Protein AF-A0A2M7I475-F1 (afdb_monomer_lite)

Sequence (743 aa):
MKKYIDPLEYFKLSPVKAAKVSEVSEATALSPVPAEEKVNFHIGNPVQDKRLSSAYLRMILGIDFQNNELNEYNLDAIIEHLEWETKEKTKLEFLLDLIKKSAPYMPRGGFKKGEPSYLVKYFNEWLVKNQQEPLLYHLGETSGNREIILASGGVFEALRILFHALSKYLVNPTSRVFVFAVDLPKHLIKFPSVNFQFISNNETFLIEELRKSFEKQPTTPSFLLLGKITKEETRRALRLLSLEFPLFFIEVNNAPNHLSLAREAKMMNRVLRFMTPEIFSKSLKGLSIVFLAGNSDFIKVIENIHFQLKGTPSASEVELLSYILKENLVNNKNDIPKPNLIVETSNESFSNNIIGNILANNSFNSFEEKFKNLISHNENIVTNITERVSKIESRLSKKTDLDSAIFYFDKFLSNNANNLLDQFIENIESKDWAKDLENSFLYVFLKHHPEYRHKNCLTVSGSSRSGLGLLGFHCGIKEVVFPDLSWTYEHCFPSVSVVPLTDDFNLDINGIIERVNSKVLEDPNWIKYGAVALNNPHNATGQEFDSKVLKQLLKLLLEKNIFIIDDLSYQNVAPTGKLKQIKTIRQLTDELLAGGYITEEQSNFVITIHSLSKTDSFAGARLSVIEIRDQKLFNKLKAITLTIKPNIGAIFLAYLFYRNKTETANAYWKLRNSIFEERMNSINQAVLNLPKERNKFDITIKAPTGSMYPQMIIDKLPSGLSLDWLASGLARQGIGLIPLSTF

pLDDT: mean 86.31, std 18.26, range [21.62, 98.62]

Structure (mmCIF, N/CA/C/O backbone):
data_AF-A0A2M7I475-F1
#
_entry.id   AF-A0A2M7I475-F1
#
loop_
_atom_site.group_PDB
_atom_site.id
_atom_site.type_symbol
_atom_site.label_atom_id
_atom_site.label_alt_id
_atom_site.label_comp_id
_atom_site.label_asym_id
_atom_site.label_entity_id
_atom_site.label_seq_id
_atom_site.pdbx_PDB_ins_code
_atom_site.Cartn_x
_atom_site.Cartn_y
_atom_site.Cartn_z
_atom_site.occupancy
_atom_site.B_iso_or_equiv
_atom_site.auth_seq_id
_atom_site.auth_comp_id
_atom_site.auth_asym_id
_atom_site.auth_atom_id
_atom_site.pdbx_PDB_model_num
ATOM 1 N N . MET A 1 1 ? -8.063 -18.041 48.279 1.00 37.59 1 MET A N 1
ATOM 2 C CA . MET A 1 1 ? -8.026 -16.659 47.747 1.00 37.59 1 MET A CA 1
ATOM 3 C C . MET A 1 1 ? -8.291 -16.711 46.246 1.00 37.59 1 MET A C 1
ATOM 5 O O . MET A 1 1 ? -7.533 -17.383 45.557 1.00 37.59 1 MET A O 1
ATOM 9 N N . LYS A 1 2 ? -9.357 -16.078 45.727 1.00 40.53 2 LYS A N 1
ATOM 10 C CA . LYS A 1 2 ? -9.494 -15.884 44.269 1.00 40.53 2 LYS A CA 1
ATOM 11 C C . LYS A 1 2 ? -8.322 -15.003 43.829 1.00 40.53 2 LYS A C 1
ATOM 13 O O . LYS A 1 2 ? -8.159 -13.916 44.373 1.00 40.53 2 LYS A O 1
ATOM 18 N N . LYS A 1 3 ? -7.476 -15.491 42.919 1.00 49.78 3 LYS A N 1
ATOM 19 C CA . LYS A 1 3 ? -6.372 -14.708 42.348 1.00 49.78 3 LYS A CA 1
ATOM 20 C C . LYS A 1 3 ? -6.999 -13.480 41.679 1.00 49.78 3 LYS A C 1
ATOM 22 O O . LYS A 1 3 ? -7.774 -13.647 40.742 1.00 49.78 3 LYS A O 1
ATOM 27 N N . TYR A 1 4 ? -6.738 -12.282 42.198 1.00 68.38 4 TYR A N 1
ATOM 28 C CA . TYR A 1 4 ? -7.153 -11.050 41.531 1.00 68.38 4 TYR A CA 1
ATOM 29 C C . TYR A 1 4 ? -6.286 -10.913 40.278 1.00 68.38 4 TYR A C 1
ATOM 31 O O . TYR A 1 4 ? -5.085 -10.676 40.379 1.00 68.38 4 TYR A O 1
ATOM 39 N N . ILE A 1 5 ? -6.872 -11.184 39.114 1.00 78.25 5 ILE A N 1
ATOM 40 C CA . ILE A 1 5 ? -6.222 -11.016 37.814 1.00 78.25 5 ILE A CA 1
ATOM 41 C C . ILE A 1 5 ? -6.629 -9.633 37.320 1.00 78.25 5 ILE A C 1
ATOM 43 O O . ILE A 1 5 ? -7.825 -9.355 37.240 1.00 78.25 5 ILE A O 1
ATOM 47 N N . ASP A 1 6 ? -5.659 -8.771 37.008 1.00 83.25 6 ASP A N 1
ATOM 48 C CA . ASP A 1 6 ? -5.955 -7.496 36.353 1.00 83.25 6 ASP A CA 1
ATOM 49 C C . ASP A 1 6 ? -6.690 -7.785 35.031 1.00 83.25 6 ASP A C 1
ATOM 51 O O . ASP A 1 6 ? -6.167 -8.550 34.214 1.00 83.25 6 ASP A O 1
ATOM 55 N N . PRO A 1 7 ? -7.873 -7.192 34.775 1.00 87.94 7 PRO A N 1
ATOM 56 C CA . PRO A 1 7 ? -8.586 -7.395 33.520 1.00 87.94 7 PRO A CA 1
ATOM 57 C C . PRO A 1 7 ? -7.768 -7.092 32.250 1.00 87.94 7 PRO A C 1
ATOM 59 O O . PRO A 1 7 ? -8.119 -7.580 31.177 1.00 87.94 7 PRO A O 1
ATOM 62 N N . LEU A 1 8 ? -6.671 -6.328 32.349 1.00 87.75 8 LEU A N 1
ATOM 63 C CA . LEU A 1 8 ? -5.737 -6.111 31.238 1.00 87.75 8 LEU A CA 1
ATOM 64 C C . LEU A 1 8 ? -5.031 -7.384 30.757 1.00 87.75 8 LEU A C 1
ATOM 66 O O . LEU A 1 8 ? -4.728 -7.484 29.571 1.00 87.75 8 LEU A O 1
ATOM 70 N N . GLU A 1 9 ? -4.816 -8.375 31.625 1.00 90.31 9 GLU A N 1
ATOM 71 C CA . GLU A 1 9 ? -4.135 -9.629 31.262 1.00 90.31 9 GLU A CA 1
ATOM 72 C C . GLU A 1 9 ? -4.884 -10.403 30.162 1.00 90.31 9 GLU A C 1
ATOM 74 O O . GLU A 1 9 ? -4.276 -11.124 29.369 1.00 90.31 9 GLU A O 1
ATOM 79 N N . TYR A 1 10 ? -6.203 -10.208 30.044 1.00 92.19 10 TYR A N 1
ATOM 80 C CA . TYR A 1 10 ? -7.016 -10.823 28.991 1.00 92.19 10 TYR A CA 1
ATOM 81 C C . TYR A 1 10 ? -6.765 -10.225 27.597 1.00 92.19 10 TYR A C 1
ATOM 83 O O . TYR A 1 10 ? -7.143 -10.829 26.591 1.00 92.19 10 TYR A O 1
ATOM 91 N N . PHE A 1 11 ? -6.102 -9.071 27.513 1.00 93.94 11 PHE A N 1
ATOM 92 C CA . PHE A 1 11 ? -5.777 -8.391 26.258 1.00 93.94 11 PHE A CA 1
ATOM 93 C C . PHE A 1 11 ? -4.355 -8.663 25.769 1.00 93.94 11 PHE A C 1
ATOM 95 O O . PHE A 1 11 ? -3.893 -8.021 24.828 1.00 93.94 11 PHE A O 1
ATOM 102 N N . LYS A 1 12 ? -3.660 -9.626 26.384 1.00 93.50 12 LYS A N 1
ATOM 103 C CA . LYS A 1 12 ? -2.301 -9.995 26.002 1.00 93.50 12 LYS A CA 1
ATOM 104 C C . LYS A 1 12 ? -2.229 -10.410 24.531 1.00 93.50 12 LYS A C 1
ATOM 106 O O . LYS A 1 12 ? -3.006 -11.243 24.054 1.00 93.50 12 LYS A O 1
ATOM 111 N N . LEU A 1 13 ? -1.249 -9.840 23.838 1.00 93.12 13 LEU A N 1
ATOM 112 C CA . LEU A 1 13 ? -0.946 -10.124 22.443 1.00 93.12 13 LEU A CA 1
ATOM 113 C C . LEU A 1 13 ? 0.243 -11.083 22.366 1.00 93.12 13 LEU A C 1
ATOM 115 O O . LEU A 1 13 ? 1.160 -11.046 23.192 1.00 93.12 13 LEU A O 1
ATOM 119 N N . SER A 1 14 ? 0.221 -11.963 21.374 1.00 92.38 14 SER A N 1
ATOM 120 C CA . SER A 1 14 ? 1.331 -12.846 21.066 1.00 92.38 14 SER A CA 1
ATOM 121 C C . SER A 1 14 ? 2.499 -12.038 20.480 1.00 92.38 14 SER A C 1
ATOM 123 O O . SER A 1 14 ? 2.289 -10.998 19.844 1.00 92.38 14 SER A O 1
ATOM 125 N N . PRO A 1 15 ? 3.753 -12.472 20.694 1.00 86.62 15 PRO A N 1
ATOM 126 C CA . PRO A 1 15 ? 4.910 -11.732 20.214 1.00 86.62 15 PRO A CA 1
ATOM 127 C C . PRO A 1 15 ? 4.898 -11.555 18.693 1.00 86.62 15 PRO A C 1
ATOM 129 O O . PRO A 1 15 ? 4.712 -12.504 17.930 1.00 86.62 15 PRO A O 1
ATOM 132 N N . VAL A 1 16 ? 5.178 -10.335 18.235 1.00 83.00 16 VAL A N 1
ATOM 133 C CA . VAL A 1 16 ? 5.389 -10.068 16.811 1.00 83.00 16 VAL A CA 1
ATOM 134 C C . VAL A 1 16 ? 6.774 -10.557 16.407 1.00 83.00 16 VAL A C 1
ATOM 136 O O . VAL A 1 16 ? 7.782 -10.010 16.855 1.00 83.00 16 VAL A O 1
ATOM 139 N N . LYS A 1 17 ? 6.831 -11.540 15.506 1.00 75.44 17 LYS A N 1
ATOM 140 C CA . LYS A 1 17 ? 8.060 -11.864 14.777 1.00 75.44 17 LYS A CA 1
ATOM 141 C C . LYS A 1 17 ? 8.230 -10.848 13.648 1.00 75.44 17 LYS A C 1
ATOM 143 O O . LYS A 1 17 ? 7.409 -10.801 12.732 1.00 75.44 17 LYS A O 1
ATOM 148 N N . ALA A 1 18 ? 9.256 -10.003 13.731 1.00 67.31 18 ALA A N 1
ATOM 149 C CA . ALA A 1 18 ? 9.557 -9.056 12.664 1.00 67.31 18 ALA A CA 1
ATOM 150 C C . ALA A 1 18 ? 9.918 -9.815 11.376 1.00 67.31 18 ALA A C 1
ATOM 152 O O . ALA A 1 18 ? 10.604 -10.835 11.418 1.00 67.31 18 ALA A O 1
ATOM 153 N N . ALA A 1 19 ? 9.458 -9.319 10.224 1.00 71.88 19 ALA A N 1
ATOM 154 C CA . ALA A 1 19 ? 9.907 -9.841 8.935 1.00 71.88 19 ALA A CA 1
ATOM 155 C C . ALA A 1 19 ? 11.432 -9.680 8.813 1.00 71.88 19 ALA A C 1
ATOM 157 O O . ALA A 1 19 ? 11.941 -8.591 9.090 1.00 71.88 19 ALA A O 1
ATOM 158 N N . LYS A 1 20 ? 12.140 -10.721 8.350 1.00 75.75 20 LYS A N 1
ATOM 159 C CA . LYS A 1 20 ? 13.613 -10.739 8.270 1.00 75.75 20 LYS A CA 1
ATOM 160 C C . LYS A 1 20 ? 14.177 -9.560 7.475 1.00 75.75 20 LYS A C 1
ATOM 162 O O . LYS A 1 20 ? 15.141 -8.925 7.884 1.00 75.75 20 LYS A O 1
ATOM 167 N N . VAL A 1 21 ? 13.488 -9.199 6.398 1.00 75.44 21 VAL A N 1
ATOM 168 C CA . VAL A 1 21 ? 13.762 -8.020 5.567 1.00 75.44 21 VAL A CA 1
ATOM 169 C C . VAL A 1 21 ? 13.811 -6.712 6.380 1.00 75.44 21 VAL A C 1
ATOM 171 O O . VAL A 1 21 ? 14.681 -5.866 6.170 1.00 75.44 21 VAL A O 1
ATOM 174 N N . SER A 1 22 ? 12.914 -6.559 7.358 1.00 72.25 22 SER A N 1
ATOM 175 C CA . SER A 1 22 ? 12.916 -5.405 8.267 1.00 72.25 22 SER A CA 1
ATOM 176 C C . SER A 1 22 ? 14.015 -5.488 9.304 1.00 72.25 22 SER A C 1
ATOM 178 O O . SER A 1 22 ? 14.638 -4.478 9.592 1.00 72.25 22 SER A O 1
ATOM 180 N N . GLU A 1 23 ? 14.253 -6.679 9.853 1.00 76.19 23 GLU A N 1
ATOM 181 C CA . GLU A 1 23 ? 15.308 -6.908 10.840 1.00 76.19 23 GLU A CA 1
ATOM 182 C C . GLU A 1 23 ? 16.678 -6.531 10.263 1.00 76.19 23 GLU A C 1
ATOM 184 O O . GLU A 1 23 ? 17.414 -5.771 10.885 1.00 76.19 23 GLU A O 1
ATOM 189 N N . VAL A 1 24 ? 16.985 -6.987 9.042 1.00 80.56 24 VAL A N 1
ATOM 190 C CA . VAL A 1 24 ? 18.214 -6.618 8.325 1.00 80.56 24 VAL A CA 1
ATOM 191 C C . VAL A 1 24 ? 18.270 -5.109 8.099 1.00 80.56 24 VAL A C 1
ATOM 193 O O . VAL A 1 24 ? 19.276 -4.489 8.418 1.00 80.56 24 VAL A O 1
ATOM 196 N N . SER A 1 25 ? 17.188 -4.495 7.613 1.00 76.56 25 SER A N 1
ATOM 197 C CA . SER A 1 25 ? 17.156 -3.048 7.359 1.00 76.56 25 SER A CA 1
ATOM 198 C C . SER A 1 25 ? 17.371 -2.204 8.609 1.00 76.56 25 SER A C 1
ATOM 200 O O . SER A 1 25 ? 18.109 -1.220 8.569 1.00 76.56 25 SER A O 1
ATOM 202 N N . GLU A 1 26 ? 16.724 -2.570 9.712 1.00 75.44 26 GLU A N 1
ATOM 203 C CA . GLU A 1 26 ? 16.874 -1.896 10.998 1.00 75.44 26 GLU A CA 1
ATOM 204 C C . GLU A 1 26 ? 18.285 -2.099 11.550 1.00 75.44 26 GLU A C 1
ATOM 206 O O . GLU A 1 26 ? 18.912 -1.127 11.962 1.00 75.44 26 GLU A O 1
ATOM 211 N N . ALA A 1 27 ? 18.829 -3.318 11.482 1.00 81.00 27 ALA A N 1
ATOM 212 C CA . ALA A 1 27 ? 20.198 -3.604 11.903 1.00 81.00 27 ALA A CA 1
ATOM 213 C C . ALA A 1 27 ? 21.235 -2.821 11.081 1.00 81.00 27 ALA A C 1
ATOM 215 O O . ALA A 1 27 ? 22.149 -2.233 11.655 1.00 81.00 27 ALA A O 1
ATOM 216 N N . THR A 1 28 ? 21.066 -2.741 9.758 1.00 82.38 28 THR A N 1
ATOM 217 C CA . THR A 1 28 ? 21.910 -1.922 8.878 1.00 82.38 28 THR A CA 1
ATOM 218 C C . THR A 1 28 ? 21.804 -0.445 9.228 1.00 82.38 28 THR A C 1
ATOM 220 O O . THR A 1 28 ? 22.826 0.227 9.370 1.00 82.38 28 THR A O 1
ATOM 223 N N . ALA A 1 29 ? 20.591 0.073 9.428 1.00 78.50 29 ALA A N 1
ATOM 224 C CA . ALA A 1 29 ? 20.383 1.469 9.798 1.00 78.50 29 ALA A CA 1
ATOM 225 C C . ALA A 1 29 ? 21.009 1.814 11.161 1.00 78.50 29 ALA A C 1
ATOM 227 O O . ALA A 1 29 ? 21.609 2.881 11.289 1.00 78.50 29 ALA A O 1
ATOM 228 N N . LEU A 1 30 ? 20.922 0.907 12.138 1.00 80.19 30 LEU A N 1
ATOM 229 C CA . LEU A 1 30 ? 21.466 1.056 13.494 1.00 80.19 30 LEU A CA 1
ATOM 230 C C . LEU A 1 30 ? 22.960 0.721 13.609 1.00 80.19 30 LEU A C 1
ATOM 232 O O . LEU A 1 30 ? 23.537 0.904 14.679 1.00 80.19 30 LEU A O 1
ATOM 236 N N . SER A 1 31 ? 23.592 0.229 12.541 1.00 85.25 31 SER A N 1
ATOM 237 C CA . SER A 1 31 ? 25.029 -0.047 12.549 1.00 85.25 31 SER A CA 1
ATOM 238 C C . SER A 1 31 ? 25.843 1.226 12.851 1.00 85.25 31 SER A C 1
ATOM 240 O O . SER A 1 31 ? 25.429 2.326 12.456 1.00 85.25 31 SER A O 1
ATOM 242 N N . PRO A 1 32 ? 27.005 1.095 13.521 1.00 86.75 32 PRO A N 1
ATOM 243 C CA . PRO A 1 32 ? 27.850 2.230 13.910 1.00 86.75 32 PRO A CA 1
ATOM 244 C C . PRO A 1 32 ? 28.595 2.876 12.731 1.00 86.75 32 PRO A C 1
ATOM 246 O O . PRO A 1 32 ? 29.302 3.860 12.921 1.00 86.75 32 PRO A O 1
ATOM 249 N N . VAL A 1 33 ? 28.457 2.319 11.527 1.00 88.88 33 VAL A N 1
ATOM 250 C CA . VAL A 1 33 ? 29.067 2.824 10.292 1.00 88.88 33 VAL A CA 1
ATOM 251 C C . VAL A 1 33 ? 28.472 4.201 9.936 1.00 88.88 33 VAL A C 1
ATOM 253 O O . VAL A 1 33 ? 27.289 4.425 10.210 1.00 88.88 33 VAL A O 1
ATOM 256 N N . PRO A 1 34 ? 29.234 5.137 9.340 1.00 87.00 34 PRO A N 1
ATOM 257 C CA . PRO A 1 34 ? 28.688 6.386 8.802 1.00 87.00 34 PRO A CA 1
ATOM 258 C C . PRO A 1 34 ? 27.594 6.145 7.750 1.00 87.00 34 PRO A C 1
ATOM 260 O O . PRO A 1 34 ? 27.572 5.116 7.076 1.00 87.00 34 PRO A O 1
ATOM 263 N N . ALA A 1 35 ? 26.641 7.068 7.602 1.00 80.56 35 ALA A N 1
ATOM 264 C CA . ALA A 1 35 ? 25.484 6.858 6.724 1.00 80.56 35 ALA A CA 1
ATOM 265 C C . ALA A 1 35 ? 25.875 6.748 5.238 1.00 80.56 35 ALA A C 1
ATOM 267 O O . ALA A 1 35 ? 25.253 5.995 4.494 1.00 80.56 35 ALA A O 1
ATOM 268 N N . GLU A 1 36 ? 26.913 7.475 4.842 1.00 81.75 36 GLU A N 1
ATOM 269 C CA . GLU A 1 36 ? 27.526 7.509 3.517 1.00 81.75 36 GLU A CA 1
ATOM 270 C C . GLU A 1 36 ? 28.272 6.217 3.149 1.00 81.75 36 GLU A C 1
ATOM 272 O O . GLU A 1 36 ? 28.426 5.916 1.968 1.00 81.75 36 GLU A O 1
ATOM 277 N N . GLU A 1 37 ? 28.686 5.434 4.147 1.00 82.12 37 GLU A N 1
ATOM 278 C CA . GLU A 1 37 ? 29.380 4.153 3.969 1.00 82.12 37 GLU A CA 1
ATOM 279 C C . GLU A 1 37 ? 28.429 2.949 4.061 1.00 82.12 37 GLU A C 1
ATOM 281 O O . GLU A 1 37 ? 28.776 1.841 3.647 1.00 82.12 37 GLU A O 1
ATOM 286 N N . LYS A 1 38 ? 27.209 3.141 4.583 1.00 82.44 38 LYS A N 1
ATOM 287 C CA . LYS A 1 38 ? 26.196 2.079 4.646 1.00 82.44 38 LYS A CA 1
ATOM 288 C C . LYS A 1 38 ? 25.727 1.714 3.247 1.00 82.44 38 LYS A C 1
ATOM 290 O O . LYS A 1 38 ? 25.229 2.550 2.495 1.00 82.44 38 LYS A O 1
ATOM 295 N N . VAL A 1 39 ? 25.755 0.423 2.947 1.00 76.12 39 VAL A N 1
ATOM 296 C CA . VAL A 1 39 ? 25.219 -0.121 1.702 1.00 76.12 39 VAL A CA 1
ATOM 297 C C . VAL A 1 39 ? 24.024 -0.986 2.039 1.00 76.12 39 VAL A C 1
ATOM 299 O O . VAL A 1 39 ? 24.136 -1.971 2.759 1.00 76.12 39 VAL A O 1
ATOM 302 N N . ASN A 1 40 ? 22.855 -0.634 1.518 1.00 71.50 40 ASN A N 1
ATOM 303 C CA . ASN A 1 40 ? 21.661 -1.437 1.727 1.00 71.50 40 ASN A CA 1
ATOM 304 C C . ASN A 1 40 ? 21.122 -1.920 0.382 1.00 71.50 40 ASN A C 1
ATOM 306 O O . ASN A 1 40 ? 20.458 -1.171 -0.336 1.00 71.50 40 ASN A O 1
ATOM 310 N N . PHE A 1 41 ? 21.369 -3.188 0.061 1.00 64.50 41 PHE A N 1
ATOM 311 C CA . PHE A 1 41 ? 20.762 -3.898 -1.067 1.00 64.50 41 PHE A CA 1
ATOM 312 C C . PHE A 1 41 ? 19.334 -4.334 -0.704 1.00 64.50 41 PHE A C 1
ATOM 314 O O . PHE A 1 41 ? 18.923 -5.478 -0.900 1.00 64.50 41 PHE A O 1
ATOM 321 N N . HIS A 1 42 ? 18.572 -3.416 -0.106 1.00 56.75 42 HIS A N 1
ATOM 322 C CA . HIS A 1 42 ? 17.241 -3.703 0.390 1.00 56.75 42 HIS A CA 1
ATOM 323 C C . HIS A 1 42 ? 16.225 -3.772 -0.746 1.00 56.75 42 HIS A C 1
ATOM 325 O O . HIS A 1 42 ? 16.095 -2.875 -1.584 1.00 56.75 42 HIS A O 1
ATOM 331 N N . ILE A 1 43 ? 15.402 -4.810 -0.683 1.00 56.72 43 ILE A N 1
ATOM 332 C CA . ILE A 1 43 ? 14.227 -4.995 -1.518 1.00 56.72 43 ILE A CA 1
ATOM 333 C C . ILE A 1 43 ? 13.178 -3.968 -1.106 1.00 56.72 43 ILE A C 1
ATOM 335 O O . ILE A 1 43 ? 12.459 -4.141 -0.127 1.00 56.72 43 ILE A O 1
ATOM 339 N N . GLY A 1 44 ? 13.058 -2.866 -1.849 1.00 59.66 44 GLY A N 1
ATOM 340 C CA . GLY A 1 44 ? 11.898 -2.009 -1.628 1.00 59.66 44 GLY A CA 1
ATOM 341 C C . GLY A 1 44 ? 11.917 -0.630 -2.248 1.00 59.66 44 GLY A C 1
ATOM 342 O O . GLY A 1 44 ? 10.954 -0.278 -2.914 1.00 59.66 44 GLY A O 1
ATOM 343 N N . ASN A 1 45 ? 12.966 0.157 -2.055 1.00 66.38 45 ASN A N 1
ATOM 344 C CA . ASN A 1 45 ? 12.905 1.535 -2.528 1.00 66.38 45 ASN A CA 1
ATOM 345 C C . ASN A 1 45 ? 13.259 1.602 -4.015 1.00 66.38 45 ASN A C 1
ATOM 347 O O . ASN A 1 45 ? 14.234 0.974 -4.427 1.00 66.38 45 ASN A O 1
ATOM 351 N N . PRO A 1 46 ? 12.487 2.339 -4.822 1.00 75.31 46 PRO A N 1
ATOM 352 C CA . PRO A 1 46 ? 12.889 2.640 -6.181 1.00 75.31 46 PRO A CA 1
ATOM 353 C C . PRO A 1 46 ? 14.174 3.473 -6.170 1.00 75.31 46 PRO A C 1
ATOM 355 O O . PRO A 1 46 ? 14.634 3.951 -5.126 1.00 75.31 46 PRO A O 1
ATOM 358 N N . VAL A 1 47 ? 14.767 3.642 -7.348 1.00 80.12 47 VAL A N 1
ATOM 359 C CA . VAL A 1 47 ? 15.948 4.484 -7.513 1.00 80.12 47 VAL A CA 1
ATOM 360 C C . VAL A 1 47 ? 15.641 5.917 -7.062 1.00 80.12 47 VAL A C 1
ATOM 362 O O . VAL A 1 47 ? 14.774 6.598 -7.598 1.00 80.12 47 VAL A O 1
ATOM 365 N N . GLN A 1 48 ? 16.369 6.362 -6.041 1.00 85.56 48 GLN A N 1
ATOM 366 C CA . GLN A 1 48 ? 16.401 7.752 -5.605 1.00 85.56 48 GLN A CA 1
ATOM 367 C C . GLN A 1 48 ? 17.635 8.391 -6.237 1.00 85.56 48 GLN A C 1
ATOM 369 O O . GLN A 1 48 ? 18.762 7.998 -5.924 1.00 85.56 48 GLN A O 1
ATOM 374 N N . ASP A 1 49 ? 17.410 9.309 -7.171 1.00 90.44 49 ASP A N 1
ATOM 375 C CA . ASP A 1 49 ? 18.443 10.038 -7.904 1.00 90.44 49 ASP A CA 1
ATOM 376 C C . ASP A 1 49 ? 17.909 11.432 -8.242 1.00 90.44 49 ASP A C 1
ATOM 378 O O . ASP A 1 49 ? 16.742 11.592 -8.608 1.00 90.44 49 ASP A O 1
ATOM 382 N N . LYS A 1 50 ? 18.766 12.443 -8.121 1.00 92.69 50 LYS A N 1
ATOM 383 C CA . LYS A 1 50 ? 18.389 13.847 -8.312 1.00 92.69 50 LYS A CA 1
ATOM 384 C C . LYS A 1 50 ? 18.019 14.171 -9.760 1.00 92.69 50 LYS A C 1
ATOM 386 O O . LYS A 1 50 ? 17.217 15.070 -10.018 1.00 92.69 50 LYS A O 1
ATOM 391 N N . ARG A 1 51 ? 18.566 13.413 -10.719 1.00 94.38 51 ARG A N 1
ATOM 392 C CA . ARG A 1 51 ? 18.175 13.487 -12.133 1.00 94.38 51 ARG A CA 1
ATOM 393 C C . ARG A 1 51 ? 16.716 13.075 -12.305 1.00 94.38 51 ARG A C 1
ATOM 395 O O . ARG A 1 51 ? 15.999 13.715 -13.066 1.00 94.38 51 ARG A O 1
ATOM 402 N N . LEU A 1 52 ? 16.260 12.061 -11.563 1.00 94.00 52 LEU A N 1
ATOM 403 C CA . LEU A 1 52 ? 14.869 11.607 -11.606 1.00 94.00 52 LEU A CA 1
ATOM 404 C C . LEU A 1 52 ? 13.920 12.578 -10.914 1.00 94.00 52 LEU A C 1
ATOM 406 O O . LEU A 1 52 ? 12.882 12.877 -11.489 1.00 94.00 52 LEU A O 1
ATOM 410 N N . SER A 1 53 ? 14.246 13.089 -9.723 1.00 95.00 53 SER A N 1
ATOM 411 C CA . SER A 1 53 ? 13.381 14.079 -9.058 1.00 95.00 53 SER A CA 1
ATOM 412 C C . SER A 1 53 ? 13.239 15.350 -9.896 1.00 95.00 53 SER A C 1
ATOM 414 O O . SER A 1 53 ? 12.124 15.830 -10.084 1.00 95.00 53 SER A O 1
ATOM 416 N N . SER A 1 54 ? 14.336 15.839 -10.484 1.00 96.25 54 SER A N 1
ATOM 417 C CA . SER A 1 54 ? 14.314 17.003 -11.380 1.00 96.25 54 SER A CA 1
ATOM 418 C C . SER A 1 54 ? 13.509 16.736 -12.655 1.00 96.25 54 SER A C 1
ATOM 420 O O . SER A 1 54 ? 12.703 17.569 -13.058 1.00 96.25 54 SER A O 1
ATOM 422 N N . ALA A 1 55 ? 13.679 15.563 -13.276 1.00 96.12 55 ALA A N 1
ATOM 423 C CA . ALA A 1 55 ? 12.907 15.179 -14.455 1.00 96.12 55 ALA A CA 1
ATOM 424 C C . ALA A 1 55 ? 11.405 15.056 -14.150 1.00 96.12 55 ALA A C 1
ATOM 426 O O . ALA A 1 55 ? 10.586 15.560 -14.913 1.00 96.12 55 ALA A O 1
ATOM 427 N N . TYR A 1 56 ? 11.044 14.448 -13.015 1.00 96.44 56 TYR A N 1
ATOM 428 C CA . TYR A 1 56 ? 9.655 14.356 -12.560 1.00 96.44 56 TYR A CA 1
ATOM 429 C C . TYR A 1 56 ? 9.067 15.755 -12.339 1.00 96.44 56 TYR A C 1
ATOM 431 O O . TYR A 1 56 ? 7.968 16.036 -12.811 1.00 96.44 56 TYR A O 1
ATOM 439 N N . LEU A 1 57 ? 9.813 16.650 -11.677 1.00 96.94 57 LEU A N 1
ATOM 440 C CA . LEU A 1 57 ? 9.388 18.030 -11.438 1.00 96.94 57 LEU A CA 1
ATOM 441 C C . LEU A 1 57 ? 9.088 18.755 -12.757 1.00 96.94 57 LEU A C 1
ATOM 443 O O . LEU A 1 57 ? 8.008 19.319 -12.910 1.00 96.94 57 LEU A O 1
ATOM 447 N N . ARG A 1 58 ? 9.991 18.670 -13.743 1.00 96.62 58 ARG A N 1
ATOM 448 C CA . ARG A 1 58 ? 9.765 19.251 -15.077 1.00 96.62 58 ARG A CA 1
ATOM 449 C C . ARG A 1 58 ? 8.500 18.703 -15.734 1.00 96.62 58 ARG A C 1
ATOM 451 O O . ARG A 1 58 ? 7.676 19.482 -16.205 1.00 96.62 58 ARG A O 1
ATOM 458 N N . MET A 1 59 ? 8.306 17.384 -15.690 1.00 95.69 59 MET A N 1
ATOM 459 C CA . MET A 1 59 ? 7.122 16.736 -16.262 1.00 95.69 59 MET A CA 1
ATOM 460 C C . MET A 1 59 ? 5.817 17.247 -15.652 1.00 95.69 59 MET A C 1
ATOM 462 O O . MET A 1 59 ? 4.878 17.552 -16.384 1.00 95.69 59 MET A O 1
ATOM 466 N N . ILE A 1 60 ? 5.724 17.351 -14.325 1.00 96.00 60 ILE A N 1
ATOM 467 C CA . ILE A 1 60 ? 4.463 17.766 -13.695 1.00 96.00 60 ILE A CA 1
ATOM 468 C C . ILE A 1 60 ? 4.147 19.242 -13.953 1.00 96.00 60 ILE A C 1
ATOM 470 O O . ILE A 1 60 ? 2.972 19.599 -14.080 1.00 96.00 60 ILE A O 1
ATOM 474 N N . LEU A 1 61 ? 5.185 20.071 -14.096 1.00 95.81 61 LEU A N 1
ATOM 475 C CA . LEU A 1 61 ? 5.086 21.498 -14.407 1.00 95.81 61 LEU A CA 1
ATOM 476 C C . LEU A 1 61 ? 4.825 21.773 -15.897 1.00 95.81 61 LEU A C 1
ATOM 478 O O . LEU A 1 61 ? 4.481 22.897 -16.244 1.00 95.81 61 LEU A O 1
ATOM 482 N N . GLY A 1 62 ? 4.933 20.762 -16.768 1.00 93.19 62 GLY A N 1
ATOM 483 C CA . GLY A 1 62 ? 4.776 20.919 -18.219 1.00 93.19 62 GLY A CA 1
ATOM 484 C C . GLY A 1 62 ? 6.007 21.509 -18.917 1.00 93.19 62 GLY A C 1
ATOM 485 O O . GLY A 1 62 ? 5.898 21.996 -20.038 1.00 93.19 62 GLY A O 1
ATOM 486 N N . ILE A 1 63 ? 7.168 21.462 -18.263 1.00 94.62 63 ILE A N 1
ATOM 487 C CA . ILE A 1 63 ? 8.460 21.886 -18.810 1.00 94.62 63 ILE A CA 1
ATOM 488 C C . ILE A 1 63 ? 9.023 20.750 -19.671 1.00 94.62 63 ILE A C 1
ATOM 490 O O . ILE A 1 63 ? 8.866 19.572 -19.337 1.00 94.62 63 ILE A O 1
ATOM 494 N N . ASP A 1 64 ? 9.714 21.091 -20.763 1.00 90.88 64 ASP A N 1
ATOM 495 C CA . ASP A 1 64 ? 10.405 20.097 -21.589 1.00 90.88 64 ASP A CA 1
ATOM 496 C C . ASP A 1 64 ? 11.351 19.236 -20.733 1.00 90.88 64 ASP A C 1
ATOM 498 O O . ASP A 1 64 ? 12.219 19.732 -20.008 1.00 90.88 64 ASP A O 1
ATOM 502 N N . PHE A 1 65 ? 11.193 17.918 -20.850 1.00 88.31 65 PHE A N 1
ATOM 503 C CA . PHE A 1 65 ? 11.994 16.914 -20.163 1.00 88.31 65 PHE A CA 1
ATOM 504 C C . PHE A 1 65 ? 13.504 17.116 -20.364 1.00 88.31 65 PHE A C 1
ATOM 506 O O . PHE A 1 65 ? 14.274 16.847 -19.436 1.00 88.31 65 PHE A O 1
ATOM 513 N N . GLN A 1 66 ? 13.911 17.600 -21.546 1.00 88.81 66 GLN A N 1
ATOM 514 C CA . GLN A 1 66 ? 15.312 17.797 -21.935 1.00 88.81 66 GLN A CA 1
ATOM 515 C C . GLN A 1 66 ? 15.965 19.044 -21.325 1.00 88.81 66 GLN A C 1
ATOM 517 O O . GLN A 1 66 ? 17.191 19.161 -21.365 1.00 88.81 66 GLN A O 1
ATOM 522 N N . ASN A 1 67 ? 15.190 19.965 -20.743 1.00 91.31 67 ASN A N 1
ATOM 523 C CA . ASN A 1 67 ? 15.728 21.199 -20.178 1.00 91.31 67 ASN A CA 1
ATOM 524 C C . ASN A 1 67 ? 16.406 20.949 -18.816 1.00 91.31 67 ASN A C 1
ATOM 526 O O . ASN A 1 67 ? 15.847 21.203 -17.752 1.00 91.31 67 ASN A O 1
ATOM 530 N N . ASN A 1 68 ? 17.618 20.393 -18.844 1.00 89.50 68 ASN A N 1
ATOM 531 C CA . ASN A 1 68 ? 18.343 19.955 -17.647 1.00 89.50 68 ASN A CA 1
ATOM 532 C C . ASN A 1 68 ? 18.823 21.103 -16.741 1.00 89.50 68 ASN A C 1
ATOM 534 O O . ASN A 1 68 ? 19.127 20.858 -15.570 1.00 89.50 68 ASN A O 1
ATOM 538 N N . GLU A 1 69 ? 18.872 22.335 -17.251 1.00 90.94 69 GLU A N 1
ATOM 539 C CA . GLU A 1 69 ? 19.232 23.524 -16.468 1.00 90.94 69 GLU A CA 1
ATOM 540 C C . GLU A 1 69 ? 18.171 23.838 -15.403 1.00 90.94 69 GLU A C 1
ATOM 542 O O . GLU A 1 69 ? 18.506 24.256 -14.295 1.00 90.94 69 GLU A O 1
ATOM 547 N N . LEU A 1 70 ? 16.904 23.525 -15.693 1.00 93.44 70 LEU A N 1
ATOM 548 C CA . LEU A 1 70 ? 15.785 23.636 -14.761 1.00 93.44 70 LEU A CA 1
ATOM 549 C C . LEU A 1 70 ? 15.705 22.379 -13.885 1.00 93.44 70 LEU A C 1
ATOM 551 O O . LEU A 1 70 ? 15.189 21.333 -14.290 1.00 93.44 70 LEU A O 1
ATOM 555 N N . ASN A 1 71 ? 16.261 22.453 -12.678 1.00 92.94 71 ASN A N 1
ATOM 556 C CA . ASN A 1 71 ? 16.418 21.305 -11.784 1.00 92.94 71 ASN A CA 1
ATOM 557 C C . ASN A 1 71 ? 16.160 21.652 -10.310 1.00 92.94 71 ASN A C 1
ATOM 559 O O . ASN A 1 71 ? 15.948 22.807 -9.951 1.00 92.94 71 ASN A O 1
ATOM 563 N N . GLU A 1 72 ? 16.188 20.631 -9.447 1.00 92.38 72 GLU A N 1
ATOM 564 C CA . GLU A 1 72 ? 15.834 20.767 -8.026 1.00 92.38 72 GLU A CA 1
ATOM 565 C C . GLU A 1 72 ? 16.736 21.708 -7.204 1.00 92.38 72 GLU A C 1
ATOM 567 O O . GLU A 1 72 ? 16.398 22.004 -6.060 1.00 92.38 72 GLU A O 1
ATOM 572 N N . TYR A 1 73 ? 17.867 22.176 -7.744 1.00 91.12 73 TYR A N 1
ATOM 573 C CA . TYR A 1 73 ? 18.768 23.104 -7.052 1.00 91.12 73 TYR A CA 1
ATOM 574 C C . TYR A 1 73 ? 18.495 24.575 -7.356 1.00 91.12 73 TYR A C 1
ATOM 576 O O . TYR A 1 73 ? 18.952 25.434 -6.607 1.00 91.12 73 TYR A O 1
ATOM 584 N N . ASN A 1 74 ? 17.783 24.872 -8.444 1.00 90.44 74 ASN A N 1
ATOM 585 C CA . ASN A 1 74 ? 17.526 26.238 -8.882 1.00 90.44 74 ASN A CA 1
ATOM 586 C C . ASN A 1 74 ? 16.026 26.458 -9.104 1.00 90.44 74 ASN A C 1
ATOM 588 O O . ASN A 1 74 ? 15.548 26.586 -10.230 1.00 90.44 74 ASN A O 1
ATOM 592 N N . LEU A 1 75 ? 15.278 26.470 -7.997 1.00 94.00 75 LEU A N 1
ATOM 593 C CA . LEU A 1 75 ? 13.833 26.707 -8.022 1.00 94.00 75 LEU A CA 1
ATOM 594 C C . LEU A 1 75 ? 13.483 28.113 -8.518 1.00 94.00 75 LEU A C 1
ATOM 596 O O . LEU A 1 75 ? 12.439 28.285 -9.136 1.00 94.00 75 LEU A O 1
ATOM 600 N N . ASP A 1 76 ? 14.357 29.097 -8.299 1.00 93.75 76 ASP A N 1
ATOM 601 C CA . ASP A 1 76 ? 14.126 30.471 -8.750 1.00 93.75 76 ASP A CA 1
ATOM 602 C C . ASP A 1 76 ? 14.134 30.565 -10.285 1.00 93.75 76 ASP A C 1
ATOM 604 O O . ASP A 1 76 ? 13.231 31.171 -10.855 1.00 93.75 76 ASP A O 1
ATOM 608 N N . ALA A 1 77 ? 15.046 29.859 -10.968 1.00 94.38 77 ALA A N 1
ATOM 609 C CA . ALA A 1 77 ? 15.020 29.761 -12.432 1.00 94.38 77 ALA A CA 1
ATOM 610 C C . ALA A 1 77 ? 13.763 29.051 -12.965 1.00 94.38 77 ALA A C 1
ATOM 612 O O . ALA A 1 77 ? 13.284 29.365 -14.052 1.00 94.38 77 ALA A O 1
ATOM 613 N N . ILE A 1 78 ? 13.205 28.097 -12.209 1.00 95.62 78 ILE A N 1
ATOM 614 C CA . ILE A 1 78 ? 11.942 27.437 -12.573 1.00 95.62 78 ILE A CA 1
ATOM 615 C C . ILE A 1 78 ? 10.766 28.411 -12.441 1.00 95.62 78 ILE A C 1
ATOM 617 O O . ILE A 1 78 ? 9.916 28.445 -13.326 1.00 95.62 78 ILE A O 1
ATOM 621 N N . ILE A 1 79 ? 10.718 29.203 -11.367 1.00 95.12 79 ILE A N 1
ATOM 622 C CA . ILE A 1 79 ? 9.689 30.236 -11.166 1.00 95.12 79 ILE A CA 1
ATOM 623 C C . ILE A 1 79 ? 9.738 31.263 -12.293 1.00 95.12 79 ILE A C 1
ATOM 625 O O . ILE A 1 79 ? 8.702 31.559 -12.879 1.00 95.12 79 ILE A O 1
ATOM 629 N N . GLU A 1 80 ? 10.935 31.755 -12.623 1.00 94.38 80 GLU A N 1
ATOM 630 C CA . GLU A 1 80 ? 11.141 32.704 -13.718 1.00 94.38 80 GLU A CA 1
ATOM 631 C C . GLU A 1 80 ? 10.688 32.112 -15.059 1.00 94.38 80 GLU A C 1
ATOM 633 O O . GLU A 1 80 ? 9.918 32.739 -15.779 1.00 94.38 80 GLU A O 1
ATOM 638 N N . HIS A 1 81 ? 11.085 30.870 -15.360 1.00 94.44 81 HIS A N 1
ATOM 639 C CA . HIS A 1 81 ? 10.692 30.185 -16.593 1.00 94.44 81 HIS A CA 1
ATOM 640 C C . HIS A 1 81 ? 9.177 29.976 -16.721 1.00 94.44 81 HIS A C 1
ATOM 642 O O . HIS A 1 81 ? 8.641 30.012 -17.825 1.00 94.44 81 HIS A O 1
ATOM 648 N N . LEU A 1 82 ? 8.493 29.715 -15.605 1.00 94.25 82 LEU A N 1
ATOM 649 C CA . LEU A 1 82 ? 7.046 29.514 -15.577 1.00 94.25 82 LEU A CA 1
ATOM 650 C C . LEU A 1 82 ? 6.254 30.820 -15.457 1.00 94.25 82 LEU A C 1
ATOM 652 O O . LEU A 1 82 ? 5.024 30.762 -15.446 1.00 94.25 82 LEU A O 1
ATOM 656 N N . GLU A 1 83 ? 6.938 31.963 -15.342 1.00 94.31 83 GLU A N 1
ATOM 657 C CA . GLU A 1 83 ? 6.343 33.275 -15.072 1.00 94.31 83 GLU A CA 1
ATOM 658 C C . GLU A 1 83 ? 5.475 33.275 -13.798 1.00 94.31 83 GLU A C 1
ATOM 660 O O . GLU A 1 83 ? 4.455 33.961 -13.708 1.00 94.31 83 GLU A O 1
ATOM 665 N N . TRP A 1 84 ? 5.857 32.470 -12.801 1.00 94.00 84 TRP A N 1
ATOM 666 C CA . TRP A 1 84 ? 5.162 32.414 -11.515 1.00 94.00 84 TRP A CA 1
ATOM 667 C C . TRP A 1 84 ? 5.560 33.592 -10.634 1.00 94.00 84 TRP A C 1
ATOM 669 O O . TRP A 1 84 ? 6.681 34.104 -10.687 1.00 94.00 84 TRP A O 1
ATOM 679 N N . GLU A 1 85 ? 4.650 34.006 -9.757 1.00 92.31 85 GLU A N 1
ATOM 680 C CA . GLU A 1 85 ? 4.983 35.025 -8.768 1.00 92.31 85 GLU A CA 1
ATOM 681 C C . GLU A 1 85 ? 5.903 34.444 -7.681 1.00 92.31 85 GLU A C 1
ATOM 683 O O . GLU A 1 85 ? 5.789 33.282 -7.293 1.00 92.31 85 GLU A O 1
ATOM 688 N N . THR A 1 86 ? 6.768 35.270 -7.083 1.00 88.06 86 THR A N 1
ATOM 689 C CA . THR A 1 86 ? 7.688 34.829 -6.013 1.00 88.06 86 THR A CA 1
ATOM 690 C C . THR A 1 86 ? 6.962 34.191 -4.821 1.00 88.06 86 THR A C 1
ATOM 692 O O . THR A 1 86 ? 7.492 33.278 -4.190 1.00 88.06 86 THR A O 1
ATOM 695 N N . LYS A 1 87 ? 5.721 34.613 -4.534 1.00 88.62 87 LYS A N 1
ATOM 696 C CA . LYS A 1 87 ? 4.873 34.024 -3.479 1.00 88.62 87 LYS A CA 1
ATOM 697 C C . LYS A 1 87 ? 4.506 32.555 -3.741 1.00 88.62 87 LYS A C 1
ATOM 699 O O . LYS A 1 87 ? 4.119 31.842 -2.824 1.00 88.62 87 LYS A O 1
ATOM 704 N N . GLU A 1 88 ? 4.621 32.093 -4.983 1.00 91.88 88 GLU A N 1
ATOM 705 C CA . GLU A 1 88 ? 4.282 30.728 -5.398 1.00 91.88 88 GLU A CA 1
ATOM 706 C C . GLU A 1 88 ? 5.452 29.757 -5.230 1.00 91.88 88 GLU A C 1
ATOM 708 O O . GLU A 1 88 ? 5.284 28.547 -5.398 1.00 91.88 88 GLU A O 1
ATOM 713 N N . LYS A 1 89 ? 6.621 30.257 -4.808 1.00 93.44 89 LYS A N 1
ATOM 714 C CA . LYS A 1 89 ? 7.784 29.434 -4.466 1.00 93.44 89 LYS A CA 1
ATOM 715 C C . LYS A 1 89 ? 7.439 28.327 -3.476 1.00 93.44 89 LYS A C 1
ATOM 717 O O . LYS A 1 89 ? 7.843 27.188 -3.676 1.00 93.44 89 LYS A O 1
ATOM 722 N N . THR A 1 90 ? 6.605 28.619 -2.484 1.00 95.00 90 THR A N 1
ATOM 723 C CA . THR A 1 90 ? 6.163 27.638 -1.486 1.00 95.00 90 THR A CA 1
ATOM 724 C C . THR A 1 90 ? 5.344 26.496 -2.103 1.00 95.00 90 THR A C 1
ATOM 726 O O . THR A 1 90 ? 5.444 25.351 -1.663 1.00 95.00 90 THR A O 1
ATOM 729 N N . LYS A 1 91 ? 4.570 26.760 -3.168 1.00 96.00 91 LYS A N 1
ATOM 730 C CA . LYS A 1 91 ? 3.862 25.712 -3.925 1.00 96.00 91 LYS A CA 1
ATOM 731 C C . LYS A 1 91 ? 4.845 24.839 -4.704 1.00 96.00 91 LYS A C 1
ATOM 733 O O . LYS A 1 91 ? 4.702 23.618 -4.729 1.00 96.00 91 LYS A O 1
ATOM 738 N N . LEU A 1 92 ? 5.853 25.455 -5.324 1.00 96.75 92 LEU A N 1
ATOM 739 C CA . LEU A 1 92 ? 6.899 24.736 -6.051 1.00 96.75 92 LEU A CA 1
ATOM 740 C C . LEU A 1 92 ? 7.734 23.847 -5.114 1.00 96.75 92 LEU A C 1
ATOM 742 O O . LEU A 1 92 ? 7.983 22.683 -5.429 1.00 96.75 92 LEU A O 1
ATOM 746 N N . GLU A 1 93 ? 8.107 24.366 -3.944 1.00 96.81 93 GLU A N 1
ATOM 747 C CA . GLU A 1 93 ? 8.782 23.614 -2.881 1.00 96.81 93 GLU A CA 1
ATOM 748 C C . GLU A 1 93 ? 7.930 22.434 -2.411 1.00 96.81 93 GLU A C 1
ATOM 750 O O . GLU A 1 93 ? 8.436 21.317 -2.321 1.00 96.81 93 GLU A O 1
ATOM 755 N N . PHE A 1 94 ? 6.625 22.645 -2.204 1.00 97.44 94 PHE A N 1
ATOM 756 C CA . PHE A 1 94 ? 5.694 21.566 -1.887 1.00 97.44 94 PHE A CA 1
ATOM 757 C C . PHE A 1 94 ? 5.667 20.480 -2.969 1.00 97.44 94 PHE A C 1
ATOM 759 O O . PHE A 1 94 ? 5.759 19.302 -2.637 1.00 97.44 94 PHE A O 1
ATOM 766 N N . LEU A 1 95 ? 5.566 20.838 -4.253 1.00 97.88 95 LEU A N 1
ATOM 767 C CA . LEU A 1 95 ? 5.548 19.858 -5.345 1.00 97.88 95 LEU A CA 1
ATOM 768 C C . LEU A 1 95 ? 6.852 19.046 -5.405 1.00 97.88 95 LEU A C 1
ATOM 770 O O . LEU A 1 95 ? 6.811 17.825 -5.581 1.00 97.88 95 LEU A O 1
ATOM 774 N N . LEU A 1 96 ? 8.002 19.698 -5.213 1.00 97.31 96 LEU A N 1
ATOM 775 C CA . LEU A 1 96 ? 9.295 19.019 -5.137 1.00 97.31 96 LEU A CA 1
ATOM 776 C C . LEU A 1 96 ? 9.370 18.076 -3.926 1.00 97.31 96 LEU A C 1
ATOM 778 O O . LEU A 1 96 ? 9.786 16.922 -4.066 1.00 97.31 96 LEU A O 1
ATOM 782 N N . ASP A 1 97 ? 8.946 18.532 -2.748 1.00 96.69 97 ASP A N 1
ATOM 783 C CA . ASP A 1 97 ? 8.913 17.718 -1.533 1.00 96.69 97 ASP A CA 1
ATOM 784 C C . ASP A 1 97 ? 7.952 16.537 -1.671 1.00 96.69 97 ASP A C 1
ATOM 786 O O . ASP A 1 97 ? 8.288 15.419 -1.268 1.00 96.69 97 ASP A O 1
ATOM 790 N N . LEU A 1 98 ? 6.797 16.750 -2.304 1.00 97.12 98 LEU A N 1
ATOM 791 C CA . LEU A 1 98 ? 5.825 15.709 -2.600 1.00 97.12 98 LEU A CA 1
ATOM 792 C C . LEU A 1 98 ? 6.464 14.624 -3.471 1.00 97.12 98 LEU A C 1
ATOM 794 O O . LEU A 1 98 ? 6.348 13.449 -3.131 1.00 97.12 98 LEU A O 1
ATOM 798 N N . ILE A 1 99 ? 7.205 14.982 -4.524 1.00 96.75 99 ILE A N 1
ATOM 799 C CA . ILE A 1 99 ? 7.953 14.024 -5.358 1.00 96.75 99 ILE A CA 1
ATOM 800 C C . ILE A 1 99 ? 8.992 13.271 -4.519 1.00 96.75 99 ILE A C 1
ATOM 802 O O . ILE A 1 99 ? 8.994 12.037 -4.471 1.00 96.75 99 ILE A O 1
ATOM 806 N N . LYS A 1 100 ? 9.871 14.002 -3.826 1.00 95.31 100 LYS A N 1
ATOM 807 C CA . LYS A 1 100 ? 11.024 13.422 -3.122 1.00 95.31 100 LYS A CA 1
ATOM 808 C C . LYS A 1 100 ? 10.610 12.511 -1.975 1.00 95.31 100 LYS A C 1
ATOM 810 O O . LYS A 1 100 ? 11.211 11.455 -1.795 1.00 95.31 100 LYS A O 1
ATOM 815 N N . LYS A 1 101 ? 9.579 12.886 -1.218 1.00 93.94 101 LYS A N 1
ATOM 816 C CA . LYS A 1 101 ? 9.077 12.099 -0.082 1.00 93.94 101 LYS A CA 1
ATOM 817 C C . LYS A 1 101 ? 8.190 10.942 -0.530 1.00 93.94 101 LYS A C 1
ATOM 819 O O . LYS A 1 101 ? 8.149 9.927 0.158 1.00 93.94 101 LYS A O 1
ATOM 824 N N . SER A 1 102 ? 7.534 11.049 -1.688 1.00 94.75 102 SER A N 1
ATOM 825 C CA . SER A 1 102 ? 6.715 9.965 -2.254 1.00 94.75 102 SER A CA 1
ATOM 826 C C . SER A 1 102 ? 7.528 8.879 -2.959 1.00 94.75 102 SER A C 1
ATOM 828 O O . SER A 1 102 ? 6.998 7.792 -3.194 1.00 94.75 102 SER A O 1
ATOM 830 N N . ALA A 1 103 ? 8.801 9.131 -3.273 1.00 92.75 103 ALA A N 1
ATOM 831 C CA . ALA A 1 103 ? 9.666 8.138 -3.898 1.00 92.75 103 ALA A CA 1
ATOM 832 C C . ALA A 1 103 ? 10.023 6.957 -2.966 1.00 92.75 103 ALA A C 1
ATOM 834 O O . ALA A 1 103 ? 9.694 5.814 -3.308 1.00 92.75 103 ALA A O 1
ATOM 835 N N . PRO A 1 104 ? 10.646 7.161 -1.787 1.00 90.62 104 PRO A N 1
ATOM 836 C CA . PRO A 1 104 ? 10.936 6.078 -0.851 1.00 90.62 104 PRO A CA 1
ATOM 837 C C . PRO A 1 104 ? 9.705 5.671 -0.039 1.00 90.62 104 PRO A C 1
ATOM 839 O O . PRO A 1 104 ? 8.798 6.461 0.200 1.00 90.62 104 PRO A O 1
ATOM 842 N N . TYR A 1 105 ? 9.701 4.447 0.485 1.00 88.06 105 TYR A N 1
ATOM 843 C CA . TYR A 1 105 ? 8.738 4.084 1.520 1.00 88.06 105 TYR A CA 1
ATOM 844 C C . TYR A 1 105 ? 8.934 4.926 2.785 1.00 88.06 105 TYR A C 1
ATOM 846 O O . TYR A 1 105 ? 10.061 5.104 3.253 1.00 88.06 105 TYR A O 1
ATOM 854 N N . MET A 1 106 ? 7.827 5.356 3.399 1.00 88.12 106 MET A N 1
ATOM 855 C CA . MET A 1 106 ? 7.879 5.853 4.773 1.00 88.12 106 MET A CA 1
ATOM 856 C C . MET A 1 106 ? 8.402 4.759 5.714 1.00 88.12 106 MET A C 1
ATOM 858 O O . MET A 1 106 ? 8.181 3.574 5.464 1.00 88.12 106 MET A O 1
ATOM 862 N N . PRO A 1 107 ? 9.024 5.116 6.844 1.00 86.50 107 PRO A N 1
ATOM 863 C CA . PRO A 1 107 ? 9.280 4.155 7.908 1.00 86.50 107 PRO A CA 1
ATOM 864 C C . PRO A 1 107 ? 7.989 3.465 8.371 1.00 86.50 107 PRO A C 1
ATOM 866 O O . PRO A 1 107 ? 6.886 4.015 8.261 1.00 86.50 107 PRO A O 1
ATOM 869 N N . ARG A 1 108 ? 8.118 2.262 8.940 1.00 85.94 108 ARG A N 1
ATOM 870 C CA . ARG A 1 108 ? 6.983 1.579 9.573 1.00 85.94 108 ARG A CA 1
ATOM 871 C C . ARG A 1 108 ? 6.377 2.462 10.668 1.00 85.94 108 ARG A C 1
ATOM 873 O O . ARG A 1 108 ? 7.083 3.224 11.330 1.00 85.94 108 ARG A O 1
ATOM 880 N N . GLY A 1 109 ? 5.049 2.446 10.760 1.00 88.12 109 GLY A N 1
ATOM 881 C CA . GLY A 1 109 ? 4.271 3.338 11.626 1.00 88.12 109 GLY A CA 1
ATOM 882 C C . GLY A 1 109 ? 4.301 4.826 11.234 1.00 88.12 109 GLY A C 1
ATOM 883 O O . GLY A 1 109 ? 3.697 5.641 11.923 1.00 88.12 109 GLY A O 1
ATOM 884 N N . GLY A 1 110 ? 4.961 5.195 10.127 1.00 91.00 110 GLY A N 1
ATOM 885 C CA . GLY A 1 110 ? 4.898 6.528 9.518 1.00 91.00 110 GLY A CA 1
ATOM 886 C C . GLY A 1 110 ? 6.081 7.458 9.803 1.00 91.00 110 GLY A C 1
ATOM 887 O O . GLY A 1 110 ? 6.169 8.508 9.182 1.00 91.00 110 GLY A O 1
ATOM 888 N N . PHE A 1 111 ? 7.009 7.118 10.700 1.00 90.31 111 PHE A N 1
ATOM 889 C CA . PHE A 1 111 ? 8.185 7.956 10.998 1.00 90.31 111 PHE A CA 1
ATOM 890 C C . PHE A 1 111 ? 9.307 7.147 11.660 1.00 90.31 111 PHE A C 1
ATOM 892 O O . PHE A 1 111 ? 9.085 6.010 12.073 1.00 90.31 111 PHE A O 1
ATOM 899 N N . LYS A 1 112 ? 10.528 7.688 11.761 1.00 84.94 112 LYS A N 1
ATOM 900 C CA . LYS A 1 112 ? 11.620 7.069 12.539 1.00 84.94 112 LYS A CA 1
ATOM 901 C C . LYS A 1 112 ? 11.541 7.558 13.983 1.00 84.94 112 LYS A C 1
ATOM 903 O O . LYS A 1 112 ? 11.306 8.737 14.201 1.00 84.94 112 LYS A O 1
ATOM 908 N N . LYS A 1 113 ? 11.763 6.681 14.969 1.00 82.06 113 LYS A N 1
ATOM 909 C CA . LYS A 1 113 ? 11.615 7.028 16.399 1.00 82.06 113 LYS A CA 1
ATOM 910 C C . LYS A 1 113 ? 12.446 8.251 16.808 1.00 82.06 113 LYS A C 1
ATOM 912 O O . LYS A 1 113 ? 11.898 9.116 17.462 1.00 82.06 113 LYS A O 1
ATOM 917 N N . GLY A 1 114 ? 13.703 8.350 16.364 1.00 77.75 114 GLY A N 1
ATOM 918 C CA . GLY A 1 114 ? 14.582 9.499 16.644 1.00 77.75 114 GLY A CA 1
ATOM 919 C C . GLY A 1 114 ? 14.424 10.694 15.696 1.00 77.75 114 GLY A C 1
ATOM 920 O O . GLY A 1 114 ? 15.133 11.681 15.841 1.00 77.75 114 GLY A O 1
ATOM 921 N N . GLU A 1 115 ? 13.532 10.609 14.708 1.00 85.19 115 GLU A N 1
ATOM 922 C CA . GLU A 1 115 ? 13.315 11.673 13.725 1.00 85.19 115 GLU A CA 1
ATOM 923 C C . GLU A 1 115 ? 11.823 11.749 13.330 1.00 85.19 115 GLU A C 1
ATOM 925 O O . GLU A 1 115 ? 11.441 11.366 12.216 1.00 85.19 115 GLU A O 1
ATOM 930 N N . PRO A 1 116 ? 10.926 12.181 14.243 1.00 88.25 116 PRO A N 1
ATOM 931 C CA . PRO A 1 116 ? 9.513 12.346 13.914 1.00 88.25 116 PRO A CA 1
ATOM 932 C C . PRO A 1 116 ? 9.290 13.445 12.868 1.00 88.25 116 PRO A C 1
ATOM 934 O O . PRO A 1 116 ? 9.918 14.509 12.924 1.00 88.25 116 PRO A O 1
ATOM 937 N N . SER A 1 117 ? 8.358 13.211 11.935 1.00 91.19 117 SER A N 1
ATOM 938 C CA . SER A 1 117 ? 7.997 14.203 10.914 1.00 91.19 117 SER A CA 1
ATOM 939 C C . SER A 1 117 ? 7.291 15.420 11.522 1.00 91.19 117 SER A C 1
ATOM 941 O O . SER A 1 117 ? 6.799 15.367 12.652 1.00 91.19 117 SER A O 1
ATOM 943 N N . TYR A 1 118 ? 7.197 16.509 10.749 1.00 95.31 118 TYR A N 1
ATOM 944 C CA . TYR A 1 118 ? 6.413 17.689 11.127 1.00 95.31 118 TYR A CA 1
ATOM 945 C C . TYR A 1 118 ? 4.997 17.307 11.574 1.00 95.31 118 TYR A C 1
ATOM 947 O O . TYR A 1 118 ? 4.586 17.697 12.658 1.00 95.31 118 TYR A O 1
ATOM 955 N N . LEU A 1 119 ? 4.286 16.487 10.792 1.00 96.69 119 LEU A N 1
ATOM 956 C CA . LEU A 1 119 ? 2.906 16.114 11.093 1.00 96.69 119 LEU A CA 1
ATOM 957 C C . LEU A 1 119 ? 2.762 15.385 12.436 1.00 96.69 119 LEU A C 1
ATOM 959 O O . LEU A 1 119 ? 1.822 15.635 13.184 1.00 96.69 119 LEU A O 1
ATOM 963 N N . VAL A 1 120 ? 3.702 14.491 12.755 1.00 95.81 120 VAL A N 1
ATOM 964 C CA . VAL A 1 120 ? 3.697 13.750 14.027 1.00 95.81 120 VAL A CA 1
ATOM 965 C C . VAL A 1 120 ? 3.980 14.687 15.197 1.00 95.81 120 VAL A C 1
ATOM 967 O O . VAL A 1 120 ? 3.310 14.597 16.223 1.00 95.81 120 VAL A O 1
ATOM 970 N N . LYS A 1 121 ? 4.930 15.616 15.034 1.00 95.19 121 LYS A N 1
ATOM 971 C CA . LYS A 1 121 ? 5.219 16.647 16.039 1.00 95.19 121 LYS A CA 1
ATOM 972 C C . LYS A 1 121 ? 4.014 17.557 16.248 1.00 95.19 121 LYS A C 1
ATOM 974 O O . LYS A 1 121 ? 3.609 17.741 17.385 1.00 95.19 121 LYS A O 1
ATOM 979 N N . TYR A 1 122 ? 3.396 18.026 15.167 1.00 96.50 122 TYR A N 1
ATOM 980 C CA . TYR A 1 122 ? 2.203 18.868 15.200 1.00 96.50 122 TYR A CA 1
ATOM 981 C C . TYR A 1 122 ? 1.037 18.176 15.919 1.00 96.50 122 TYR A C 1
ATOM 983 O O . TYR A 1 122 ? 0.395 18.763 16.784 1.00 96.50 122 TYR A O 1
ATOM 991 N N . PHE A 1 123 ? 0.799 16.893 15.629 1.00 96.94 123 PHE A N 1
ATOM 992 C CA . PHE A 1 123 ? -0.217 16.104 16.323 1.00 96.94 123 PHE A CA 1
ATOM 993 C C . PHE A 1 123 ? 0.104 15.899 17.814 1.00 96.94 123 PHE A C 1
ATOM 995 O O . PHE A 1 123 ? -0.776 16.032 18.664 1.00 96.94 123 PHE A O 1
ATOM 1002 N N . ASN A 1 124 ? 1.363 15.621 18.156 1.00 95.00 124 ASN A N 1
ATOM 1003 C CA . ASN A 1 124 ? 1.787 15.496 19.549 1.00 95.00 124 ASN A CA 1
ATOM 1004 C C . ASN A 1 124 ? 1.666 16.828 20.312 1.00 95.00 124 ASN A C 1
ATOM 1006 O O . ASN A 1 124 ? 1.223 16.858 21.456 1.00 95.00 124 ASN A O 1
ATOM 1010 N N . GLU A 1 125 ? 2.005 17.949 19.675 1.00 95.00 125 GLU A N 1
ATOM 1011 C CA . GLU A 1 125 ? 1.788 19.280 20.241 1.00 95.00 125 GLU A CA 1
ATOM 1012 C C . GLU A 1 125 ? 0.306 19.588 20.412 1.00 95.00 125 GLU A C 1
ATOM 1014 O O . GLU A 1 125 ? -0.078 20.126 21.448 1.00 95.00 125 GLU A O 1
ATOM 1019 N N . TRP A 1 126 ? -0.542 19.176 19.468 1.00 95.12 126 TRP A N 1
ATOM 1020 C CA . TRP A 1 126 ? -1.985 19.288 19.634 1.00 95.12 126 TRP A CA 1
ATOM 1021 C C . TRP A 1 126 ? -2.457 18.553 20.894 1.00 95.12 126 TRP A C 1
ATOM 1023 O O . TRP A 1 126 ? -3.151 19.147 21.711 1.00 95.12 126 TRP A O 1
ATOM 1033 N N . LEU A 1 127 ? -1.994 17.319 21.121 1.00 94.81 127 LEU A N 1
ATOM 1034 C CA . LEU A 1 127 ? -2.333 16.527 22.310 1.00 94.81 127 LEU A CA 1
ATOM 1035 C C . LEU A 1 127 ? -1.832 17.127 23.634 1.00 94.81 127 LEU A C 1
ATOM 1037 O O . LEU A 1 127 ? -2.490 16.951 24.658 1.00 94.81 127 LEU A O 1
ATOM 1041 N N . VAL A 1 128 ? -0.670 17.781 23.647 1.00 93.75 128 VAL A N 1
ATOM 1042 C CA . VAL A 1 128 ? -0.011 18.211 24.895 1.00 93.75 128 VAL A CA 1
ATOM 1043 C C . VAL A 1 128 ? -0.231 19.694 25.201 1.00 93.75 128 VAL A C 1
ATOM 1045 O O . VAL A 1 128 ? -0.349 20.066 26.364 1.00 93.75 128 VAL A O 1
ATOM 1048 N N . LYS A 1 129 ? -0.270 20.553 24.180 1.00 92.06 129 LYS A N 1
ATOM 1049 C CA . LYS A 1 129 ? -0.276 22.017 24.331 1.00 92.06 129 LYS A CA 1
ATOM 1050 C C . LYS A 1 129 ? -1.591 22.661 23.892 1.00 92.06 129 LYS A C 1
ATOM 1052 O O . LYS A 1 129 ? -1.996 23.649 24.495 1.00 92.06 129 LYS A O 1
ATOM 1057 N N . ASN A 1 130 ? -2.273 22.112 22.881 1.00 88.62 130 ASN A N 1
ATOM 1058 C CA . ASN A 1 130 ? -3.432 22.772 22.254 1.00 88.62 130 ASN A CA 1
ATOM 1059 C C . ASN A 1 130 ? -4.774 22.131 22.646 1.00 88.62 130 ASN A C 1
ATOM 1061 O O . ASN A 1 130 ? -5.773 22.280 21.937 1.00 88.62 130 ASN A O 1
ATOM 1065 N N . GLN A 1 131 ? -4.808 21.391 23.753 1.00 90.25 131 GLN A N 1
ATOM 1066 C CA . GLN A 1 131 ? -6.002 20.731 24.270 1.00 90.25 131 GLN A CA 1
ATOM 1067 C C . GLN A 1 131 ? -6.162 20.999 25.764 1.00 90.25 131 GLN A C 1
ATOM 1069 O O . GLN A 1 131 ? -5.186 21.086 26.510 1.00 90.25 131 GLN A O 1
ATOM 1074 N N . GLN A 1 132 ? -7.418 21.092 26.204 1.00 84.12 132 GLN A N 1
ATOM 1075 C CA . GLN A 1 132 ? -7.744 21.067 27.622 1.00 84.12 132 GLN A CA 1
ATOM 1076 C C . GLN A 1 132 ? -7.363 19.690 28.177 1.00 84.12 132 GLN A C 1
ATOM 1078 O O . GLN A 1 132 ? -7.868 18.674 27.699 1.00 84.12 132 GLN A O 1
ATOM 1083 N N . GLU A 1 133 ? -6.478 19.707 29.175 1.00 86.06 133 GLU A N 1
ATOM 1084 C CA . GLU A 1 133 ? -5.839 18.546 29.800 1.00 86.06 133 GLU A CA 1
ATOM 1085 C C . GLU A 1 133 ? -4.899 17.757 28.859 1.00 86.06 133 GLU A C 1
ATOM 1087 O O . GLU A 1 133 ? -5.346 17.109 27.907 1.00 86.06 133 GLU A O 1
ATOM 1092 N N . PRO A 1 134 ? -3.578 17.770 29.115 1.00 91.25 134 PRO A N 1
ATOM 1093 C CA . PRO A 1 134 ? -2.616 17.106 28.244 1.00 91.25 134 PRO A CA 1
ATOM 1094 C C . PRO A 1 134 ? -2.715 15.581 28.344 1.00 91.25 134 PRO A C 1
ATOM 1096 O O . PRO A 1 134 ? -2.814 15.017 29.436 1.00 91.25 134 PRO A O 1
ATOM 1099 N N . LEU A 1 135 ? -2.605 14.911 27.196 1.00 92.31 135 LEU A N 1
ATOM 1100 C CA . LEU A 1 135 ? -2.360 13.472 27.110 1.00 92.31 135 LEU A CA 1
ATOM 1101 C C . LEU A 1 135 ? -0.998 13.242 26.464 1.00 92.31 135 LEU A C 1
ATOM 1103 O O . LEU A 1 135 ? -0.774 13.633 25.320 1.00 92.31 135 LEU A O 1
ATOM 1107 N N . LEU A 1 136 ? -0.088 12.620 27.212 1.00 91.25 136 LEU A N 1
ATOM 1108 C CA . LEU A 1 136 ? 1.274 12.355 26.768 1.00 91.25 136 LEU A CA 1
ATOM 1109 C C . LEU A 1 136 ? 1.379 10.920 26.253 1.00 91.25 136 LEU A C 1
ATOM 1111 O O . LEU A 1 136 ? 1.204 9.980 27.023 1.00 91.25 136 LEU A O 1
ATOM 1115 N N . TYR A 1 137 ? 1.721 10.776 24.975 1.00 92.44 137 TYR A N 1
ATOM 1116 C CA . TYR A 1 137 ? 2.075 9.496 24.368 1.00 92.44 137 TYR A CA 1
ATOM 1117 C C . TYR A 1 137 ? 3.529 9.524 23.905 1.00 92.44 137 TYR A C 1
ATOM 1119 O O . TYR A 1 137 ? 4.028 10.532 23.399 1.00 92.44 137 TYR A O 1
ATOM 1127 N N . HIS A 1 138 ? 4.224 8.402 24.047 1.00 90.75 138 HIS A N 1
ATOM 1128 C CA . HIS A 1 138 ? 5.629 8.302 23.687 1.00 90.75 138 HIS A CA 1
ATOM 1129 C C . HIS A 1 138 ? 5.833 8.124 22.175 1.00 90.75 138 HIS A C 1
ATOM 1131 O O . HIS A 1 138 ? 5.321 7.195 21.550 1.00 90.75 138 HIS A O 1
ATOM 1137 N N . LEU A 1 139 ? 6.685 8.965 21.579 1.00 89.44 139 LEU A N 1
ATOM 1138 C CA . LEU A 1 139 ? 7.118 8.819 20.179 1.00 89.44 139 LEU A CA 1
ATOM 1139 C C . LEU A 1 139 ? 8.172 7.707 19.987 1.00 89.44 139 LEU A C 1
ATOM 1141 O O . LEU A 1 139 ? 8.472 7.306 18.858 1.00 89.44 139 LEU A O 1
ATOM 1145 N N . GLY A 1 140 ? 8.693 7.170 21.094 1.00 83.06 140 GLY A N 1
ATOM 1146 C CA . GLY A 1 140 ? 9.690 6.100 21.130 1.00 83.06 140 GLY A CA 1
ATOM 1147 C C . GLY A 1 140 ? 11.145 6.570 21.135 1.00 83.06 140 GLY A C 1
ATOM 1148 O O . GLY A 1 140 ? 12.024 5.724 21.002 1.00 83.06 140 GLY A O 1
ATOM 1149 N N . GLU A 1 141 ? 11.403 7.873 21.296 1.00 77.62 141 GLU A N 1
ATOM 1150 C CA . GLU A 1 141 ? 12.755 8.456 21.381 1.00 77.62 141 GLU A CA 1
ATOM 1151 C C . GLU A 1 141 ? 13.541 7.945 22.599 1.00 77.62 141 GLU A C 1
ATOM 1153 O O . GLU A 1 141 ? 14.704 7.579 22.469 1.00 77.62 141 GLU A O 1
ATOM 1158 N N . THR A 1 142 ? 12.901 7.876 23.771 1.00 69.31 142 THR A N 1
ATOM 1159 C CA . THR A 1 142 ? 13.557 7.530 25.045 1.00 69.31 142 THR A CA 1
ATOM 1160 C C . THR A 1 142 ? 13.318 6.086 25.478 1.00 69.31 142 THR A C 1
ATOM 1162 O O . THR A 1 142 ? 14.247 5.396 25.883 1.00 69.31 142 THR A O 1
ATOM 1165 N N . SER A 1 143 ? 12.077 5.604 25.387 1.00 69.81 143 SER A N 1
ATOM 1166 C CA . SER A 1 143 ? 11.677 4.268 25.854 1.00 69.81 143 SER A CA 1
ATOM 1167 C C . SER A 1 143 ? 11.902 3.159 24.823 1.00 69.81 143 SER A C 1
ATOM 1169 O O . SER A 1 143 ? 11.735 1.983 25.136 1.00 69.81 143 SER A O 1
ATOM 1171 N N . GLY A 1 144 ? 12.177 3.515 23.563 1.00 73.12 144 GLY A N 1
ATOM 1172 C CA . GLY A 1 144 ? 12.157 2.588 22.431 1.00 73.12 144 GLY A CA 1
ATOM 1173 C C . GLY A 1 144 ? 10.753 2.100 22.038 1.00 73.12 144 GLY A C 1
ATOM 1174 O O . GLY A 1 144 ? 10.596 1.550 20.946 1.00 73.12 144 GLY A O 1
ATOM 1175 N N . ASN A 1 145 ? 9.722 2.342 22.852 1.00 81.38 145 ASN A N 1
ATOM 1176 C CA . ASN A 1 145 ? 8.336 1.955 22.593 1.00 81.38 145 ASN A CA 1
ATOM 1177 C C . ASN A 1 145 ? 7.536 3.147 22.070 1.00 81.38 145 ASN A C 1
ATOM 1179 O O . ASN A 1 145 ? 7.538 4.229 22.652 1.00 81.38 145 ASN A O 1
ATOM 1183 N N . ARG A 1 146 ? 6.854 2.933 20.946 1.00 88.62 146 ARG A N 1
ATOM 1184 C CA . ARG A 1 146 ? 6.038 3.943 20.280 1.00 88.62 146 ARG A CA 1
ATOM 1185 C C . ARG A 1 146 ? 4.574 3.742 20.639 1.00 88.62 146 ARG A C 1
ATOM 1187 O O . ARG A 1 146 ? 4.078 2.621 20.587 1.00 88.62 146 ARG A O 1
ATOM 1194 N N . GLU A 1 147 ? 3.897 4.842 20.922 1.00 94.19 147 GLU A N 1
ATOM 1195 C CA . GLU A 1 147 ? 2.475 4.886 21.262 1.00 94.19 147 GLU A CA 1
ATOM 1196 C C . GLU A 1 147 ? 1.650 5.692 20.254 1.00 94.19 147 GLU A C 1
ATOM 1198 O O . GLU A 1 147 ? 0.429 5.645 20.313 1.00 94.19 147 GLU A O 1
ATOM 1203 N N . ILE A 1 148 ? 2.298 6.391 19.311 1.00 95.38 148 ILE A N 1
ATOM 1204 C CA . ILE A 1 148 ? 1.654 7.097 18.193 1.00 95.38 148 ILE A CA 1
ATOM 1205 C C . ILE A 1 148 ? 2.143 6.520 16.869 1.00 95.38 148 ILE A C 1
ATOM 1207 O O . ILE A 1 148 ? 3.345 6.519 16.634 1.00 95.38 148 ILE A O 1
ATOM 1211 N N . ILE A 1 149 ? 1.244 6.120 15.969 1.00 96.19 149 ILE A N 1
ATOM 1212 C CA . ILE A 1 149 ? 1.562 5.805 14.564 1.00 96.19 149 ILE A CA 1
ATOM 1213 C C . ILE A 1 149 ? 0.604 6.517 13.611 1.00 96.19 149 ILE A C 1
ATOM 1215 O O . ILE A 1 149 ? -0.469 6.980 13.998 1.00 96.19 149 ILE A O 1
ATOM 1219 N N . LEU A 1 150 ? 0.987 6.564 12.340 1.00 97.38 150 LEU A N 1
ATOM 1220 C CA . LEU A 1 150 ? 0.115 6.967 11.246 1.00 97.38 150 LEU A CA 1
ATOM 1221 C C . LEU A 1 150 ? -0.417 5.729 10.519 1.00 97.38 150 LEU A C 1
ATOM 1223 O O . LEU A 1 150 ? 0.291 4.734 10.361 1.00 97.38 150 LEU A O 1
ATOM 1227 N N . ALA A 1 151 ? -1.644 5.825 10.026 1.00 95.56 151 ALA A N 1
ATOM 1228 C CA . ALA A 1 151 ? -2.220 4.937 9.024 1.00 95.56 151 ALA A CA 1
ATOM 1229 C C . ALA A 1 151 ? -2.777 5.769 7.857 1.00 95.56 151 ALA A C 1
ATOM 1231 O O . ALA A 1 151 ? -2.931 6.985 7.964 1.00 95.56 151 ALA A O 1
ATOM 1232 N N . SER A 1 152 ? -3.070 5.116 6.731 1.00 93.75 152 SER A N 1
ATOM 1233 C CA . SER A 1 152 ? -3.680 5.746 5.546 1.00 93.75 152 SER A CA 1
ATOM 1234 C C . SER A 1 152 ? -4.862 4.915 5.049 1.00 93.75 152 SER A C 1
ATOM 1236 O O . SER A 1 152 ? -4.908 3.706 5.282 1.00 93.75 152 SER A O 1
ATOM 1238 N N . GLY A 1 153 ? -5.796 5.527 4.321 1.00 94.56 153 GLY A N 1
ATOM 1239 C CA . GLY A 1 153 ? -7.032 4.890 3.841 1.00 94.56 153 GLY A CA 1
ATOM 1240 C C . GLY A 1 153 ? -8.274 5.148 4.704 1.00 94.56 153 GLY A C 1
ATOM 1241 O O . GLY A 1 153 ? -9.328 4.569 4.449 1.00 94.56 153 GLY A O 1
ATOM 1242 N N . GLY A 1 154 ? -8.180 6.034 5.698 1.00 96.12 154 GLY A N 1
ATOM 1243 C CA . GLY A 1 154 ? -9.285 6.416 6.574 1.00 96.12 154 GLY A CA 1
ATOM 1244 C C . GLY A 1 154 ? -9.565 5.421 7.705 1.00 96.12 154 GLY A C 1
ATOM 1245 O O . GLY A 1 154 ? -8.922 4.378 7.836 1.00 96.12 154 GLY A O 1
ATOM 1246 N N . VAL A 1 155 ? -10.543 5.766 8.550 1.00 97.06 155 VAL A N 1
ATOM 1247 C CA . VAL A 1 155 ? -10.852 5.031 9.792 1.00 97.06 155 VAL A CA 1
ATOM 1248 C C . VAL A 1 155 ? -11.224 3.574 9.534 1.00 97.06 155 VAL A C 1
ATOM 1250 O O . VAL A 1 155 ? -10.758 2.699 10.254 1.00 97.06 155 VAL A O 1
ATOM 1253 N N . PHE A 1 156 ? -12.026 3.285 8.509 1.00 97.00 156 PHE A N 1
ATOM 1254 C CA . PHE A 1 156 ? -12.458 1.914 8.228 1.00 97.00 156 PHE A CA 1
ATOM 1255 C C . PHE A 1 156 ? -11.307 1.004 7.800 1.00 97.00 156 PHE A C 1
ATOM 1257 O O . PHE A 1 156 ? -11.241 -0.137 8.249 1.00 97.00 156 PHE A O 1
ATOM 1264 N N . GLU A 1 157 ? -10.349 1.516 7.028 1.00 96.38 157 GLU A N 1
ATOM 1265 C CA . GLU A 1 157 ? -9.141 0.758 6.700 1.00 96.38 157 GLU A CA 1
ATOM 1266 C C . GLU A 1 157 ? -8.259 0.544 7.938 1.00 96.38 157 GLU A C 1
ATOM 1268 O O . GLU A 1 157 ? -7.739 -0.551 8.156 1.00 96.38 157 GLU A O 1
ATOM 1273 N N . ALA A 1 158 ? -8.136 1.554 8.802 1.00 97.12 158 ALA A N 1
ATOM 1274 C CA . ALA A 1 158 ? -7.408 1.419 10.060 1.00 97.12 158 ALA A CA 1
ATOM 1275 C C . ALA A 1 158 ? -8.073 0.389 11.003 1.00 97.12 158 ALA A C 1
ATOM 1277 O O . ALA A 1 158 ? -7.380 -0.406 11.641 1.00 97.12 158 ALA A O 1
ATOM 1278 N N . LEU A 1 159 ? -9.410 0.339 11.045 1.00 98.00 159 LEU A N 1
ATOM 1279 C CA . LEU A 1 159 ? -10.164 -0.681 11.779 1.00 98.00 159 LEU A CA 1
ATOM 1280 C C . LEU A 1 159 ? -9.998 -2.076 11.171 1.00 98.00 159 LEU A C 1
ATOM 1282 O O . LEU A 1 159 ? -9.844 -3.036 11.919 1.00 98.00 159 LEU A O 1
ATOM 1286 N N . ARG A 1 160 ? -9.959 -2.208 9.839 1.00 96.88 160 ARG A N 1
ATOM 1287 C CA . ARG A 1 160 ? -9.664 -3.485 9.165 1.00 96.88 160 ARG A CA 1
ATOM 1288 C C . ARG A 1 160 ? -8.331 -4.064 9.634 1.00 96.88 160 ARG A C 1
ATOM 1290 O O . ARG A 1 160 ? -8.243 -5.246 9.963 1.00 96.88 160 ARG A O 1
ATOM 1297 N N . ILE A 1 161 ? -7.306 -3.216 9.709 1.00 96.12 161 ILE A N 1
ATOM 1298 C CA . ILE A 1 161 ? -5.971 -3.572 10.206 1.00 96.12 161 ILE A CA 1
ATOM 1299 C C . ILE A 1 161 ? -6.037 -3.982 11.682 1.00 96.12 161 ILE A C 1
ATOM 1301 O O . ILE A 1 161 ? -5.477 -5.016 12.049 1.00 96.12 161 ILE A O 1
ATOM 1305 N N . LEU A 1 162 ? -6.751 -3.223 12.520 1.00 97.25 162 LEU A N 1
ATOM 1306 C CA . LEU A 1 162 ? -6.950 -3.576 13.926 1.00 97.25 162 LEU A CA 1
ATOM 1307 C C . LEU A 1 162 ? -7.656 -4.929 14.078 1.00 97.25 162 LEU A C 1
ATOM 1309 O O . LEU A 1 162 ? -7.205 -5.763 14.851 1.00 97.25 162 LEU A O 1
ATOM 1313 N N . PHE A 1 163 ? -8.729 -5.197 13.337 1.00 97.19 163 PHE A N 1
ATOM 1314 C CA . PHE A 1 163 ? -9.464 -6.457 13.463 1.00 97.19 163 PHE A CA 1
ATOM 1315 C C . PHE A 1 163 ? -8.650 -7.664 12.984 1.00 97.19 163 PHE A C 1
ATOM 1317 O O . PHE A 1 163 ? -8.715 -8.718 13.614 1.00 97.19 163 PHE A O 1
ATOM 1324 N N . HIS A 1 164 ? -7.796 -7.508 11.966 1.00 95.50 164 HIS A N 1
ATOM 1325 C CA . HIS A 1 164 ? -6.785 -8.519 11.639 1.00 95.50 164 HIS A CA 1
ATOM 1326 C C . HIS A 1 164 ? -5.764 -8.718 12.769 1.00 95.50 164 HIS A C 1
ATOM 1328 O O . HIS A 1 164 ? -5.394 -9.856 13.058 1.00 95.50 164 HIS A O 1
ATOM 1334 N N . ALA A 1 165 ? -5.323 -7.640 13.427 1.00 94.44 165 ALA A N 1
ATOM 1335 C CA . ALA A 1 165 ? -4.439 -7.728 14.589 1.00 94.44 165 ALA A CA 1
ATOM 1336 C C . ALA A 1 165 ? -5.096 -8.509 15.736 1.00 94.44 165 ALA A C 1
ATOM 1338 O O . ALA A 1 165 ? -4.487 -9.444 16.252 1.00 94.44 165 ALA A O 1
ATOM 1339 N N . LEU A 1 166 ? -6.349 -8.195 16.076 1.00 95.06 166 LEU A N 1
ATOM 1340 C CA . LEU A 1 166 ? -7.105 -8.913 17.107 1.00 95.06 166 LEU A CA 1
ATOM 1341 C C . LEU A 1 166 ? -7.296 -10.388 16.743 1.00 95.06 166 LEU A C 1
ATOM 1343 O O . LEU A 1 166 ? -7.043 -11.260 17.564 1.00 95.06 166 LEU A O 1
ATOM 1347 N N . SER A 1 167 ? -7.687 -10.665 15.499 1.00 94.06 167 SER A N 1
ATOM 1348 C CA . SER A 1 167 ? -7.934 -12.021 15.000 1.00 94.06 167 SER A CA 1
ATOM 1349 C C . SER A 1 167 ? -6.686 -12.913 15.036 1.00 94.06 167 SER A C 1
ATOM 1351 O O . SER A 1 167 ? -6.788 -14.097 15.342 1.00 94.06 167 SER A O 1
ATOM 1353 N N . LYS A 1 168 ? -5.504 -12.355 14.735 1.00 91.88 168 LYS A N 1
ATOM 1354 C CA . LYS A 1 168 ? -4.259 -13.125 14.567 1.00 91.88 168 LYS A CA 1
ATOM 1355 C C . LYS A 1 168 ? -3.358 -13.146 15.803 1.00 91.88 168 LYS A C 1
ATOM 1357 O O . LYS A 1 168 ? -2.622 -14.112 15.988 1.00 91.88 168 LYS A O 1
ATOM 1362 N N . TYR A 1 169 ? -3.360 -12.083 16.608 1.00 94.00 169 TYR A N 1
ATOM 1363 C CA . TYR A 1 169 ? -2.377 -11.900 17.682 1.00 94.00 169 TYR A CA 1
ATOM 1364 C C . TYR A 1 169 ? -2.962 -11.925 19.090 1.00 94.00 169 TYR A C 1
ATOM 1366 O O . TYR A 1 169 ? -2.190 -12.028 20.038 1.00 94.00 169 TYR A O 1
ATOM 1374 N N . LEU A 1 170 ? -4.279 -11.849 19.281 1.00 94.00 170 LEU A N 1
ATOM 1375 C CA . LEU A 1 170 ? -4.831 -11.980 20.626 1.00 94.00 170 LEU A CA 1
ATOM 1376 C C . LEU A 1 170 ? -4.584 -13.400 21.158 1.00 94.00 170 LEU A C 1
ATOM 1378 O O . LEU A 1 170 ? -4.932 -14.379 20.505 1.00 94.00 170 LEU A O 1
ATOM 1382 N N . VAL A 1 171 ? -3.970 -13.519 22.342 1.00 92.50 171 VAL A N 1
ATOM 1383 C CA . VAL A 1 171 ? -3.670 -14.832 22.950 1.00 92.50 171 VAL A CA 1
ATOM 1384 C C . VAL A 1 171 ? -4.957 -15.577 23.301 1.00 92.50 171 VAL A C 1
ATOM 1386 O O . VAL A 1 171 ? -5.023 -16.801 23.205 1.00 92.50 171 VAL A O 1
ATOM 1389 N N . ASN A 1 172 ? -5.992 -14.835 23.696 1.00 88.25 172 ASN A N 1
ATOM 1390 C CA . ASN A 1 172 ? -7.311 -15.403 23.917 1.00 88.25 172 ASN A CA 1
ATOM 1391 C C . ASN A 1 172 ? -7.967 -15.775 22.577 1.00 88.25 172 ASN A C 1
ATOM 1393 O O . ASN A 1 172 ? -8.057 -14.926 21.689 1.00 88.25 172 ASN A O 1
ATOM 1397 N N . PRO A 1 173 ? -8.498 -17.004 22.444 1.00 81.19 173 PRO A N 1
ATOM 1398 C CA . PRO A 1 173 ? -8.926 -17.559 21.159 1.00 81.19 173 PRO A CA 1
ATOM 1399 C C . PRO A 1 173 ? -10.196 -16.916 20.597 1.00 81.19 173 PRO A C 1
ATOM 1401 O O . PRO A 1 173 ? -10.522 -17.132 19.433 1.00 81.19 173 PRO A O 1
ATOM 1404 N N . THR A 1 174 ? -10.939 -16.167 21.415 1.00 90.25 174 THR A N 1
ATOM 1405 C CA . THR A 1 174 ? -12.178 -15.490 21.024 1.00 90.25 174 THR A CA 1
ATOM 1406 C C . THR A 1 174 ? -12.279 -14.135 21.709 1.00 90.25 174 THR A C 1
ATOM 1408 O O . THR A 1 174 ? -12.078 -14.040 22.922 1.00 90.25 174 THR A O 1
ATOM 1411 N N . SER A 1 175 ? -12.670 -13.111 20.954 1.00 94.50 175 SER A N 1
ATOM 1412 C CA . SER A 1 175 ? -12.954 -11.767 21.460 1.00 94.50 175 SER A CA 1
ATOM 1413 C C . SER A 1 175 ? -14.323 -11.272 21.014 1.00 94.50 175 SER A C 1
ATOM 1415 O O . SER A 1 175 ? -14.914 -11.786 20.059 1.00 94.50 175 SER A O 1
ATOM 1417 N N . ARG A 1 176 ? -14.837 -10.265 21.722 1.00 95.94 176 ARG A N 1
ATOM 1418 C CA . ARG A 1 176 ? -16.083 -9.576 21.373 1.00 95.94 176 ARG A CA 1
ATOM 1419 C C . ARG A 1 176 ? -15.801 -8.120 21.051 1.00 95.94 176 ARG A C 1
ATOM 1421 O O . ARG A 1 176 ? -15.022 -7.486 21.751 1.00 95.94 176 ARG A O 1
ATOM 1428 N N . VAL A 1 177 ? -16.460 -7.588 20.033 1.00 97.69 177 VAL A N 1
ATOM 1429 C CA . VAL A 1 177 ? -16.444 -6.168 19.682 1.00 97.69 177 VAL A CA 1
ATOM 1430 C C . VAL A 1 177 ? -17.873 -5.651 19.767 1.00 97.69 177 VAL A C 1
ATOM 1432 O O . VAL A 1 177 ? -18.714 -5.969 18.928 1.00 97.69 177 VAL A O 1
ATOM 1435 N N . PHE A 1 178 ? -18.148 -4.854 20.790 1.00 97.88 178 PHE A N 1
ATOM 1436 C CA . PHE A 1 178 ? -19.370 -4.075 20.892 1.00 97.88 178 PHE A CA 1
ATOM 1437 C C . PHE A 1 178 ? -19.237 -2.827 20.027 1.00 97.88 178 PHE A C 1
ATOM 1439 O O . PHE A 1 178 ? -18.257 -2.093 20.140 1.00 97.88 178 PHE A O 1
ATOM 1446 N N . VAL A 1 179 ? -20.212 -2.584 19.161 1.00 97.69 179 VAL A N 1
ATOM 1447 C CA . VAL A 1 179 ? -20.212 -1.455 18.229 1.00 97.69 179 VAL A CA 1
ATOM 1448 C C . VAL A 1 179 ? -21.289 -0.471 18.655 1.00 97.69 179 VAL A C 1
ATOM 1450 O O . VAL A 1 179 ? -22.469 -0.820 18.671 1.00 97.69 179 VAL A O 1
ATOM 1453 N N . PHE A 1 180 ? -20.882 0.751 18.996 1.00 97.44 180 PHE A N 1
ATOM 1454 C CA . PHE A 1 180 ? -21.775 1.816 19.440 1.00 97.44 180 PHE A CA 1
ATOM 1455 C C . PHE A 1 180 ? -21.609 3.061 18.566 1.00 97.44 180 PHE A C 1
ATOM 1457 O O . PHE A 1 180 ? -20.514 3.619 18.469 1.00 97.44 180 PHE A O 1
ATOM 1464 N N . ALA A 1 181 ? -22.704 3.520 17.956 1.00 95.12 181 ALA A N 1
ATOM 1465 C CA . ALA A 1 181 ? -22.741 4.722 17.120 1.00 95.12 181 ALA A CA 1
ATOM 1466 C C . ALA A 1 181 ? -21.755 4.734 15.934 1.00 95.12 181 ALA A C 1
ATOM 1468 O O . ALA A 1 181 ? -21.328 5.801 15.501 1.00 95.12 181 ALA A O 1
ATOM 1469 N N . VAL A 1 182 ? -21.426 3.559 15.382 1.00 93.69 182 VAL A N 1
ATOM 1470 C CA . VAL A 1 182 ? -20.660 3.400 14.133 1.00 93.69 182 VAL A CA 1
ATOM 1471 C C . VAL A 1 182 ? -21.416 2.466 13.201 1.00 93.69 182 VAL A C 1
ATOM 1473 O O . VAL A 1 182 ? -21.808 1.376 13.613 1.00 93.69 182 VAL A O 1
ATOM 1476 N N . ASP A 1 183 ? -21.562 2.861 11.939 1.00 93.12 183 ASP A N 1
ATOM 1477 C CA . ASP A 1 183 ? -22.026 1.964 10.882 1.00 93.12 183 ASP A CA 1
ATOM 1478 C C . ASP A 1 183 ? -20.818 1.299 10.209 1.00 93.12 183 ASP A C 1
ATOM 1480 O O . ASP A 1 183 ? -20.074 1.935 9.458 1.00 93.12 183 ASP A O 1
ATOM 1484 N N . LEU A 1 184 ? -20.563 0.034 10.555 1.00 95.31 184 LEU A N 1
ATOM 1485 C CA . LEU A 1 184 ? -19.436 -0.717 10.009 1.00 95.31 184 LEU A CA 1
ATOM 1486 C C . LEU A 1 184 ? -19.803 -1.349 8.659 1.00 95.31 184 LEU A C 1
ATOM 1488 O O . LEU A 1 184 ? -20.784 -2.092 8.573 1.00 95.31 184 LEU A O 1
ATOM 1492 N N . PRO A 1 185 ? -18.965 -1.179 7.621 1.00 95.44 185 PRO A N 1
ATOM 1493 C CA . PRO A 1 185 ? -19.116 -1.910 6.373 1.00 95.44 185 PRO A CA 1
ATOM 1494 C C . PRO A 1 185 ? -19.224 -3.430 6.561 1.00 95.44 185 PRO A C 1
ATOM 1496 O O . PRO A 1 185 ? -18.504 -4.033 7.356 1.00 95.44 185 PRO A O 1
ATOM 1499 N N . LYS A 1 186 ? -20.043 -4.087 5.727 1.00 93.44 186 LYS A N 1
ATOM 1500 C CA . LYS A 1 186 ? -20.305 -5.542 5.795 1.00 93.44 186 LYS A CA 1
ATOM 1501 C C . LYS A 1 186 ? -19.058 -6.434 5.722 1.00 93.44 186 LYS A C 1
ATOM 1503 O O . LYS A 1 186 ? -19.096 -7.571 6.183 1.00 93.44 186 LYS A O 1
ATOM 1508 N N . HIS A 1 187 ? -17.974 -5.968 5.107 1.00 93.44 187 HIS A N 1
ATOM 1509 C CA . HIS A 1 187 ? -16.732 -6.740 5.020 1.00 93.44 187 HIS A CA 1
ATOM 1510 C C . HIS A 1 187 ? -15.893 -6.662 6.311 1.00 93.44 187 HIS A C 1
ATOM 1512 O O . HIS A 1 187 ? -15.026 -7.507 6.503 1.00 93.44 187 HIS A O 1
ATOM 1518 N N . LEU A 1 188 ? -16.177 -5.707 7.209 1.00 95.19 188 LEU A N 1
ATOM 1519 C CA . LEU A 1 188 ? -15.471 -5.519 8.483 1.00 95.19 188 LEU A CA 1
ATOM 1520 C C . LEU A 1 188 ? -16.093 -6.266 9.669 1.00 95.19 188 LEU A C 1
ATOM 1522 O O . LEU A 1 188 ? -15.576 -6.183 10.775 1.00 95.19 188 LEU A O 1
ATOM 1526 N N . ILE A 1 189 ? -17.177 -7.009 9.453 1.00 93.75 189 ILE A N 1
ATOM 1527 C CA . ILE A 1 189 ? -17.865 -7.773 10.509 1.00 93.75 189 ILE A CA 1
ATOM 1528 C C . ILE A 1 189 ? -17.565 -9.277 10.442 1.00 93.75 189 ILE A C 1
ATOM 1530 O O . ILE A 1 189 ? -18.252 -10.081 11.067 1.00 93.75 189 ILE A O 1
ATOM 1534 N N . LYS A 1 190 ? -16.577 -9.677 9.632 1.00 90.12 190 LYS A N 1
ATOM 1535 C CA . LYS A 1 190 ? -16.225 -11.080 9.386 1.00 90.12 190 LYS A CA 1
ATOM 1536 C C . LYS A 1 190 ? -14.727 -11.290 9.547 1.00 90.12 190 LYS A C 1
ATOM 1538 O O . LYS A 1 190 ? -13.979 -11.204 8.579 1.00 90.12 190 LYS A O 1
ATOM 1543 N N . PHE A 1 191 ? -14.318 -11.602 10.769 1.00 93.88 191 PHE A N 1
ATOM 1544 C CA . PHE A 1 191 ? -12.949 -11.988 11.090 1.00 93.88 191 PHE A CA 1
ATOM 1545 C C . PHE A 1 191 ? -12.962 -13.270 11.922 1.00 93.88 191 PHE A C 1
ATOM 1547 O O . PHE A 1 191 ? -13.832 -13.417 12.785 1.00 93.88 191 PHE A O 1
ATOM 1554 N N . PRO A 1 192 ? -12.020 -14.201 11.696 1.00 90.19 192 PRO A N 1
ATOM 1555 C CA . PRO A 1 192 ? -11.862 -15.353 12.574 1.00 90.19 192 PRO A CA 1
ATOM 1556 C C . PRO A 1 192 ? -11.688 -14.894 14.026 1.00 90.19 192 PRO A C 1
ATOM 1558 O O . PRO A 1 192 ? -10.973 -13.924 14.278 1.00 90.19 192 PRO A O 1
ATOM 1561 N N . SER A 1 193 ? -12.332 -15.571 14.976 1.00 90.06 193 SER A N 1
ATOM 1562 C CA . SER A 1 193 ? -12.159 -15.318 16.417 1.00 90.06 193 SER A CA 1
ATOM 1563 C C . SER A 1 193 ? -12.611 -13.944 16.948 1.00 90.06 193 SER A C 1
ATOM 1565 O O . SER A 1 193 ? -12.402 -13.651 18.128 1.00 90.06 193 SER A O 1
ATOM 1567 N N . VAL A 1 194 ? -13.273 -13.112 16.135 1.00 95.69 194 VAL A N 1
ATOM 1568 C CA . VAL A 1 194 ? -13.806 -11.803 16.550 1.00 95.69 194 VAL A CA 1
ATOM 1569 C C . VAL A 1 194 ? -15.315 -11.761 16.315 1.00 95.69 194 VAL A C 1
ATOM 1571 O O . VAL A 1 194 ? -15.779 -11.799 15.178 1.00 95.69 194 VAL A O 1
ATOM 1574 N N . ASN A 1 195 ? -16.086 -11.659 17.397 1.00 95.50 195 ASN A N 1
ATOM 1575 C CA . ASN A 1 195 ? -17.547 -11.615 17.352 1.00 95.50 195 ASN A CA 1
ATOM 1576 C C . ASN A 1 195 ? -18.052 -10.180 17.510 1.00 95.50 195 ASN A C 1
ATOM 1578 O O . ASN A 1 195 ? -17.722 -9.517 18.489 1.00 95.50 195 ASN A O 1
ATOM 1582 N N . PHE A 1 196 ? -18.889 -9.713 16.586 1.00 96.62 196 PHE A N 1
ATOM 1583 C CA . PHE A 1 196 ? -19.428 -8.354 16.610 1.00 96.62 196 PHE A CA 1
ATOM 1584 C C . PHE A 1 196 ? -20.836 -8.325 17.209 1.00 96.62 196 PHE A C 1
ATOM 1586 O O . PHE A 1 196 ? -21.696 -9.112 16.816 1.00 96.62 196 PHE A O 1
ATOM 1593 N N . GLN A 1 197 ? -21.084 -7.386 18.124 1.00 95.69 197 GLN A N 1
ATOM 1594 C CA . GLN A 1 197 ? -22.404 -7.111 18.689 1.00 95.69 197 GLN A CA 1
ATOM 1595 C C . GLN A 1 197 ? -22.732 -5.627 18.524 1.00 95.69 197 GLN A C 1
ATOM 1597 O O . GLN A 1 197 ? -22.034 -4.760 19.044 1.00 95.69 197 GLN A O 1
ATOM 1602 N N . PHE A 1 198 ? -23.813 -5.333 17.810 1.00 95.25 198 PHE A N 1
ATOM 1603 C CA . PHE A 1 198 ? -24.267 -3.966 17.581 1.00 95.25 198 PHE A CA 1
ATOM 1604 C C . PHE A 1 198 ? -25.194 -3.525 18.707 1.00 95.25 198 PHE A C 1
ATOM 1606 O O . PHE A 1 198 ? -26.147 -4.227 19.045 1.00 95.25 198 PHE A O 1
ATOM 1613 N N . ILE A 1 199 ? -24.901 -2.366 19.286 1.00 93.75 199 ILE A N 1
ATOM 1614 C CA . ILE A 1 199 ? -25.683 -1.763 20.363 1.00 93.75 199 ILE A CA 1
ATOM 1615 C C . ILE A 1 199 ? -26.428 -0.556 19.791 1.00 93.75 199 ILE A C 1
ATOM 1617 O O . ILE A 1 199 ? -25.901 0.169 18.946 1.00 93.75 199 ILE A O 1
ATOM 1621 N N . SER A 1 200 ? -27.664 -0.338 20.246 1.00 88.12 200 SER A N 1
ATOM 1622 C CA . SER A 1 200 ? -28.436 0.845 19.859 1.00 88.12 200 SER A CA 1
ATOM 1623 C C . SER A 1 200 ? -27.717 2.136 20.272 1.00 88.12 200 SER A C 1
ATOM 1625 O O . SER A 1 200 ? -26.944 2.160 21.229 1.00 88.12 200 SER A O 1
ATOM 1627 N N . ASN A 1 201 ? -27.998 3.245 19.582 1.00 86.69 201 ASN A N 1
ATOM 1628 C CA . ASN A 1 201 ? -27.387 4.554 19.860 1.00 86.69 201 ASN A CA 1
ATOM 1629 C C . ASN A 1 201 ? -27.941 5.229 21.136 1.00 86.69 201 ASN A C 1
ATOM 1631 O O . ASN A 1 201 ? -28.108 6.448 21.181 1.00 86.69 201 ASN A O 1
ATOM 1635 N N . ASN A 1 202 ? -28.243 4.445 22.171 1.00 93.19 202 ASN A N 1
ATOM 1636 C CA . ASN A 1 202 ? -28.701 4.898 23.474 1.00 93.19 202 ASN A CA 1
ATOM 1637 C C . ASN A 1 202 ? -27.659 4.528 24.541 1.00 93.19 202 ASN A C 1
ATOM 1639 O O . ASN A 1 202 ? -27.359 3.356 24.756 1.00 93.19 202 ASN A O 1
ATOM 1643 N N . GLU A 1 203 ? -27.108 5.539 25.214 1.00 93.69 203 GLU A N 1
ATOM 1644 C CA . GLU A 1 203 ? -26.036 5.362 26.200 1.00 93.69 203 GLU A CA 1
ATOM 1645 C C . GLU A 1 203 ? -26.478 4.589 27.453 1.00 93.69 203 GLU A C 1
ATOM 1647 O O . GLU A 1 203 ? -25.684 3.839 28.013 1.00 93.69 203 GLU A O 1
ATOM 1652 N N . THR A 1 204 ? -27.741 4.700 27.876 1.00 91.69 204 THR A N 1
ATOM 1653 C CA . THR A 1 204 ? -28.264 3.907 29.002 1.00 91.69 204 THR A CA 1
ATOM 1654 C C . THR A 1 204 ? -28.312 2.428 28.630 1.00 91.69 204 THR A C 1
ATOM 1656 O O . THR A 1 204 ? -27.809 1.579 29.365 1.00 91.69 204 THR A O 1
ATOM 1659 N N . PHE A 1 205 ? -28.829 2.131 27.436 1.00 92.56 205 PHE A N 1
ATOM 1660 C CA . PHE A 1 205 ? -28.892 0.769 26.912 1.00 92.56 205 PHE A CA 1
ATOM 1661 C C . PHE A 1 205 ? -27.496 0.167 26.693 1.00 92.56 205 PHE A C 1
ATOM 1663 O O . PHE A 1 205 ? -27.287 -1.013 26.955 1.00 92.56 205 PHE A O 1
ATOM 1670 N N . LEU A 1 206 ? -26.517 0.981 26.281 1.00 95.06 206 LEU A N 1
ATOM 1671 C CA . LEU A 1 206 ? -25.113 0.573 26.177 1.00 95.06 206 LEU A CA 1
ATOM 1672 C C . LEU A 1 206 ? -24.577 0.006 27.497 1.00 95.06 206 LEU A C 1
ATOM 1674 O O . LEU A 1 206 ? -23.992 -1.076 27.501 1.00 95.06 206 LEU A O 1
ATOM 1678 N N . ILE A 1 207 ? -24.776 0.713 28.611 1.00 96.00 207 ILE A N 1
ATOM 1679 C CA . ILE A 1 207 ? -24.291 0.259 29.922 1.00 96.00 207 ILE A CA 1
ATOM 1680 C C . ILE A 1 207 ? -25.010 -1.021 30.365 1.00 96.00 207 ILE A C 1
ATOM 1682 O O . ILE A 1 207 ? -24.366 -1.944 30.868 1.00 96.00 207 ILE A O 1
ATOM 1686 N N . GLU A 1 208 ? -26.327 -1.097 30.164 1.00 94.19 208 GLU A N 1
ATOM 1687 C CA . GLU A 1 208 ? -27.124 -2.278 30.515 1.00 94.19 208 GLU A CA 1
ATOM 1688 C C . GLU A 1 208 ? -26.704 -3.523 29.727 1.00 94.19 208 GLU A C 1
ATOM 1690 O O . GLU A 1 208 ? -26.500 -4.585 30.316 1.00 94.19 208 GLU A O 1
ATOM 1695 N N . GLU A 1 209 ? -26.530 -3.405 28.410 1.00 93.94 209 GLU A N 1
ATOM 1696 C CA . GLU A 1 209 ? -26.124 -4.530 27.565 1.00 93.94 209 GLU A CA 1
ATOM 1697 C C . GLU A 1 209 ? -24.704 -5.006 27.873 1.00 93.94 209 GLU A C 1
ATOM 1699 O O . GLU A 1 209 ? -24.463 -6.214 27.924 1.00 93.94 209 GLU A O 1
ATOM 1704 N N . LEU A 1 210 ? -23.773 -4.086 28.152 1.00 95.31 210 LEU A N 1
ATOM 1705 C CA . LEU A 1 210 ? -22.428 -4.456 28.593 1.00 95.31 210 LEU A CA 1
ATOM 1706 C C . LEU A 1 210 ? -22.480 -5.264 29.896 1.00 95.31 210 LEU A C 1
ATOM 1708 O O . LEU A 1 210 ? -21.898 -6.346 29.959 1.00 95.31 210 LEU A O 1
ATOM 1712 N N . ARG A 1 211 ? -23.231 -4.799 30.905 1.00 94.56 211 ARG A N 1
ATOM 1713 C CA . ARG A 1 211 ? -23.389 -5.510 32.187 1.00 94.56 211 ARG A CA 1
ATOM 1714 C C . ARG A 1 211 ? -23.964 -6.912 32.005 1.00 94.56 211 ARG A C 1
ATOM 1716 O O . ARG A 1 211 ? -23.333 -7.878 32.429 1.00 94.56 211 ARG A O 1
ATOM 1723 N N . LYS A 1 212 ? -25.086 -7.045 31.286 1.00 93.25 212 LYS A N 1
ATOM 1724 C CA . LYS A 1 212 ? -25.697 -8.354 30.978 1.00 93.25 212 LYS A CA 1
ATOM 1725 C C . LYS A 1 212 ? -24.718 -9.293 30.271 1.00 93.25 212 LYS A C 1
ATOM 1727 O O . LYS A 1 212 ? -24.727 -10.504 30.489 1.00 93.25 212 LYS A O 1
ATOM 1732 N N . SER A 1 213 ? -23.886 -8.751 29.384 1.00 92.56 213 SER A N 1
ATOM 1733 C CA . SER A 1 213 ? -22.929 -9.539 28.612 1.00 92.56 213 SER A CA 1
ATOM 1734 C C . SER A 1 213 ? -21.722 -9.994 29.440 1.00 92.56 213 SER A C 1
ATOM 1736 O O . SER A 1 213 ? -21.212 -11.101 29.228 1.00 92.56 213 SER A O 1
ATOM 1738 N N . PHE A 1 214 ? -21.283 -9.183 30.405 1.00 93.31 214 PHE A N 1
ATOM 1739 C CA . PHE A 1 214 ? -20.224 -9.542 31.349 1.00 93.31 214 PHE A CA 1
ATOM 1740 C C . PHE A 1 214 ? -20.684 -10.531 32.418 1.00 93.31 214 PHE A C 1
ATOM 1742 O O . PHE A 1 214 ? -19.911 -11.409 32.784 1.00 93.31 214 PHE A O 1
ATOM 1749 N N . GLU A 1 215 ? -21.943 -10.474 32.852 1.00 90.94 215 GLU A N 1
ATOM 1750 C CA . GLU A 1 215 ? -22.514 -11.493 33.743 1.00 90.94 215 GLU A CA 1
ATOM 1751 C C . GLU A 1 215 ? -22.494 -12.888 33.102 1.00 90.94 215 GLU A C 1
ATOM 1753 O O . GLU A 1 215 ? -22.167 -13.876 33.758 1.00 90.94 215 GLU A O 1
ATOM 1758 N N . LYS A 1 216 ? -22.788 -12.974 31.798 1.00 90.25 216 LYS A N 1
ATOM 1759 C CA . LYS A 1 216 ? -22.774 -14.243 31.051 1.00 90.25 216 LYS A CA 1
ATOM 1760 C C . LYS A 1 216 ? -21.363 -14.748 30.753 1.00 90.25 216 LYS A C 1
ATOM 1762 O O . LYS A 1 216 ? -21.133 -15.954 30.738 1.00 90.25 216 LYS A O 1
ATOM 1767 N N . GLN A 1 217 ? -20.439 -13.842 30.441 1.00 86.88 217 GLN A N 1
ATOM 1768 C CA . GLN A 1 217 ? -19.078 -14.164 30.001 1.00 86.88 217 GLN A CA 1
ATOM 1769 C C . GLN A 1 217 ? -18.078 -13.170 30.618 1.00 86.88 217 GLN A C 1
ATOM 1771 O O . GLN A 1 217 ? -17.647 -12.226 29.945 1.00 86.88 217 GLN A O 1
ATOM 1776 N N . PRO A 1 218 ? -17.704 -13.362 31.897 1.00 87.62 218 PRO A N 1
ATOM 1777 C CA . PRO A 1 218 ? -16.935 -12.377 32.664 1.00 87.62 218 PRO A CA 1
ATOM 1778 C C . PRO A 1 218 ? -15.450 -12.317 32.295 1.00 87.62 218 PRO A C 1
ATOM 1780 O O . PRO A 1 218 ? -14.776 -11.350 32.632 1.00 87.62 218 PRO A O 1
ATOM 1783 N N . THR A 1 219 ? -14.922 -13.337 31.617 1.00 89.88 219 THR A N 1
ATOM 1784 C CA . THR A 1 219 ? -13.491 -13.466 31.291 1.00 89.88 219 THR A CA 1
ATOM 1785 C C . THR A 1 219 ? -13.185 -13.272 29.806 1.00 89.88 219 THR A C 1
ATOM 1787 O O . THR A 1 219 ? -12.025 -13.306 29.405 1.00 89.88 219 THR A O 1
ATOM 1790 N N . THR A 1 220 ? -14.200 -13.071 28.962 1.00 92.69 220 THR A N 1
ATOM 1791 C CA . THR A 1 220 ? -13.994 -12.908 27.519 1.00 92.69 220 THR A CA 1
ATOM 1792 C C . THR A 1 220 ? -13.522 -11.485 27.205 1.00 92.69 220 THR A C 1
ATOM 1794 O O . THR A 1 220 ? -14.268 -10.539 27.490 1.00 92.69 220 THR A O 1
ATOM 1797 N N . PRO A 1 221 ? -12.346 -11.302 26.569 1.00 95.62 221 PRO A N 1
ATOM 1798 C CA . PRO A 1 221 ? -11.854 -9.978 26.210 1.00 95.62 221 PRO A CA 1
ATOM 1799 C C . PRO A 1 221 ? -12.844 -9.284 25.284 1.00 95.62 221 PRO A C 1
ATOM 1801 O O . PRO A 1 221 ? -13.249 -9.813 24.242 1.00 95.62 221 PRO A O 1
ATOM 1804 N N . SER A 1 222 ? -13.263 -8.101 25.709 1.00 97.38 222 SER A N 1
ATOM 1805 C CA . SER A 1 222 ? -14.314 -7.338 25.062 1.00 97.38 222 SER A CA 1
ATOM 1806 C C . SER A 1 222 ? -13.800 -5.954 24.695 1.00 97.38 222 SER A C 1
ATOM 1808 O O . SER A 1 222 ? -13.244 -5.242 25.524 1.00 97.38 222 SER A O 1
ATOM 1810 N N . PHE A 1 223 ? -13.994 -5.565 23.445 1.00 97.81 223 PHE A N 1
ATOM 1811 C CA . PHE A 1 223 ? -13.646 -4.256 22.920 1.00 97.81 223 PHE A CA 1
ATOM 1812 C C . PHE A 1 223 ? -14.927 -3.455 22.699 1.00 97.81 223 PHE A C 1
ATOM 1814 O O . PHE A 1 223 ? -15.888 -3.987 22.149 1.00 97.81 223 PHE A O 1
ATOM 1821 N N . LEU A 1 224 ? -14.957 -2.187 23.096 1.00 98.19 224 LEU A N 1
ATOM 1822 C CA . LEU A 1 224 ? -16.042 -1.264 22.771 1.00 98.19 224 LEU A CA 1
ATOM 1823 C C . LEU A 1 224 ? -15.553 -0.244 21.744 1.00 98.19 224 LEU A C 1
ATOM 1825 O O . LEU A 1 224 ? -14.717 0.605 22.051 1.00 98.19 224 LEU A O 1
ATOM 1829 N N . LEU A 1 225 ? -16.097 -0.334 20.534 1.00 98.31 225 LEU A N 1
ATOM 1830 C CA . LEU A 1 225 ? -15.893 0.627 19.460 1.00 98.31 225 LEU A CA 1
ATOM 1831 C C . LEU A 1 225 ? -16.871 1.797 19.623 1.00 98.31 225 LEU A C 1
ATOM 1833 O O . LEU A 1 225 ? -18.084 1.623 19.489 1.00 98.31 225 LEU A O 1
ATOM 1837 N N . LEU A 1 226 ? -16.331 2.985 19.894 1.00 97.50 226 LEU A N 1
ATOM 1838 C CA . LEU A 1 226 ? -17.077 4.213 20.157 1.00 97.50 226 LEU A CA 1
ATOM 1839 C C . LEU A 1 226 ? -17.032 5.159 18.955 1.00 97.50 226 LEU A C 1
ATOM 1841 O O . LEU A 1 226 ? -16.007 5.782 18.678 1.00 97.50 226 LEU A O 1
ATOM 1845 N N . GLY A 1 227 ? -18.172 5.310 18.280 1.00 96.06 227 GLY A N 1
ATOM 1846 C CA . GLY A 1 227 ? -18.355 6.236 17.155 1.00 96.06 227 GLY A CA 1
ATOM 1847 C C . GLY A 1 227 ? -18.816 7.635 17.517 1.00 96.06 227 GLY A C 1
ATOM 1848 O O . GLY A 1 227 ? -18.776 8.537 16.688 1.00 96.06 227 GLY A O 1
ATOM 1849 N N . LYS A 1 228 ? -19.232 7.835 18.767 1.00 94.88 228 LYS A N 1
ATOM 1850 C CA . LYS A 1 228 ? -19.718 9.116 19.275 1.00 94.88 228 LYS A CA 1
ATOM 1851 C C . LYS A 1 228 ? -19.055 9.438 20.609 1.00 94.88 228 LYS A C 1
ATOM 1853 O O . LYS A 1 228 ? -18.700 8.534 21.364 1.00 94.88 228 LYS A O 1
ATOM 1858 N N . ILE A 1 229 ? -18.886 10.727 20.892 1.00 95.00 229 ILE A N 1
ATOM 1859 C CA . ILE A 1 229 ? -18.489 11.218 22.212 1.00 95.00 229 ILE A CA 1
ATOM 1860 C C . ILE A 1 229 ? -19.672 11.032 23.173 1.00 95.00 229 ILE A C 1
ATOM 1862 O O . ILE A 1 229 ? -20.752 11.579 22.942 1.00 95.00 229 ILE A O 1
ATOM 1866 N N . THR A 1 230 ? -19.482 10.236 24.223 1.00 94.62 230 THR A N 1
ATOM 1867 C CA . THR A 1 230 ? -20.527 9.938 25.214 1.00 94.62 230 THR A CA 1
ATOM 1868 C C . THR A 1 230 ? -20.659 11.050 26.255 1.00 94.62 230 THR A C 1
ATOM 1870 O O . THR A 1 230 ? -19.807 11.937 26.355 1.00 94.62 230 THR A O 1
ATOM 1873 N N . LYS A 1 231 ? -21.705 10.993 27.077 1.00 95.12 231 LYS A N 1
ATOM 1874 C CA . LYS A 1 231 ? -21.839 11.846 28.261 1.00 95.12 231 LYS A CA 1
ATOM 1875 C C . LYS A 1 231 ? -20.820 11.476 29.341 1.00 95.12 231 LYS A C 1
ATOM 1877 O O . LYS A 1 231 ? -20.227 10.392 29.320 1.00 95.12 231 LYS A O 1
ATOM 1882 N N . GLU A 1 232 ? -20.610 12.386 30.286 1.00 93.75 232 GLU A N 1
ATOM 1883 C CA . GLU A 1 232 ? -19.668 12.187 31.388 1.00 93.75 232 GLU A CA 1
ATOM 1884 C C . GLU A 1 232 ? -20.092 11.034 32.304 1.00 93.75 232 GLU A C 1
ATOM 1886 O O . GLU A 1 232 ? -19.260 10.201 32.665 1.00 93.75 232 GLU A O 1
ATOM 1891 N N . GLU A 1 233 ? -21.384 10.920 32.621 1.00 94.81 233 GLU A N 1
ATOM 1892 C CA . GLU A 1 233 ? -21.914 9.839 33.458 1.00 94.81 233 GLU A CA 1
ATOM 1893 C C . GLU A 1 233 ? -21.634 8.472 32.825 1.00 94.81 233 GLU A C 1
ATOM 1895 O O . GLU A 1 233 ? -21.194 7.536 33.498 1.00 94.81 233 GLU A O 1
ATOM 1900 N N . THR A 1 234 ? -21.805 8.384 31.505 1.00 95.31 234 THR A N 1
ATOM 1901 C CA . THR A 1 234 ? -21.497 7.190 30.717 1.00 95.31 234 THR A CA 1
ATOM 1902 C C . THR A 1 234 ? -20.004 6.883 30.745 1.00 95.31 234 THR A C 1
ATOM 1904 O O . THR A 1 234 ? -19.634 5.737 30.989 1.00 95.31 234 THR A O 1
ATOM 1907 N N . ARG A 1 235 ? -19.124 7.882 30.567 1.00 94.94 235 ARG A N 1
ATOM 1908 C CA . ARG A 1 235 ? -17.666 7.670 30.650 1.00 94.94 235 ARG A CA 1
ATOM 1909 C C . ARG A 1 235 ? -17.245 7.137 32.016 1.00 94.94 235 ARG A C 1
ATOM 1911 O O . ARG A 1 235 ? -16.499 6.161 32.083 1.00 94.94 235 ARG A O 1
ATOM 1918 N N . ARG A 1 236 ? -17.772 7.714 33.099 1.00 94.25 236 ARG A N 1
ATOM 1919 C CA . ARG A 1 236 ? -17.513 7.253 34.472 1.00 94.25 236 ARG A CA 1
ATOM 1920 C C . ARG A 1 236 ? -17.979 5.808 34.676 1.00 94.25 236 ARG A C 1
ATOM 1922 O O . ARG A 1 236 ? -17.242 5.010 35.253 1.00 94.25 236 ARG A O 1
ATOM 1929 N N . ALA A 1 237 ? -19.156 5.447 34.163 1.00 95.75 237 ALA A N 1
ATOM 1930 C CA . ALA A 1 237 ? -19.669 4.079 34.232 1.00 95.75 237 ALA A CA 1
ATOM 1931 C C . ALA A 1 237 ? -18.810 3.087 33.424 1.00 95.75 237 ALA A C 1
ATOM 1933 O O . ALA A 1 237 ? -18.456 2.024 33.934 1.00 95.75 237 ALA A O 1
ATOM 1934 N N . LEU A 1 238 ? -18.425 3.444 32.195 1.00 96.31 238 LEU A N 1
ATOM 1935 C CA . LEU A 1 238 ? -17.548 2.635 31.340 1.00 96.31 238 LEU A CA 1
ATOM 1936 C C . LEU A 1 238 ? -16.172 2.421 31.977 1.00 96.31 238 LEU A C 1
ATOM 1938 O O . LEU A 1 238 ? -15.658 1.302 31.976 1.00 96.31 238 LEU A O 1
ATOM 1942 N N . ARG A 1 239 ? -15.601 3.470 32.577 1.00 95.56 239 ARG A N 1
ATOM 1943 C CA . ARG A 1 239 ? -14.352 3.386 33.334 1.00 95.56 239 ARG A CA 1
ATOM 1944 C C . ARG A 1 239 ? -14.458 2.338 34.442 1.00 95.56 239 ARG A C 1
ATOM 1946 O O . ARG A 1 239 ? -13.613 1.449 34.494 1.00 95.56 239 ARG A O 1
ATOM 1953 N N . LEU A 1 240 ? -15.487 2.410 35.291 1.00 94.62 240 LEU A N 1
ATOM 1954 C CA . LEU A 1 240 ? -15.693 1.439 36.375 1.00 94.62 240 LEU A CA 1
ATOM 1955 C C . LEU A 1 240 ? -15.818 0.010 35.833 1.00 94.62 240 LEU A C 1
ATOM 1957 O O . LEU A 1 240 ? -15.087 -0.870 36.281 1.00 94.62 240 LEU A O 1
ATOM 1961 N N . LEU A 1 241 ? -16.638 -0.192 34.796 1.00 94.56 241 LEU A N 1
ATOM 1962 C CA . LEU A 1 241 ? -16.783 -1.499 34.148 1.00 94.56 241 LEU A CA 1
ATOM 1963 C C . LEU A 1 241 ? -15.448 -2.051 33.642 1.00 94.56 241 LEU A C 1
ATOM 1965 O O . LEU A 1 241 ? -15.187 -3.236 33.796 1.00 94.56 241 LEU A O 1
ATOM 1969 N N . SER A 1 242 ? -14.578 -1.213 33.076 1.00 94.62 242 SER A N 1
ATOM 1970 C CA . SER A 1 242 ? -13.272 -1.661 32.578 1.00 94.62 242 SER A CA 1
ATOM 1971 C C . SER A 1 242 ? -12.251 -2.005 33.655 1.00 94.62 242 SER A C 1
ATOM 1973 O O . SER A 1 242 ? -11.277 -2.695 33.365 1.00 94.62 242 SER A O 1
ATOM 1975 N N . LEU A 1 243 ? -12.443 -1.521 34.884 1.00 91.88 243 LEU A N 1
ATOM 1976 C CA . LEU A 1 243 ? -11.604 -1.888 36.025 1.00 91.88 243 LEU A CA 1
ATOM 1977 C C . LEU A 1 243 ? -12.052 -3.213 36.656 1.00 91.88 243 LEU A C 1
ATOM 1979 O O . LEU A 1 243 ? -11.239 -3.876 37.295 1.00 91.88 243 LEU A O 1
ATOM 1983 N N . GLU A 1 244 ? -13.314 -3.594 36.456 1.00 92.56 244 GLU A N 1
ATOM 1984 C CA . GLU A 1 244 ? -13.919 -4.825 36.977 1.00 92.56 244 GLU A CA 1
ATOM 1985 C C . GLU A 1 244 ? -13.884 -5.978 35.962 1.00 92.56 244 GLU A C 1
ATOM 1987 O O . GLU A 1 244 ? -13.638 -7.127 36.328 1.00 92.56 244 GLU A O 1
ATOM 1992 N N . PHE A 1 245 ? -14.094 -5.674 34.680 1.00 94.38 245 PHE A N 1
ATOM 1993 C CA . PHE A 1 245 ? -14.236 -6.637 33.589 1.00 94.38 245 PHE A CA 1
ATOM 1994 C C . PHE A 1 245 ? -13.198 -6.396 32.487 1.00 94.38 245 PHE A C 1
ATOM 1996 O O . PHE A 1 245 ? -12.680 -5.283 32.354 1.00 94.38 245 PHE A O 1
ATOM 2003 N N . PRO A 1 246 ? -12.884 -7.414 31.660 1.00 95.00 246 PRO A N 1
ATOM 2004 C CA . PRO A 1 246 ? -11.958 -7.275 30.542 1.00 95.00 246 PRO A CA 1
ATOM 2005 C C . PRO A 1 246 ? -12.621 -6.484 29.407 1.00 95.00 246 PRO A C 1
ATOM 2007 O O . PRO A 1 246 ? -13.063 -7.048 28.403 1.00 95.00 246 PRO A O 1
ATOM 2010 N N . LEU A 1 247 ? -12.686 -5.163 29.585 1.00 96.62 247 LEU A N 1
ATOM 2011 C CA . LEU A 1 247 ? -13.204 -4.185 28.635 1.00 96.62 247 LEU A CA 1
ATOM 2012 C C . LEU A 1 247 ? -12.097 -3.212 28.204 1.00 96.62 247 LEU A C 1
ATOM 2014 O O . LEU A 1 247 ? -11.464 -2.565 29.039 1.00 96.62 247 LEU A O 1
ATOM 2018 N N . PHE A 1 248 ? -11.902 -3.099 26.893 1.00 97.38 248 PHE A N 1
ATOM 2019 C CA . PHE A 1 248 ? -10.947 -2.206 26.239 1.00 97.38 248 PHE A CA 1
ATOM 2020 C C . PHE A 1 248 ? -11.688 -1.286 25.264 1.00 97.38 248 PHE A C 1
ATOM 2022 O O . PHE A 1 248 ? -12.657 -1.705 24.633 1.00 97.38 248 PHE A O 1
ATOM 2029 N N . PHE A 1 249 ? -11.257 -0.039 25.109 1.00 98.12 249 PHE A N 1
ATOM 2030 C CA . PHE A 1 249 ? -11.957 0.946 24.283 1.00 98.12 249 PHE A CA 1
ATOM 2031 C C . PHE A 1 249 ? -11.214 1.252 22.986 1.00 98.12 249 PHE A C 1
ATOM 2033 O O . PHE A 1 249 ? -9.989 1.374 22.963 1.00 98.12 249 PHE A O 1
ATOM 2040 N N . ILE A 1 250 ? -11.976 1.414 21.909 1.00 98.38 250 ILE A N 1
ATOM 2041 C CA . ILE A 1 250 ? -11.501 1.878 20.607 1.00 98.38 250 ILE A CA 1
ATOM 2042 C C . ILE A 1 250 ? -12.317 3.125 20.262 1.00 98.38 250 ILE A C 1
ATOM 2044 O O . ILE A 1 250 ? -13.496 3.031 19.927 1.00 98.38 250 ILE A O 1
ATOM 2048 N N . GLU A 1 251 ? -11.712 4.302 20.367 1.00 98.19 251 GLU A N 1
ATOM 2049 C CA . GLU A 1 251 ? -12.360 5.575 20.049 1.00 98.19 251 GLU A CA 1
ATOM 2050 C C . GLU A 1 251 ? -12.114 5.938 18.586 1.00 98.19 251 GLU A C 1
ATOM 2052 O O . GLU A 1 251 ? -10.970 6.124 18.183 1.00 98.19 251 GLU A O 1
ATOM 2057 N N . VAL A 1 252 ? -13.184 6.071 17.797 1.00 97.50 252 VAL A N 1
ATOM 2058 C CA . VAL A 1 252 ? -13.143 6.517 16.387 1.00 97.50 252 VAL A CA 1
ATOM 2059 C C . VAL A 1 252 ? -13.961 7.796 16.167 1.00 97.50 252 VAL A C 1
ATOM 2061 O O . VAL A 1 252 ? -14.429 8.081 15.070 1.00 97.50 252 VAL A O 1
ATOM 2064 N N . ASN A 1 253 ? -14.170 8.554 17.242 1.00 95.81 253 ASN A N 1
ATOM 2065 C CA . ASN A 1 253 ? -15.108 9.672 17.340 1.00 95.81 253 ASN A CA 1
ATOM 2066 C C . ASN A 1 253 ? -14.426 11.054 17.341 1.00 95.81 253 ASN A C 1
ATOM 2068 O O . ASN A 1 253 ? -15.089 12.048 17.631 1.00 95.81 253 ASN A O 1
ATOM 2072 N N . ASN A 1 254 ? -13.114 11.120 17.066 1.00 96.38 254 ASN A N 1
ATOM 2073 C CA . ASN A 1 254 ? -12.307 12.346 17.127 1.00 96.38 254 ASN A CA 1
ATOM 2074 C C . ASN A 1 254 ? -12.405 13.095 18.481 1.00 96.38 254 ASN A C 1
ATOM 2076 O O . ASN A 1 254 ? -12.269 14.317 18.514 1.00 96.38 254 ASN A O 1
ATOM 2080 N N . ALA A 1 255 ? -12.652 12.393 19.600 1.00 95.50 255 ALA A N 1
ATOM 2081 C CA . ALA A 1 255 ? -12.811 13.032 20.907 1.00 95.50 255 ALA A CA 1
ATOM 2082 C C . ALA A 1 255 ? -11.576 13.877 21.293 1.00 95.50 255 ALA A C 1
ATOM 2084 O O . ALA A 1 255 ? -10.457 13.349 21.254 1.00 95.50 255 ALA A O 1
ATOM 2085 N N . PRO A 1 256 ? -11.750 15.146 21.718 1.00 95.00 256 PRO A N 1
ATOM 2086 C CA . PRO A 1 256 ? -10.681 15.921 22.346 1.00 95.00 256 PRO A CA 1
ATOM 2087 C C . PRO A 1 256 ? -10.281 15.291 23.688 1.00 95.00 256 PRO A C 1
ATOM 2089 O O . PRO A 1 256 ? -11.034 14.497 24.253 1.00 95.00 256 PRO A O 1
ATOM 2092 N N . ASN A 1 257 ? -9.107 15.640 24.223 1.00 95.25 257 ASN A N 1
ATOM 2093 C CA . ASN A 1 257 ? -8.543 14.947 25.393 1.00 95.25 257 ASN A CA 1
ATOM 2094 C C . ASN A 1 257 ? -9.489 14.903 26.601 1.00 95.25 257 ASN A C 1
ATOM 2096 O O . ASN A 1 257 ? -9.754 13.823 27.118 1.00 95.25 257 ASN A O 1
ATOM 2100 N N . HIS A 1 258 ? -10.048 16.049 26.994 1.00 92.88 258 HIS A N 1
ATOM 2101 C CA . HIS A 1 258 ? -10.988 16.168 28.115 1.00 92.88 258 HIS A CA 1
ATOM 2102 C C . HIS A 1 258 ? -12.303 15.375 27.937 1.00 92.88 258 HIS A C 1
ATOM 2104 O O . HIS A 1 258 ? -13.035 15.178 28.903 1.00 92.88 258 HIS A O 1
ATOM 2110 N N . LEU A 1 259 ? -12.624 14.911 26.720 1.00 94.88 259 LEU A N 1
ATOM 2111 C CA . LEU A 1 259 ? -13.800 14.072 26.438 1.00 94.88 259 LEU A CA 1
ATOM 2112 C C . LEU A 1 259 ? -13.444 12.622 26.086 1.00 94.88 259 LEU A C 1
ATOM 2114 O O . LEU A 1 259 ? -14.352 11.811 25.895 1.00 94.88 259 LEU A O 1
ATOM 2118 N N . SER A 1 260 ? -12.155 12.294 25.993 1.00 95.56 260 SER A N 1
ATOM 2119 C CA . SER A 1 260 ? -11.671 10.942 25.725 1.00 95.56 260 SER A CA 1
ATOM 2120 C C . SER A 1 260 ? -11.672 10.109 27.003 1.00 95.56 260 SER A C 1
ATOM 2122 O O . SER A 1 260 ? -11.263 10.572 28.068 1.00 95.56 260 SER A O 1
ATOM 2124 N N . LEU A 1 261 ? -12.036 8.831 26.895 1.00 95.12 261 LEU A N 1
ATOM 2125 C CA . LEU A 1 261 ? -11.855 7.870 27.981 1.00 95.12 261 LEU A CA 1
ATOM 2126 C C . LEU A 1 261 ? -10.386 7.708 28.369 1.00 95.12 261 LEU A C 1
ATOM 2128 O O . LEU A 1 261 ? -10.116 7.339 29.504 1.00 95.12 261 LEU A O 1
ATOM 2132 N N . ALA A 1 262 ? -9.427 7.993 27.480 1.00 93.50 262 ALA A N 1
ATOM 2133 C CA . ALA A 1 262 ? -8.000 7.857 27.788 1.00 93.50 262 ALA A CA 1
ATOM 2134 C C . ALA A 1 262 ? -7.549 8.787 28.924 1.00 93.50 262 ALA A C 1
ATOM 2136 O O . ALA A 1 262 ? -6.568 8.490 29.608 1.00 93.50 262 ALA A O 1
ATOM 2137 N N . ARG A 1 263 ? -8.278 9.889 29.136 1.00 90.75 263 ARG A N 1
ATOM 2138 C CA . ARG A 1 263 ? -8.024 10.858 30.203 1.00 90.75 263 ARG A CA 1
ATOM 2139 C C . ARG A 1 263 ? -8.407 10.352 31.588 1.00 90.75 263 ARG A C 1
ATOM 2141 O O . ARG A 1 263 ? -7.794 10.745 32.584 1.00 90.75 263 ARG A O 1
ATOM 2148 N N . GLU A 1 264 ? -9.398 9.479 31.655 1.00 89.12 264 GLU A N 1
ATOM 2149 C CA . GLU A 1 264 ? -9.888 8.937 32.909 1.00 89.12 264 GLU A CA 1
ATOM 2150 C C . GLU A 1 264 ? -8.787 8.170 33.661 1.00 89.12 264 GLU A C 1
ATOM 2152 O O . GLU A 1 264 ? -7.897 7.534 33.084 1.00 89.12 264 GLU A O 1
ATOM 2157 N N . ALA A 1 265 ? -8.830 8.205 34.992 1.00 80.81 265 ALA A N 1
ATOM 2158 C CA . ALA A 1 265 ? -7.765 7.619 35.799 1.00 80.81 265 ALA A CA 1
ATOM 2159 C C . ALA A 1 265 ? -7.621 6.106 35.538 1.00 80.81 265 ALA A C 1
ATOM 2161 O O . ALA A 1 265 ? -8.586 5.357 35.728 1.00 80.81 265 ALA A O 1
ATOM 2162 N N . LYS A 1 266 ? -6.389 5.682 35.200 1.00 85.19 266 LYS A N 1
ATOM 2163 C CA . LYS A 1 266 ? -5.967 4.315 34.812 1.00 85.19 266 LYS A CA 1
ATOM 2164 C C . LYS A 1 266 ? -6.416 3.845 33.416 1.00 85.19 266 LYS A C 1
ATOM 2166 O O . LYS A 1 266 ? -6.297 2.657 33.120 1.00 85.19 266 LYS A O 1
ATOM 2171 N N . MET A 1 267 ? -6.882 4.751 32.554 1.00 91.38 267 MET A N 1
ATOM 2172 C CA . MET A 1 267 ? -7.453 4.381 31.253 1.00 91.38 267 MET A CA 1
ATOM 2173 C C . MET A 1 267 ? -6.519 4.516 30.055 1.00 91.38 267 MET A C 1
ATOM 2175 O O . MET A 1 267 ? -6.780 3.885 29.039 1.00 91.38 267 MET A O 1
ATOM 2179 N N . MET A 1 268 ? -5.414 5.257 30.153 1.00 88.12 268 MET A N 1
ATOM 2180 C CA . MET A 1 268 ? -4.513 5.495 29.013 1.00 88.12 268 MET A CA 1
ATOM 2181 C C . MET A 1 268 ? -4.030 4.201 28.326 1.00 88.12 268 MET A C 1
ATOM 2183 O O . MET A 1 268 ? -3.954 4.139 27.104 1.00 88.12 268 MET A O 1
ATOM 2187 N N . ASN A 1 269 ? -3.807 3.131 29.099 1.00 89.25 269 ASN A N 1
ATOM 2188 C CA . ASN A 1 269 ? -3.404 1.811 28.591 1.00 89.25 269 ASN A CA 1
ATOM 2189 C C . ASN A 1 269 ? -4.577 0.892 28.191 1.00 89.25 269 ASN A C 1
ATOM 2191 O O . ASN A 1 269 ? -4.343 -0.241 27.783 1.00 89.25 269 ASN A O 1
ATOM 2195 N N . ARG A 1 270 ? -5.826 1.358 28.321 1.00 94.25 270 ARG A N 1
ATOM 2196 C CA . ARG A 1 270 ? -7.080 0.639 28.012 1.00 94.25 270 ARG A CA 1
ATOM 2197 C C . ARG A 1 270 ? -7.854 1.271 26.851 1.00 94.25 270 ARG A C 1
ATOM 2199 O O . ARG A 1 270 ? -8.996 0.890 26.600 1.00 94.25 270 ARG A O 1
ATOM 2206 N N . VAL A 1 271 ? -7.273 2.267 26.184 1.00 96.69 271 VAL A N 1
ATOM 2207 C CA . VAL A 1 271 ? -7.924 3.032 25.118 1.00 96.69 271 VAL A CA 1
ATOM 2208 C C . VAL A 1 271 ? -6.979 3.130 23.925 1.00 96.69 271 VAL A C 1
ATOM 2210 O O . VAL A 1 271 ? -5.832 3.553 24.059 1.00 96.69 271 VAL A O 1
ATOM 2213 N N . LEU A 1 272 ? -7.474 2.752 22.750 1.00 97.94 272 LEU A N 1
ATOM 2214 C CA . LEU A 1 272 ? -6.879 3.104 21.466 1.00 97.94 272 LEU A CA 1
ATOM 2215 C C . LEU A 1 272 ? -7.700 4.237 20.857 1.00 97.94 272 LEU A C 1
ATOM 2217 O O . LEU A 1 272 ? -8.916 4.119 20.723 1.00 97.94 272 LEU A O 1
ATOM 2221 N N . ARG A 1 273 ? -7.038 5.321 20.463 1.00 98.00 273 ARG A N 1
ATOM 2222 C CA . ARG A 1 273 ? -7.664 6.484 19.832 1.00 98.00 273 ARG A CA 1
ATOM 2223 C C . ARG A 1 273 ? -7.299 6.516 18.357 1.00 98.00 273 ARG A C 1
ATOM 2225 O O . ARG A 1 273 ? -6.121 6.497 18.017 1.00 98.00 273 ARG A O 1
ATOM 2232 N N . PHE A 1 274 ? -8.309 6.588 17.503 1.00 98.25 274 PHE A N 1
ATOM 2233 C CA . PHE A 1 274 ? -8.205 6.735 16.059 1.00 98.25 274 PHE A CA 1
ATOM 2234 C C . PHE A 1 274 ? -8.759 8.113 15.716 1.00 98.25 274 PHE A C 1
ATOM 2236 O O . PHE A 1 274 ? -9.962 8.355 15.811 1.00 98.25 274 PHE A O 1
ATOM 2243 N N . MET A 1 275 ? -7.871 9.026 15.345 1.00 98.00 275 MET A N 1
ATOM 2244 C CA . MET A 1 275 ? -8.219 10.410 15.055 1.00 98.00 275 MET A CA 1
ATOM 2245 C C . MET A 1 275 ? -7.935 10.727 13.595 1.00 98.00 275 MET A C 1
ATOM 2247 O O . MET A 1 275 ? -6.894 10.376 13.048 1.00 98.00 275 MET A O 1
ATOM 2251 N N . THR A 1 276 ? -8.875 11.401 12.957 1.00 97.56 276 THR A N 1
ATOM 2252 C CA . THR A 1 276 ? -8.744 11.894 11.584 1.00 97.56 276 THR A CA 1
ATOM 2253 C C . THR A 1 276 ? -8.277 13.352 11.585 1.00 97.56 276 THR A C 1
ATOM 2255 O O . THR A 1 276 ? -8.382 14.012 12.618 1.00 97.56 276 THR A O 1
ATOM 2258 N N . PRO A 1 277 ? -7.841 13.907 10.442 1.00 97.38 277 PRO A N 1
ATOM 2259 C CA . PRO A 1 277 ? -7.473 15.320 10.323 1.00 97.38 277 PRO A CA 1
ATOM 2260 C C . PRO A 1 277 ? -8.593 16.313 10.676 1.00 97.38 277 PRO A C 1
ATOM 2262 O O . PRO A 1 277 ? -8.315 17.496 10.862 1.00 97.38 277 PRO A O 1
ATOM 2265 N N . GLU A 1 278 ? -9.837 15.844 10.833 1.00 95.69 278 GLU A N 1
ATOM 2266 C CA . GLU A 1 278 ? -10.961 16.637 11.345 1.00 95.69 278 GLU A CA 1
ATOM 2267 C C . GLU A 1 278 ? -10.674 17.274 12.717 1.00 95.69 278 GLU A C 1
ATOM 2269 O O . GLU A 1 278 ? -11.226 18.329 13.024 1.00 95.69 278 GLU A O 1
ATOM 2274 N N . ILE A 1 279 ? -9.772 16.686 13.517 1.00 95.31 279 ILE A N 1
ATOM 2275 C CA . ILE A 1 279 ? -9.341 17.259 14.804 1.00 95.31 279 ILE A CA 1
ATOM 2276 C C . ILE A 1 279 ? -8.652 18.625 14.661 1.00 95.31 279 ILE A C 1
ATOM 2278 O O . ILE A 1 279 ? -8.626 19.395 15.621 1.00 95.31 279 ILE A O 1
ATOM 2282 N N . PHE A 1 280 ? -8.076 18.915 13.489 1.00 95.00 280 PHE A N 1
ATOM 2283 C CA . PHE A 1 280 ? -7.431 20.194 13.196 1.00 95.00 280 PHE A CA 1
ATOM 2284 C C . PHE A 1 280 ? -8.400 21.152 12.502 1.00 95.00 280 PHE A C 1
ATOM 2286 O O . PHE A 1 280 ? -8.480 22.318 12.874 1.00 95.00 280 PHE A O 1
ATOM 2293 N N . SER A 1 281 ? -9.155 20.664 11.511 1.00 93.81 281 SER A N 1
ATOM 2294 C CA . SER A 1 281 ? -10.204 21.434 10.838 1.00 93.81 281 SER A CA 1
ATOM 2295 C C . SER A 1 281 ? -11.229 20.518 10.167 1.00 93.81 281 SER A C 1
ATOM 2297 O O . SER A 1 281 ? -10.872 19.510 9.553 1.00 93.81 281 SER A O 1
ATOM 2299 N N . LYS A 1 282 ? -12.515 20.892 10.224 1.00 92.56 282 LYS A N 1
ATOM 2300 C CA . LYS A 1 282 ? -13.633 20.091 9.687 1.00 92.56 282 LYS A CA 1
ATOM 2301 C C . LYS A 1 282 ? -13.544 19.822 8.183 1.00 92.56 282 LYS A C 1
ATOM 2303 O O . LYS A 1 282 ? -14.005 18.781 7.714 1.00 92.56 282 LYS A O 1
ATOM 2308 N N . SER A 1 283 ? -12.940 20.737 7.434 1.00 92.69 283 SER A N 1
ATOM 2309 C CA . SER A 1 283 ? -12.709 20.606 5.991 1.00 92.69 283 SER A CA 1
ATOM 2310 C C . SER A 1 283 ? -11.784 19.433 5.640 1.00 92.69 283 SER A C 1
ATOM 2312 O O . SER A 1 283 ? -11.884 18.856 4.561 1.00 92.69 283 SER A O 1
ATOM 2314 N N . LEU A 1 284 ? -10.922 19.009 6.570 1.00 95.12 284 LEU A N 1
ATOM 2315 C CA . LEU A 1 284 ? -9.918 17.969 6.338 1.00 95.12 284 LEU A CA 1
ATOM 2316 C C . LEU A 1 284 ? -10.457 16.541 6.523 1.00 95.12 284 LEU A C 1
ATOM 2318 O O . LEU A 1 284 ? -9.721 15.576 6.319 1.00 95.12 284 LEU A O 1
ATOM 2322 N N . LYS A 1 285 ? -11.753 16.368 6.830 1.00 92.31 285 LYS A N 1
ATOM 2323 C CA . LYS A 1 285 ? -12.435 15.054 6.934 1.00 92.31 285 LYS A CA 1
ATOM 2324 C C . LYS A 1 285 ? -12.322 14.184 5.666 1.00 92.31 285 LYS A C 1
ATOM 2326 O O . LYS A 1 285 ? -12.618 12.982 5.673 1.00 92.31 285 LYS A O 1
ATOM 2331 N N . GLY A 1 286 ? -11.999 14.808 4.531 1.00 89.31 286 GLY A N 1
ATOM 2332 C CA . GLY A 1 286 ? -11.805 14.154 3.238 1.00 89.31 286 GLY A CA 1
ATOM 2333 C C . GLY A 1 286 ? -10.537 13.304 3.171 1.00 89.31 286 GLY A C 1
ATOM 2334 O O . GLY A 1 286 ? -10.544 12.287 2.481 1.00 89.31 286 GLY A O 1
ATOM 2335 N N . LEU A 1 287 ? -9.501 13.681 3.925 1.00 96.00 287 LEU A N 1
ATOM 2336 C CA . LEU A 1 287 ? -8.157 13.119 3.819 1.00 96.00 287 LEU A CA 1
ATOM 2337 C C . LEU A 1 287 ? -8.046 11.705 4.400 1.00 96.00 287 LEU A C 1
ATOM 2339 O O . LEU A 1 287 ? -8.808 11.293 5.276 1.00 96.00 287 LEU A O 1
ATOM 2343 N N . SER A 1 288 ? -7.074 10.951 3.890 1.00 95.69 288 SER A N 1
ATOM 2344 C CA . SER A 1 288 ? -6.943 9.519 4.167 1.00 95.69 288 SER A CA 1
ATOM 2345 C C . SER A 1 288 ? -6.140 9.179 5.429 1.00 95.69 288 SER A C 1
ATOM 2347 O O . SER A 1 288 ? -6.202 8.035 5.889 1.00 95.69 288 SER A O 1
ATOM 2349 N N . ILE A 1 289 ? -5.375 10.127 5.981 1.00 97.38 289 ILE A N 1
ATOM 2350 C CA . ILE A 1 289 ? -4.533 9.901 7.164 1.00 97.38 289 ILE A CA 1
ATOM 2351 C C . ILE A 1 289 ? -5.391 9.621 8.399 1.00 97.38 289 ILE A C 1
ATOM 2353 O O . ILE A 1 289 ? -6.436 10.232 8.599 1.00 97.38 289 ILE A O 1
ATOM 2357 N N . VAL A 1 290 ? -4.925 8.710 9.250 1.00 98.19 290 VAL A N 1
ATOM 2358 C CA . VAL A 1 290 ? -5.459 8.495 10.599 1.00 98.19 290 VAL A CA 1
ATOM 2359 C C . VAL A 1 290 ? -4.294 8.456 11.581 1.00 98.19 290 VAL A C 1
ATOM 2361 O O . VAL A 1 290 ? -3.318 7.737 11.365 1.00 98.19 290 VAL A O 1
ATOM 2364 N N . PHE A 1 291 ? -4.405 9.219 12.661 1.00 98.31 291 PHE A N 1
ATOM 2365 C CA . PHE A 1 291 ? -3.513 9.183 13.812 1.00 98.31 291 PHE A CA 1
ATOM 2366 C C . PHE A 1 291 ? -4.007 8.116 14.781 1.00 98.31 291 PHE A C 1
ATOM 2368 O O . PHE A 1 291 ? -5.156 8.163 15.223 1.00 98.31 291 PHE A O 1
ATOM 2375 N N . LEU A 1 292 ? -3.153 7.150 15.105 1.00 97.75 292 LEU A N 1
ATOM 2376 C CA . LEU A 1 292 ? -3.453 6.124 16.095 1.00 97.75 292 LEU A CA 1
ATOM 2377 C C . LEU A 1 292 ? -2.604 6.393 17.329 1.00 97.75 292 LEU A C 1
ATOM 2379 O O . LEU A 1 292 ? -1.385 6.490 17.204 1.00 97.75 292 LEU A O 1
ATOM 2383 N N . ALA A 1 293 ? -3.240 6.492 18.495 1.00 96.69 293 ALA A N 1
ATOM 2384 C CA . ALA A 1 293 ? -2.570 6.706 19.773 1.00 96.69 293 ALA A CA 1
ATOM 2385 C C . ALA A 1 293 ? -3.065 5.714 20.836 1.00 96.69 293 ALA A C 1
ATOM 2387 O O . ALA A 1 293 ? -4.272 5.495 20.954 1.00 96.69 293 ALA A O 1
ATOM 2388 N N . GLY A 1 294 ? -2.163 5.125 21.621 1.00 95.25 294 GLY A N 1
ATOM 2389 C CA . GLY A 1 294 ? -2.533 4.241 22.730 1.00 95.25 294 GLY A CA 1
ATOM 2390 C C . GLY A 1 294 ? -1.435 3.264 23.137 1.00 95.25 294 GLY A C 1
ATOM 2391 O O . GLY A 1 294 ? -0.256 3.494 22.885 1.00 95.25 294 GLY A O 1
ATOM 2392 N N . ASN A 1 295 ? -1.837 2.163 23.776 1.00 93.62 295 ASN A N 1
ATOM 2393 C CA . ASN A 1 295 ? -0.919 1.164 24.326 1.00 93.62 295 ASN A CA 1
ATOM 2394 C C . ASN A 1 295 ? 0.092 0.640 23.280 1.00 93.62 295 ASN A C 1
ATOM 2396 O O . ASN A 1 295 ? -0.283 0.207 22.187 1.00 93.62 295 ASN A O 1
ATOM 2400 N N . SER A 1 296 ? 1.375 0.637 23.650 1.00 92.94 296 SER A N 1
ATOM 2401 C CA . SER A 1 296 ? 2.476 0.316 22.734 1.00 92.94 296 SER A CA 1
ATOM 2402 C C . SER A 1 296 ? 2.470 -1.119 22.185 1.00 92.94 296 SER A C 1
ATOM 2404 O O . SER A 1 296 ? 2.892 -1.320 21.043 1.00 92.94 296 SER A O 1
ATOM 2406 N N . ASP A 1 297 ? 1.945 -2.108 22.918 1.00 93.12 297 ASP A N 1
ATOM 2407 C CA . ASP A 1 297 ? 1.854 -3.491 22.431 1.00 93.12 297 ASP A CA 1
ATOM 2408 C C . ASP A 1 297 ? 0.854 -3.598 21.275 1.00 93.12 297 ASP A C 1
ATOM 2410 O O . ASP A 1 297 ? 1.154 -4.187 20.232 1.00 93.12 297 ASP A O 1
ATOM 2414 N N . PHE A 1 298 ? -0.308 -2.953 21.412 1.00 94.88 298 PHE A N 1
ATOM 2415 C CA . PHE A 1 298 ? -1.287 -2.859 20.329 1.00 94.88 298 PHE A CA 1
ATOM 2416 C C . PHE A 1 298 ? -0.728 -2.093 19.133 1.00 94.88 298 PHE A C 1
ATOM 2418 O O . PHE A 1 298 ? -0.836 -2.568 18.003 1.00 94.88 298 PHE A O 1
ATOM 2425 N N . ILE A 1 299 ? -0.086 -0.945 19.368 1.00 94.69 299 ILE A N 1
ATOM 2426 C CA . ILE A 1 299 ? 0.525 -0.133 18.308 1.00 94.69 299 ILE A CA 1
ATOM 2427 C C . ILE A 1 299 ? 1.551 -0.953 17.514 1.00 94.69 299 ILE A C 1
ATOM 2429 O O . ILE A 1 299 ? 1.528 -0.935 16.283 1.00 94.69 299 ILE A O 1
ATOM 2433 N N . LYS A 1 300 ? 2.387 -1.749 18.190 1.00 92.38 300 LYS A N 1
ATOM 2434 C CA . LYS A 1 300 ? 3.376 -2.629 17.553 1.00 92.38 300 LYS A CA 1
ATOM 2435 C C . LYS A 1 300 ? 2.735 -3.701 16.666 1.00 92.38 300 LYS A C 1
ATOM 2437 O O . LYS A 1 300 ? 3.225 -3.957 15.564 1.00 92.38 300 LYS A O 1
ATOM 2442 N N . VAL A 1 301 ? 1.648 -4.334 17.116 1.00 93.69 301 VAL A N 1
ATOM 2443 C CA . VAL A 1 301 ? 0.936 -5.339 16.306 1.00 93.69 301 VAL A CA 1
ATOM 2444 C C . VAL A 1 301 ? 0.229 -4.687 15.115 1.00 93.69 301 VAL A C 1
ATOM 2446 O O . VAL A 1 301 ? 0.330 -5.198 13.998 1.00 93.69 301 VAL A O 1
ATOM 2449 N N . ILE A 1 302 ? -0.440 -3.548 15.321 1.00 95.06 302 ILE A N 1
ATOM 2450 C CA . ILE A 1 302 ? -1.115 -2.793 14.255 1.00 95.06 302 ILE A CA 1
ATOM 2451 C C . ILE A 1 302 ? -0.104 -2.363 13.191 1.00 95.06 302 ILE A C 1
ATOM 2453 O O . ILE A 1 302 ? -0.349 -2.561 12.003 1.00 95.06 302 ILE A O 1
ATOM 2457 N N . GLU A 1 303 ? 1.053 -1.837 13.598 1.00 91.69 303 GLU A N 1
ATOM 2458 C CA . GLU A 1 303 ? 2.146 -1.467 12.696 1.00 91.69 303 GLU A CA 1
ATOM 2459 C C . GLU A 1 303 ? 2.602 -2.662 11.843 1.00 91.69 303 GLU A C 1
ATOM 2461 O O . GLU A 1 303 ? 2.773 -2.537 10.626 1.00 91.69 303 GLU A O 1
ATOM 2466 N N . ASN A 1 304 ? 2.744 -3.840 12.456 1.00 91.00 304 ASN A N 1
ATOM 2467 C CA . ASN A 1 304 ? 3.130 -5.053 11.746 1.00 91.00 304 ASN A CA 1
ATOM 2468 C C . ASN A 1 304 ? 2.059 -5.521 10.745 1.00 91.00 304 ASN A C 1
ATOM 2470 O O . ASN A 1 304 ? 2.391 -5.812 9.597 1.00 91.00 304 ASN A O 1
ATOM 2474 N N . ILE A 1 305 ? 0.781 -5.560 11.135 1.00 92.44 305 ILE A N 1
ATOM 2475 C CA . ILE A 1 305 ? -0.311 -5.924 10.217 1.00 92.44 305 ILE A CA 1
ATOM 2476 C C . ILE A 1 305 ? -0.445 -4.900 9.086 1.00 92.44 305 ILE A C 1
ATOM 2478 O O . ILE A 1 305 ? -0.603 -5.290 7.928 1.00 92.44 305 ILE A O 1
ATOM 2482 N N . HIS A 1 306 ? -0.322 -3.602 9.384 1.00 92.25 306 HIS A N 1
ATOM 2483 C CA . HIS A 1 306 ? -0.314 -2.551 8.368 1.00 92.25 306 HIS A CA 1
ATOM 2484 C C . HIS A 1 306 ? 0.809 -2.813 7.354 1.00 92.25 306 HIS A C 1
ATOM 2486 O O . HIS A 1 306 ? 0.566 -2.783 6.147 1.00 92.25 306 HIS A O 1
ATOM 2492 N N . PHE A 1 307 ? 2.017 -3.159 7.816 1.00 88.56 307 PHE A N 1
ATOM 2493 C CA . PHE A 1 307 ? 3.123 -3.548 6.937 1.00 88.56 307 PHE A CA 1
ATOM 2494 C C . PHE A 1 307 ? 2.810 -4.768 6.067 1.00 88.56 307 PHE A C 1
ATOM 2496 O O . PHE A 1 307 ? 3.071 -4.739 4.864 1.00 88.56 307 PHE A O 1
ATOM 2503 N N . GLN A 1 308 ? 2.223 -5.812 6.648 1.00 88.50 308 GLN A N 1
ATOM 2504 C CA . GLN A 1 308 ? 1.878 -7.041 5.933 1.00 88.50 308 GLN A CA 1
ATOM 2505 C C . GLN A 1 308 ? 0.845 -6.788 4.822 1.00 88.50 308 GLN A C 1
ATOM 2507 O O . GLN A 1 308 ? 1.085 -7.185 3.679 1.00 88.50 308 GLN A O 1
ATOM 2512 N N . LEU A 1 309 ? -0.245 -6.079 5.141 1.00 89.25 309 LEU A N 1
ATOM 2513 C CA . LEU A 1 309 ? -1.418 -5.911 4.271 1.00 89.25 309 LEU A CA 1
ATOM 2514 C C . LEU A 1 309 ? -1.373 -4.677 3.363 1.00 89.25 309 LEU A C 1
ATOM 2516 O O . LEU A 1 309 ? -2.055 -4.638 2.344 1.00 89.25 309 LEU A O 1
ATOM 2520 N N . LYS A 1 310 ? -0.624 -3.637 3.729 1.00 89.06 310 LYS A N 1
ATOM 2521 C CA . LYS A 1 310 ? -0.622 -2.348 3.012 1.00 89.06 310 LYS A CA 1
ATOM 2522 C C . LYS A 1 310 ? 0.775 -1.805 2.733 1.00 89.06 310 LYS A C 1
ATOM 2524 O O . LYS A 1 310 ? 0.977 -1.068 1.763 1.00 89.06 310 LYS A O 1
ATOM 2529 N N . GLY A 1 311 ? 1.749 -2.216 3.538 1.00 87.44 311 GLY A N 1
ATOM 2530 C CA . GLY A 1 311 ? 3.076 -1.627 3.593 1.00 87.44 311 GLY A CA 1
ATOM 2531 C C . GLY A 1 311 ? 3.113 -0.518 4.641 1.00 87.44 311 GLY A C 1
ATOM 2532 O O . GLY A 1 311 ? 2.700 -0.685 5.778 1.00 87.44 311 GLY A O 1
ATOM 2533 N N . THR A 1 312 ? 3.625 0.643 4.292 1.00 90.38 312 THR A N 1
ATOM 2534 C CA . THR A 1 312 ? 3.792 1.784 5.203 1.00 90.38 312 THR A CA 1
ATOM 2535 C C . THR A 1 312 ? 2.714 2.822 4.904 1.00 90.38 312 THR A C 1
ATOM 2537 O O . THR A 1 312 ? 2.105 2.753 3.832 1.00 90.38 312 THR A O 1
ATOM 2540 N N . PRO A 1 313 ? 2.469 3.788 5.802 1.00 94.38 313 PRO A N 1
ATOM 2541 C CA . PRO A 1 313 ? 1.595 4.920 5.500 1.00 94.38 313 PRO A CA 1
ATOM 2542 C C . PRO A 1 313 ? 2.032 5.651 4.221 1.00 94.38 313 PRO A C 1
ATOM 2544 O O . PRO A 1 313 ? 3.199 5.552 3.821 1.00 94.38 313 PRO A O 1
ATOM 2547 N N . SER A 1 314 ? 1.085 6.329 3.565 1.00 96.31 314 SER A N 1
ATOM 2548 C CA . SER A 1 314 ? 1.361 7.106 2.352 1.00 96.31 314 SER A CA 1
ATOM 2549 C C . SER A 1 314 ? 2.115 8.392 2.692 1.00 96.31 314 SER A C 1
ATOM 2551 O O . SER A 1 314 ? 1.613 9.234 3.436 1.00 96.31 314 SER A O 1
ATOM 2553 N N . ALA A 1 315 ? 3.308 8.548 2.121 1.00 96.19 315 ALA A N 1
ATOM 2554 C CA . ALA A 1 315 ? 4.122 9.749 2.260 1.00 96.19 315 ALA A CA 1
ATOM 2555 C C . ALA A 1 315 ? 3.464 10.962 1.599 1.00 96.19 315 ALA A C 1
ATOM 2557 O O . ALA A 1 315 ? 3.537 12.056 2.150 1.00 96.19 315 ALA A O 1
ATOM 2558 N N . SER A 1 316 ? 2.791 10.765 0.460 1.00 97.12 316 SER A N 1
ATOM 2559 C CA . SER A 1 316 ? 2.111 11.844 -0.264 1.00 97.12 316 SER A CA 1
ATOM 2560 C C . SER A 1 316 ? 1.009 12.475 0.579 1.00 97.12 316 SER A C 1
ATOM 2562 O O . SER A 1 316 ? 0.869 13.690 0.615 1.00 97.12 316 SER A O 1
ATOM 2564 N N . GLU A 1 317 ? 0.263 11.647 1.307 1.00 97.94 317 GLU A N 1
ATOM 2565 C CA . GLU A 1 317 ? -0.822 12.098 2.178 1.00 97.94 317 GLU A CA 1
ATOM 2566 C C . GLU A 1 317 ? -0.296 12.823 3.420 1.00 97.94 317 GLU A C 1
ATOM 2568 O O . GLU A 1 317 ? -0.869 13.823 3.854 1.00 97.94 317 GLU A O 1
ATOM 2573 N N . VAL A 1 318 ? 0.820 12.343 3.981 1.00 97.88 318 VAL A N 1
ATOM 2574 C CA . VAL A 1 318 ? 1.502 13.016 5.093 1.00 97.88 318 VAL A CA 1
ATOM 2575 C C . VAL A 1 318 ? 2.057 14.366 4.652 1.00 97.88 318 VAL A C 1
ATOM 2577 O O . VAL A 1 318 ? 1.936 15.335 5.403 1.00 97.88 318 VAL A O 1
ATOM 2580 N N . GLU A 1 319 ? 2.640 14.450 3.456 1.00 98.06 319 GLU A N 1
ATOM 2581 C CA . GLU A 1 319 ? 3.188 15.700 2.935 1.00 98.06 319 GLU A CA 1
ATOM 2582 C C . GLU A 1 319 ? 2.091 16.706 2.591 1.00 98.06 319 GLU A C 1
ATOM 2584 O O . GLU A 1 319 ? 2.180 17.854 3.012 1.00 98.06 319 GLU A O 1
ATOM 2589 N N . LEU A 1 320 ? 1.015 16.268 1.928 1.00 98.12 320 LEU A N 1
ATOM 2590 C CA . LEU A 1 320 ? -0.148 17.106 1.630 1.00 98.12 320 LEU A CA 1
ATOM 2591 C C . LEU A 1 320 ? -0.739 17.723 2.903 1.00 98.12 320 LEU A C 1
ATOM 2593 O O . LEU A 1 320 ? -0.937 18.934 2.975 1.00 98.12 320 LEU A O 1
ATOM 2597 N N . LEU A 1 321 ? -0.990 16.906 3.931 1.00 98.00 321 LEU A N 1
ATOM 2598 C CA . LEU A 1 321 ? -1.527 17.416 5.191 1.00 98.00 321 LEU A CA 1
ATOM 2599 C C . LEU A 1 321 ? -0.519 18.320 5.917 1.00 98.00 321 LEU A C 1
ATOM 2601 O O . LEU A 1 321 ? -0.913 19.325 6.503 1.00 98.00 321 LEU A O 1
ATOM 2605 N N . SER A 1 322 ? 0.778 18.001 5.858 1.00 97.88 322 SER A N 1
ATOM 2606 C CA . SER A 1 322 ? 1.823 18.860 6.429 1.00 97.88 322 SER A CA 1
ATOM 2607 C C . SER A 1 322 ? 1.843 20.235 5.768 1.00 97.88 322 SER A C 1
ATOM 2609 O O . SER A 1 322 ? 1.905 21.233 6.475 1.00 97.88 322 SER A O 1
ATOM 2611 N N . TYR A 1 323 ? 1.765 20.287 4.439 1.00 97.50 323 TYR A N 1
ATOM 2612 C CA . TYR A 1 323 ? 1.718 21.524 3.666 1.00 97.50 323 TYR A CA 1
ATOM 2613 C C . TYR A 1 323 ? 0.501 22.375 4.037 1.00 97.50 323 TYR A C 1
ATOM 2615 O O . TYR A 1 323 ? 0.652 23.530 4.428 1.00 97.50 323 TYR A O 1
ATOM 2623 N N . ILE A 1 324 ? -0.691 21.771 4.038 1.00 97.06 324 ILE A N 1
ATOM 2624 C CA . ILE A 1 324 ? -1.937 22.458 4.396 1.00 97.06 324 ILE A CA 1
ATOM 2625 C C . ILE A 1 324 ? -1.868 23.085 5.798 1.00 97.06 324 ILE A C 1
ATOM 2627 O O . ILE A 1 324 ? -2.333 24.209 5.993 1.00 97.06 324 ILE A O 1
ATOM 2631 N N . LEU A 1 325 ? -1.305 22.363 6.773 1.00 96.38 325 LEU A N 1
ATOM 2632 C CA . LEU A 1 325 ? -1.208 22.828 8.158 1.00 96.38 325 LEU A CA 1
ATOM 2633 C C . LEU A 1 325 ? -0.114 23.886 8.356 1.00 96.38 325 LEU A C 1
ATOM 2635 O O . LEU A 1 325 ? -0.341 24.838 9.097 1.00 96.38 325 LEU A O 1
ATOM 2639 N N . LYS A 1 326 ? 1.044 23.752 7.693 1.00 95.44 326 LYS A N 1
ATOM 2640 C CA . LYS A 1 326 ? 2.129 24.751 7.749 1.00 95.44 326 LYS A CA 1
ATOM 2641 C C . LYS A 1 326 ? 1.686 26.094 7.181 1.00 95.44 326 LYS A C 1
ATOM 2643 O O . LYS A 1 326 ? 1.900 27.121 7.815 1.00 95.44 326 LYS A O 1
ATOM 2648 N N . GLU A 1 327 ? 1.014 26.054 6.034 1.00 94.62 327 GLU A N 1
ATOM 2649 C CA . GLU A 1 327 ? 0.591 27.245 5.296 1.00 94.62 327 GLU A CA 1
ATOM 2650 C C . GLU A 1 327 ? -0.802 27.753 5.716 1.00 94.62 327 GLU A C 1
ATOM 2652 O O . GLU A 1 327 ? -1.306 28.728 5.166 1.00 94.62 327 GLU A O 1
ATOM 2657 N N . ASN A 1 328 ? -1.449 27.115 6.703 1.00 92.56 328 ASN A N 1
ATOM 2658 C CA . ASN A 1 328 ? -2.772 27.488 7.227 1.00 92.56 328 ASN A CA 1
ATOM 2659 C C . ASN A 1 328 ? -3.881 27.627 6.160 1.00 92.56 328 ASN A C 1
ATOM 2661 O O . ASN A 1 328 ? -4.819 28.410 6.322 1.00 92.56 328 ASN A O 1
ATOM 2665 N N . LEU A 1 329 ? -3.834 26.819 5.097 1.00 91.31 329 LEU A N 1
ATOM 2666 C CA . LEU A 1 329 ? -4.649 27.022 3.887 1.00 91.31 329 LEU A CA 1
ATOM 2667 C C . LEU A 1 329 ? -6.161 26.838 4.081 1.00 91.31 329 LEU A C 1
ATOM 2669 O O . LEU A 1 329 ? -6.942 27.213 3.211 1.00 91.31 329 LEU A O 1
ATOM 2673 N N . VAL A 1 330 ? -6.598 26.263 5.207 1.00 85.56 330 VAL A N 1
ATOM 2674 C CA . VAL A 1 330 ? -8.023 25.972 5.454 1.00 85.56 330 VAL A CA 1
ATOM 2675 C C . VAL A 1 330 ? -8.561 26.571 6.758 1.00 85.56 330 VAL A C 1
ATOM 2677 O O . VAL A 1 330 ? -9.716 26.342 7.113 1.00 85.56 330 VAL A O 1
ATOM 2680 N N . ASN A 1 331 ? -7.767 27.383 7.464 1.00 63.81 331 ASN A N 1
ATOM 2681 C CA . ASN A 1 331 ? -8.178 27.991 8.737 1.00 63.81 331 ASN A CA 1
ATOM 2682 C C . ASN A 1 331 ? -8.979 29.304 8.580 1.00 63.81 331 ASN A C 1
ATOM 2684 O O . ASN A 1 331 ? -9.542 29.791 9.557 1.00 63.81 331 ASN A O 1
ATOM 2688 N N . ASN A 1 332 ? -9.147 29.825 7.358 1.00 48.44 332 ASN A N 1
ATOM 2689 C CA . ASN A 1 332 ? -9.808 31.115 7.089 1.00 48.44 332 ASN A CA 1
ATOM 2690 C C . ASN A 1 332 ? -11.351 31.071 6.972 1.00 48.44 332 ASN A C 1
ATOM 2692 O O . ASN A 1 332 ? -11.945 32.012 6.457 1.00 48.44 332 ASN A O 1
ATOM 2696 N N . LYS A 1 333 ? -12.028 30.007 7.432 1.00 44.16 333 LYS A N 1
ATOM 2697 C CA . LYS A 1 333 ? -13.512 29.925 7.437 1.00 44.16 333 LYS A CA 1
ATOM 2698 C C . LYS A 1 333 ? -14.149 29.831 8.830 1.00 44.16 333 LYS A C 1
ATOM 2700 O O . LYS A 1 333 ? -15.357 29.636 8.928 1.00 44.16 333 LYS A O 1
ATOM 2705 N N . ASN A 1 334 ? -13.369 29.992 9.900 1.00 36.41 334 ASN A N 1
ATOM 2706 C CA . ASN A 1 334 ? -13.894 30.104 11.261 1.00 36.41 334 ASN A CA 1
ATOM 2707 C C . ASN A 1 334 ? -13.898 31.574 11.700 1.00 36.41 334 ASN A C 1
ATOM 2709 O O . ASN A 1 334 ? -13.111 31.969 12.560 1.00 36.41 334 ASN A O 1
ATOM 2713 N N . ASP A 1 335 ? -14.812 32.373 11.146 1.00 33.16 335 ASP A N 1
ATOM 2714 C CA . ASP A 1 335 ? -15.331 33.505 11.911 1.00 33.16 335 ASP A CA 1
ATOM 2715 C C . ASP A 1 335 ? -16.025 32.911 13.139 1.00 33.16 335 ASP A C 1
ATOM 2717 O O . ASP A 1 335 ? -17.143 32.396 13.080 1.00 33.16 335 ASP A O 1
ATOM 2721 N N . ILE A 1 336 ? -15.319 32.924 14.267 1.00 34.09 336 ILE A N 1
ATOM 2722 C CA . ILE A 1 336 ? -15.950 32.848 15.578 1.00 34.09 336 ILE A CA 1
ATOM 2723 C C . ILE A 1 336 ? -16.925 34.029 15.593 1.00 34.09 336 ILE A C 1
ATOM 2725 O O . ILE A 1 336 ? -16.456 35.166 15.472 1.00 34.09 336 ILE A O 1
ATOM 2729 N N . PRO A 1 337 ? -18.251 33.827 15.708 1.00 32.97 337 PRO A N 1
ATOM 2730 C CA . PRO A 1 337 ? -19.143 34.958 15.851 1.00 32.97 337 PRO A CA 1
ATOM 2731 C C . PRO A 1 337 ? -18.740 35.652 17.149 1.00 32.97 337 PRO A C 1
ATOM 2733 O O . PRO A 1 337 ? -18.918 35.110 18.242 1.00 32.97 337 PRO A O 1
ATOM 2736 N N . LYS A 1 338 ? -18.131 36.838 17.029 1.00 28.56 338 LYS A N 1
ATOM 2737 C CA . LYS A 1 338 ? -17.993 37.751 18.161 1.00 28.56 338 LYS A CA 1
ATOM 2738 C C . LYS A 1 338 ? -19.395 37.893 18.761 1.00 28.56 338 LYS A C 1
ATOM 2740 O O . LYS A 1 338 ? -20.343 38.072 17.992 1.00 28.56 338 LYS A O 1
ATOM 2745 N N . PRO A 1 339 ? -19.564 37.793 20.087 1.00 30.75 339 PRO A N 1
ATOM 2746 C CA . PRO A 1 339 ? -20.855 38.050 20.692 1.00 30.75 339 PRO A CA 1
ATOM 2747 C C . PRO A 1 339 ? -21.173 39.526 20.457 1.00 30.75 339 PRO A C 1
ATOM 2749 O O . PRO A 1 339 ? -20.676 40.402 21.161 1.00 30.75 339 PRO A O 1
ATOM 2752 N N . ASN A 1 340 ? -21.967 39.815 19.427 1.00 28.33 340 ASN A N 1
ATOM 2753 C CA . ASN A 1 340 ? -22.639 41.094 19.333 1.00 28.33 340 ASN A CA 1
ATOM 2754 C C . ASN A 1 340 ? -23.608 41.127 20.515 1.00 28.33 340 ASN A C 1
ATOM 2756 O O . ASN A 1 340 ? -24.595 40.395 20.540 1.00 28.33 340 ASN A O 1
ATOM 2760 N N . LEU A 1 341 ? -23.281 41.938 21.520 1.00 28.23 341 LEU A N 1
ATOM 2761 C CA . LEU A 1 341 ? -24.239 42.439 22.494 1.00 28.23 341 LEU A CA 1
ATOM 2762 C C . LEU A 1 341 ? -25.351 43.134 21.704 1.00 28.23 341 LEU A C 1
ATOM 2764 O O . LEU A 1 341 ? -25.191 44.269 21.259 1.00 28.23 341 LEU A O 1
ATOM 2768 N N . ILE A 1 342 ? -26.453 42.423 21.475 1.00 30.06 342 ILE A N 1
ATOM 2769 C CA . ILE A 1 342 ? -27.674 43.017 20.944 1.00 30.06 342 ILE A CA 1
ATOM 2770 C C . ILE A 1 342 ? -28.337 43.712 22.128 1.00 30.06 342 ILE A C 1
ATOM 2772 O O . ILE A 1 342 ? -28.931 43.075 22.994 1.00 30.06 342 ILE A O 1
ATOM 2776 N N . VAL A 1 343 ? -28.164 45.030 22.188 1.00 28.34 343 VAL A N 1
ATOM 2777 C CA . VAL A 1 343 ? -29.026 45.907 22.975 1.00 28.34 343 VAL A CA 1
ATOM 2778 C C . VAL A 1 343 ? -30.373 45.923 22.258 1.00 28.34 343 VAL A C 1
ATOM 2780 O O . VAL A 1 343 ? -30.465 46.401 21.130 1.00 28.34 343 VAL A O 1
ATOM 2783 N N . GLU A 1 344 ? -31.398 45.348 22.883 1.00 24.66 344 GLU A N 1
ATOM 2784 C CA . GLU A 1 344 ? -32.773 45.441 22.396 1.00 24.66 344 GLU A CA 1
ATOM 2785 C C . GLU A 1 344 ? -33.256 46.888 22.527 1.00 24.66 344 GLU A C 1
ATOM 2787 O O . GLU A 1 344 ? -33.409 47.412 23.631 1.00 24.66 344 GLU A O 1
ATOM 2792 N N . THR A 1 345 ? -33.513 47.537 21.393 1.00 23.86 345 THR A N 1
ATOM 2793 C CA . THR A 1 345 ? -34.353 48.731 21.335 1.00 23.86 345 THR A CA 1
ATOM 2794 C C . THR A 1 345 ? -35.723 48.371 20.774 1.00 23.86 345 THR A C 1
ATOM 2796 O O . THR A 1 345 ? -35.871 47.681 19.767 1.00 23.86 345 THR A O 1
ATOM 2799 N N . SER A 1 346 ? -36.730 48.832 21.505 1.00 21.62 346 SER A N 1
ATOM 2800 C CA . SER A 1 346 ? -38.158 48.640 21.297 1.00 21.62 346 SER A CA 1
ATOM 2801 C C . SER A 1 346 ? -38.679 49.274 20.006 1.00 21.62 346 SER A C 1
ATOM 2803 O O . SER A 1 346 ? -38.348 50.421 19.729 1.00 21.62 346 SER A O 1
ATOM 2805 N N . ASN A 1 347 ? -39.562 48.525 19.334 1.00 26.19 347 ASN A N 1
ATOM 2806 C CA . ASN A 1 347 ? -40.687 48.918 18.471 1.00 26.19 347 ASN A CA 1
ATOM 2807 C C . ASN A 1 347 ? -40.528 50.133 17.535 1.00 26.19 347 ASN A C 1
ATOM 2809 O O . ASN A 1 347 ? -40.451 51.264 17.989 1.00 26.19 347 ASN A O 1
ATOM 2813 N N . GLU A 1 348 ? -40.715 49.918 16.228 1.00 23.39 348 GLU A N 1
ATOM 2814 C CA . GLU A 1 348 ? -41.977 50.250 15.539 1.00 23.39 348 GLU A CA 1
ATOM 2815 C C . GLU A 1 348 ? -41.953 49.802 14.064 1.00 23.39 348 GLU A C 1
ATOM 2817 O O . GLU A 1 348 ? -40.921 49.730 13.402 1.00 23.39 348 GLU A O 1
ATOM 2822 N N . SER A 1 349 ? -43.134 49.426 13.588 1.00 27.84 349 SER A N 1
ATOM 2823 C CA . SER A 1 349 ? -43.483 48.902 12.266 1.00 27.84 349 SER A CA 1
ATOM 2824 C C . SER A 1 349 ? -43.131 49.820 11.092 1.00 27.84 349 SER A C 1
ATOM 2826 O O . SER A 1 349 ? -43.442 50.997 11.175 1.00 27.84 349 SER A O 1
ATOM 2828 N N . PHE A 1 350 ? -42.688 49.264 9.954 1.00 22.67 350 PHE A N 1
ATOM 2829 C CA . PHE A 1 350 ? -43.203 49.617 8.616 1.00 22.67 350 PHE A CA 1
ATOM 2830 C C . PHE A 1 350 ? -42.829 48.557 7.563 1.00 22.67 350 PHE A C 1
ATOM 2832 O O . PHE A 1 350 ? -41.712 48.051 7.500 1.00 22.67 350 PHE A O 1
ATOM 2839 N N . SER A 1 351 ? -43.809 48.223 6.729 1.00 26.75 351 SER A N 1
ATOM 2840 C CA . SER A 1 351 ? -43.753 47.337 5.567 1.00 26.75 351 SER A CA 1
ATOM 2841 C C . SER A 1 351 ? -43.199 48.042 4.320 1.00 26.75 351 SER A C 1
ATOM 2843 O O . SER A 1 351 ? -43.705 49.110 3.985 1.00 26.75 351 SER A O 1
ATOM 2845 N N . ASN A 1 352 ? -42.256 47.422 3.592 1.00 24.14 352 ASN A N 1
ATOM 2846 C CA . ASN A 1 352 ? -42.326 47.158 2.137 1.00 24.14 352 ASN A CA 1
ATOM 2847 C C . ASN A 1 352 ? -40.993 46.638 1.548 1.00 24.14 352 ASN A C 1
ATOM 2849 O O . ASN A 1 352 ? -39.950 47.257 1.692 1.00 24.14 352 ASN A O 1
ATOM 2853 N N . ASN A 1 353 ? -41.095 45.495 0.863 1.00 28.58 353 ASN A N 1
ATOM 2854 C CA . ASN A 1 353 ? -40.505 45.096 -0.424 1.00 28.58 353 ASN A CA 1
ATOM 2855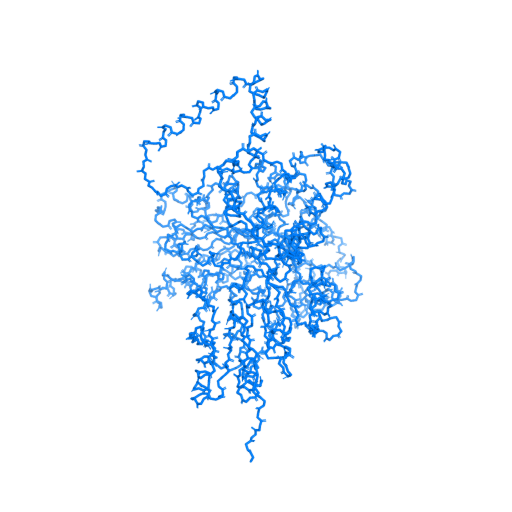 C C . ASN A 1 353 ? -39.227 45.765 -0.999 1.00 28.58 353 ASN A C 1
ATOM 2857 O O . ASN A 1 353 ? -39.157 46.975 -1.176 1.00 28.58 353 ASN A O 1
ATOM 2861 N N . ILE A 1 354 ? -38.377 44.875 -1.547 1.00 29.94 354 ILE A N 1
ATOM 2862 C CA . ILE A 1 354 ? -37.298 45.057 -2.547 1.00 29.94 354 ILE A CA 1
ATOM 2863 C C . ILE A 1 354 ? -35.949 45.527 -1.975 1.00 29.94 354 ILE A C 1
ATOM 2865 O O . ILE A 1 354 ? -35.794 46.675 -1.595 1.00 29.94 354 ILE A O 1
ATOM 2869 N N . ILE A 1 355 ? -34.959 44.623 -1.977 1.00 27.73 355 ILE A N 1
ATOM 2870 C CA . ILE A 1 355 ? -33.645 44.733 -2.654 1.00 27.73 355 ILE A CA 1
ATOM 2871 C C . ILE A 1 355 ? -32.942 43.381 -2.448 1.00 27.73 355 ILE A C 1
ATOM 2873 O O . ILE A 1 355 ? -32.264 43.120 -1.461 1.00 27.73 355 ILE A O 1
ATOM 2877 N N . GLY A 1 356 ? -33.134 42.489 -3.411 1.00 31.73 356 GLY A N 1
ATOM 2878 C CA . GLY A 1 356 ? -32.297 41.318 -3.615 1.00 31.73 356 GLY A CA 1
ATOM 2879 C C . GLY A 1 356 ? -32.013 41.258 -5.101 1.00 31.73 356 GLY A C 1
ATOM 2880 O O . GLY A 1 356 ? -32.780 40.615 -5.800 1.00 31.73 356 GLY A O 1
ATOM 2881 N N . ASN A 1 357 ? -31.035 42.046 -5.580 1.00 31.67 357 ASN A N 1
ATOM 2882 C CA . ASN A 1 357 ? -30.458 41.941 -6.936 1.00 31.67 357 ASN A CA 1
ATOM 2883 C C . ASN A 1 357 ? -29.320 42.945 -7.246 1.00 31.67 357 ASN A C 1
ATOM 2885 O O . ASN A 1 357 ? -29.264 43.486 -8.344 1.00 31.67 357 ASN A O 1
ATOM 2889 N N . ILE A 1 358 ? -28.380 43.215 -6.326 1.00 32.25 358 ILE A N 1
ATOM 2890 C CA . ILE A 1 358 ? -27.243 44.124 -6.642 1.00 32.25 358 ILE A CA 1
ATOM 2891 C C . ILE A 1 358 ? -25.844 43.503 -6.442 1.00 32.25 358 ILE A C 1
ATOM 2893 O O . ILE A 1 358 ? -24.860 44.069 -6.902 1.00 32.25 358 ILE A O 1
ATOM 2897 N N . LEU A 1 359 ? -25.709 42.279 -5.915 1.00 32.66 359 LEU A N 1
ATOM 2898 C CA . LEU A 1 359 ? -24.384 41.638 -5.754 1.00 32.66 359 LEU A CA 1
ATOM 2899 C C . LEU A 1 359 ? -24.087 40.466 -6.710 1.00 32.66 359 LEU A C 1
ATOM 2901 O O . LEU A 1 359 ? -23.015 39.882 -6.621 1.00 32.66 359 LEU A O 1
ATOM 2905 N N . ALA A 1 360 ? -24.973 40.167 -7.667 1.00 34.00 360 ALA A N 1
ATOM 2906 C CA . ALA A 1 360 ? -24.755 39.113 -8.673 1.00 34.00 360 ALA A CA 1
ATOM 2907 C C . ALA A 1 360 ? -24.465 39.630 -10.101 1.00 34.00 360 ALA A C 1
ATOM 2909 O O . ALA A 1 360 ? -23.968 38.872 -10.929 1.00 34.00 360 ALA A O 1
ATOM 2910 N N . ASN A 1 361 ? -24.705 40.915 -10.396 1.00 33.62 361 ASN A N 1
ATOM 2911 C CA . ASN A 1 361 ? -24.591 41.445 -11.767 1.00 33.62 361 ASN A CA 1
ATOM 2912 C C . ASN A 1 361 ? -23.233 42.079 -12.123 1.00 33.62 361 ASN A C 1
ATOM 2914 O O . ASN A 1 361 ? -22.919 42.203 -13.305 1.00 33.62 361 ASN A O 1
ATOM 2918 N N . ASN A 1 362 ? -22.384 42.423 -11.150 1.00 35.69 362 ASN A N 1
ATOM 2919 C CA . ASN A 1 362 ? -21.094 43.069 -11.451 1.00 35.69 362 ASN A CA 1
ATOM 2920 C C . ASN A 1 362 ? -19.963 42.076 -11.776 1.00 35.69 362 ASN A C 1
ATOM 2922 O O . ASN A 1 362 ? -19.005 42.440 -12.454 1.00 35.69 362 ASN A O 1
ATOM 2926 N N . SER A 1 363 ? -20.088 40.809 -11.372 1.00 37.50 363 SER A N 1
ATOM 2927 C CA . SER A 1 363 ? -19.108 39.758 -11.694 1.00 37.50 363 SER A CA 1
ATOM 2928 C C . SER A 1 363 ? -19.379 39.071 -13.036 1.00 37.50 363 SER A C 1
ATOM 2930 O O . SER A 1 363 ? -18.460 38.499 -13.612 1.00 37.50 363 SER A O 1
ATOM 2932 N N . PHE A 1 364 ? -20.607 39.159 -13.561 1.00 33.97 364 PHE A N 1
ATOM 2933 C CA . PHE A 1 364 ? -20.991 38.538 -14.834 1.00 33.97 364 PHE A CA 1
ATOM 2934 C C . PHE A 1 364 ? -20.663 39.429 -16.044 1.00 33.97 364 PHE A C 1
ATOM 2936 O O . PHE A 1 364 ? -20.122 38.941 -17.032 1.00 33.97 364 PHE A O 1
ATOM 2943 N N . ASN A 1 365 ? -20.864 40.748 -15.936 1.00 33.12 365 ASN A N 1
ATOM 2944 C CA . ASN A 1 365 ? -20.612 41.682 -17.045 1.00 33.12 365 ASN A CA 1
ATOM 2945 C C . ASN A 1 365 ? -19.111 41.881 -17.344 1.00 33.12 365 ASN A C 1
ATOM 2947 O O . ASN A 1 365 ? -18.716 42.008 -18.499 1.00 33.12 365 ASN A O 1
ATOM 2951 N N . SER A 1 366 ? -18.255 41.817 -16.316 1.00 38.38 366 SER A N 1
ATOM 2952 C CA . SER A 1 366 ? -16.785 41.831 -16.458 1.00 38.38 366 SER A CA 1
ATOM 2953 C C . SER A 1 366 ? -16.245 40.549 -17.114 1.00 38.38 366 SER A C 1
ATOM 2955 O O . SER A 1 366 ? -15.259 40.577 -17.856 1.00 38.38 366 SER A O 1
ATOM 2957 N N . PHE A 1 367 ? -16.918 39.418 -16.873 1.00 41.75 367 PHE A N 1
ATOM 2958 C CA . PHE A 1 367 ? -16.574 38.131 -17.470 1.00 41.75 367 PHE A CA 1
ATOM 2959 C C . PHE A 1 367 ? -17.048 38.056 -18.928 1.00 41.75 367 PHE A C 1
ATOM 2961 O O . PHE A 1 367 ? -16.286 37.613 -19.781 1.00 41.75 367 PHE A O 1
ATOM 2968 N N . GLU A 1 368 ? -18.243 38.570 -19.245 1.00 35.31 368 GLU A N 1
ATOM 2969 C CA . GLU A 1 368 ? -18.762 38.644 -20.619 1.00 35.31 368 GLU A CA 1
ATOM 2970 C C . GLU A 1 368 ? -17.935 39.553 -21.539 1.00 35.31 368 GLU A C 1
ATOM 2972 O O . GLU A 1 368 ? -17.699 39.182 -22.689 1.00 35.31 368 GLU A O 1
ATOM 2977 N N . GLU A 1 369 ? -17.453 40.710 -21.071 1.00 37.72 369 GLU A N 1
ATOM 2978 C CA . GLU A 1 369 ? -16.606 41.587 -21.898 1.00 37.72 369 GLU A CA 1
ATOM 2979 C C . GLU A 1 369 ? -15.219 40.986 -22.164 1.00 37.72 369 GLU A C 1
ATOM 2981 O O . GLU A 1 369 ? -14.711 41.060 -23.287 1.00 37.72 369 GLU A O 1
ATOM 2986 N N . LYS A 1 370 ? -14.619 40.316 -21.169 1.00 40.62 370 LYS A N 1
ATOM 2987 C CA . LYS A 1 370 ? -13.346 39.598 -21.356 1.00 40.62 370 LYS A CA 1
ATOM 2988 C C . LYS A 1 370 ? -13.501 38.375 -22.260 1.00 40.62 370 LYS A C 1
ATOM 2990 O O . LYS A 1 370 ? -12.602 38.091 -23.049 1.00 40.62 370 LYS A O 1
ATOM 2995 N N . PHE A 1 371 ? -14.645 37.694 -22.201 1.00 37.59 371 PHE A N 1
ATOM 2996 C CA . PHE A 1 371 ? -14.958 36.570 -23.082 1.00 37.59 371 PHE A CA 1
ATOM 2997 C C . PHE A 1 371 ? -15.241 37.040 -24.520 1.00 37.59 371 PHE A C 1
ATOM 2999 O O . PHE A 1 371 ? -14.731 36.443 -25.463 1.00 37.59 371 PHE A O 1
ATOM 3006 N N . LYS A 1 372 ? -15.947 38.166 -24.712 1.00 36.94 372 LYS A N 1
ATOM 3007 C CA . LYS A 1 372 ? -16.180 38.781 -26.036 1.00 36.94 372 LYS A CA 1
ATOM 3008 C C . LYS A 1 372 ? -14.890 39.239 -26.724 1.00 36.94 372 LYS A C 1
ATOM 3010 O O . LYS A 1 372 ? -14.755 39.038 -27.929 1.00 36.94 372 LYS A O 1
ATOM 3015 N N . ASN A 1 373 ? -13.924 39.773 -25.975 1.00 41.28 373 ASN A N 1
ATOM 3016 C CA . ASN A 1 373 ? -12.623 40.176 -26.528 1.00 41.28 373 ASN A CA 1
ATOM 3017 C C . ASN A 1 373 ? -11.696 38.992 -26.859 1.00 41.28 373 ASN A C 1
ATOM 3019 O O . ASN A 1 373 ? -10.844 39.111 -27.734 1.00 41.28 373 ASN A O 1
ATOM 3023 N N . LEU A 1 374 ? -11.873 37.838 -26.205 1.00 39.31 374 LEU A N 1
ATOM 3024 C CA . LEU A 1 374 ? -11.194 36.585 -26.566 1.00 39.31 374 LEU A CA 1
ATOM 3025 C C . LEU A 1 374 ? -11.857 35.882 -27.764 1.00 39.31 374 LEU A C 1
ATOM 3027 O O . LEU A 1 374 ? -11.169 35.237 -28.554 1.00 39.31 374 LEU A O 1
ATOM 3031 N N . ILE A 1 375 ? -13.178 36.031 -27.920 1.00 38.78 375 ILE A N 1
ATOM 3032 C CA . ILE A 1 375 ? -13.956 35.470 -29.034 1.00 38.78 375 ILE A CA 1
ATOM 3033 C C . ILE A 1 375 ? -13.627 36.164 -30.363 1.00 38.78 375 ILE A C 1
ATOM 3035 O O . ILE A 1 375 ? -13.483 35.477 -31.371 1.00 38.78 375 ILE A O 1
ATOM 3039 N N . SER A 1 376 ? -13.416 37.485 -30.373 1.00 41.50 376 SER A N 1
ATOM 3040 C CA . SER A 1 376 ? -13.152 38.239 -31.611 1.00 41.50 376 SER A CA 1
ATOM 3041 C C . SER A 1 376 ? -11.781 37.971 -32.249 1.00 41.50 376 SER A C 1
ATOM 3043 O O . SER A 1 376 ? -11.556 38.357 -33.393 1.00 41.50 376 SER A O 1
ATOM 3045 N N . HIS A 1 377 ? -10.862 37.294 -31.547 1.00 44.28 377 HIS A N 1
ATOM 3046 C CA . HIS A 1 377 ? -9.511 37.018 -32.049 1.00 44.28 377 HIS A CA 1
ATOM 3047 C C . HIS A 1 377 ? -9.297 35.592 -32.579 1.00 44.28 377 HIS A C 1
ATOM 3049 O O . HIS A 1 377 ? -8.243 35.325 -33.143 1.00 44.28 377 HIS A O 1
ATOM 3055 N N . ASN A 1 378 ? -10.262 34.672 -32.434 1.00 51.00 378 ASN A N 1
ATOM 3056 C CA . ASN A 1 378 ? -10.092 33.261 -32.829 1.00 51.00 378 ASN A CA 1
ATOM 3057 C C . ASN A 1 378 ? -11.398 32.585 -33.306 1.00 51.00 378 ASN A C 1
ATOM 3059 O O . ASN A 1 378 ? -11.649 31.406 -33.032 1.00 51.00 378 ASN A O 1
ATOM 3063 N N . GLU A 1 379 ? -12.225 33.308 -34.067 1.00 39.03 379 GLU A N 1
ATOM 3064 C CA . GLU A 1 379 ? -13.546 32.844 -34.533 1.00 39.03 379 GLU A CA 1
ATOM 3065 C C . GLU A 1 379 ? -13.503 31.538 -35.356 1.00 39.03 379 GLU A C 1
ATOM 3067 O O . GLU A 1 379 ? -14.425 30.727 -35.264 1.00 39.03 379 GLU A O 1
ATOM 3072 N N . ASN A 1 380 ? -12.406 31.261 -36.074 1.00 40.22 380 ASN A N 1
ATOM 3073 C CA . ASN A 1 380 ? -12.252 30.058 -36.913 1.00 40.22 380 ASN A CA 1
ATOM 3074 C C . ASN A 1 380 ? -11.855 28.780 -36.145 1.00 40.22 380 ASN A C 1
ATOM 3076 O O . ASN A 1 380 ? -12.049 27.665 -36.640 1.00 40.22 380 ASN A O 1
ATOM 3080 N N . ILE A 1 381 ? -11.282 28.912 -34.944 1.00 46.75 381 ILE A N 1
ATOM 3081 C CA . ILE A 1 381 ? -10.889 27.762 -34.111 1.00 46.75 381 ILE A CA 1
ATOM 3082 C C . ILE A 1 381 ? -12.076 27.323 -33.251 1.00 46.75 381 ILE A C 1
ATOM 3084 O O . ILE A 1 381 ? -12.334 26.126 -33.116 1.00 46.75 381 ILE A O 1
ATOM 3088 N N . VAL A 1 382 ? -12.843 28.288 -32.733 1.00 44.72 382 VAL A N 1
ATOM 3089 C CA . VAL A 1 382 ? -14.030 28.025 -31.912 1.00 44.72 382 VAL A CA 1
ATOM 3090 C C . VAL A 1 382 ? -15.119 27.355 -32.744 1.00 44.72 382 VAL A C 1
ATOM 3092 O O . VAL A 1 382 ? -15.579 26.290 -32.356 1.00 44.72 382 VAL A O 1
ATOM 3095 N N . THR A 1 383 ? -15.447 27.867 -33.934 1.00 41.44 383 THR A N 1
ATOM 3096 C CA . THR A 1 383 ? -16.461 27.250 -34.817 1.00 41.44 383 THR A CA 1
ATOM 3097 C C . THR A 1 383 ? -16.136 25.799 -35.182 1.00 41.44 383 THR A C 1
ATOM 3099 O O . THR A 1 383 ? -17.012 24.939 -35.103 1.00 41.44 383 THR A O 1
ATOM 3102 N N . ASN A 1 384 ? -14.871 25.474 -35.463 1.00 41.38 384 ASN A N 1
ATOM 3103 C CA . ASN A 1 384 ? -14.448 24.096 -35.749 1.00 41.38 384 ASN A CA 1
ATOM 3104 C C . ASN A 1 384 ? -14.534 23.152 -34.534 1.00 41.38 384 ASN A C 1
ATOM 3106 O O . ASN A 1 384 ? -14.792 21.953 -34.689 1.00 41.38 384 ASN A O 1
ATOM 3110 N N . ILE A 1 385 ? -14.319 23.665 -33.319 1.00 47.31 385 ILE A N 1
ATOM 3111 C CA . ILE A 1 385 ? -14.450 22.887 -32.080 1.00 47.31 385 ILE A CA 1
ATOM 3112 C C . ILE A 1 385 ? -15.929 22.714 -31.721 1.00 47.31 385 ILE A C 1
ATOM 3114 O O . ILE A 1 385 ? -16.347 21.597 -31.421 1.00 47.31 385 ILE A O 1
ATOM 3118 N N . THR A 1 386 ? -16.747 23.762 -31.831 1.00 41.97 386 THR A N 1
ATOM 3119 C CA . THR A 1 386 ? -18.187 23.705 -31.549 1.00 41.97 386 THR A CA 1
ATOM 3120 C C . THR A 1 386 ? -18.924 22.815 -32.554 1.00 41.97 386 THR A C 1
ATOM 3122 O O . THR A 1 386 ? -19.808 22.055 -32.161 1.00 41.97 386 THR A O 1
ATOM 3125 N N . GLU A 1 387 ? -18.522 22.793 -33.831 1.00 42.75 387 GLU A N 1
ATOM 3126 C CA . GLU A 1 387 ? -19.057 21.853 -34.830 1.00 42.75 387 GLU A CA 1
ATOM 3127 C C . GLU A 1 387 ? -18.647 20.395 -34.576 1.00 42.75 387 GLU A C 1
ATOM 3129 O O . GLU A 1 387 ? -19.419 19.471 -34.843 1.00 42.75 387 GLU A O 1
ATOM 3134 N N . ARG A 1 388 ? -17.443 20.154 -34.038 1.00 44.62 388 ARG A N 1
ATOM 3135 C CA . ARG A 1 388 ? -17.015 18.808 -33.625 1.00 44.62 388 ARG A CA 1
ATOM 3136 C C . ARG A 1 388 ? -17.744 18.340 -32.369 1.00 44.62 388 ARG A C 1
ATOM 3138 O O . ARG A 1 388 ? -18.176 17.192 -32.336 1.00 44.62 388 ARG A O 1
ATOM 3145 N N . VAL A 1 389 ? -17.930 19.214 -31.381 1.00 48.75 389 VAL A N 1
ATOM 3146 C CA . VAL A 1 389 ? -18.654 18.912 -30.135 1.00 48.75 389 VAL A CA 1
ATOM 3147 C C . VAL A 1 389 ? -20.138 18.663 -30.413 1.00 48.75 389 VAL A C 1
ATOM 3149 O O . VAL A 1 389 ? -20.666 17.644 -29.982 1.00 48.75 389 VAL A O 1
ATOM 3152 N N . SER A 1 390 ? -20.782 19.482 -31.247 1.00 42.88 390 SER A N 1
ATOM 3153 C CA . SER A 1 390 ? -22.187 19.287 -31.645 1.00 42.88 390 SER A CA 1
ATOM 3154 C C . SER A 1 390 ? -22.405 18.057 -32.547 1.00 42.88 390 SER A C 1
ATOM 3156 O O . SER A 1 390 ? -23.426 17.369 -32.438 1.00 42.88 390 SER A O 1
ATOM 3158 N N . LYS A 1 391 ? -21.432 17.681 -33.395 1.00 44.41 391 LYS A N 1
ATOM 3159 C CA . LYS A 1 391 ? -21.445 16.389 -34.122 1.00 44.41 391 LYS A CA 1
ATOM 3160 C C . LYS A 1 391 ? -21.231 15.178 -33.208 1.00 44.41 391 LYS A C 1
ATOM 3162 O O . LYS A 1 391 ? -21.690 14.085 -33.541 1.00 44.41 391 LYS A O 1
ATOM 3167 N N . ILE A 1 392 ? -20.545 15.350 -32.078 1.00 52.06 392 ILE A N 1
ATOM 3168 C CA . ILE A 1 392 ? -20.367 14.308 -31.058 1.00 52.06 392 ILE A CA 1
ATOM 3169 C C . ILE A 1 392 ? -21.639 14.186 -30.204 1.00 52.06 392 ILE A C 1
ATOM 3171 O O . ILE A 1 392 ? -22.143 13.076 -30.050 1.00 52.06 392 ILE A O 1
ATOM 3175 N N . GLU A 1 393 ? -22.238 15.296 -29.766 1.00 40.97 393 GLU A N 1
ATOM 3176 C CA . GLU A 1 393 ? -23.521 15.315 -29.042 1.00 40.97 393 GLU A CA 1
ATOM 3177 C C . GLU A 1 393 ? -24.672 14.726 -29.867 1.00 40.97 393 GLU A C 1
ATOM 3179 O O . GLU A 1 393 ? -25.436 13.900 -29.369 1.00 40.97 393 GLU A O 1
ATOM 3184 N N . SER A 1 394 ? -24.768 15.071 -31.155 1.00 37.41 394 SER A N 1
ATOM 3185 C CA . SER A 1 394 ? -25.814 14.536 -32.046 1.00 37.41 394 SER A CA 1
ATOM 3186 C C . SER A 1 394 ? -25.623 13.059 -32.420 1.00 37.41 394 SER A C 1
ATOM 3188 O O . SER A 1 394 ? -26.584 12.397 -32.820 1.00 37.41 394 SER A O 1
ATOM 3190 N N . ARG A 1 395 ? -24.409 12.509 -32.267 1.00 39.03 395 ARG A N 1
ATOM 3191 C CA . ARG A 1 395 ? -24.146 11.061 -32.370 1.00 39.03 395 ARG A CA 1
ATOM 3192 C C . ARG A 1 395 ? -24.399 10.326 -31.052 1.00 39.03 395 ARG A C 1
ATOM 3194 O O . ARG A 1 395 ? -24.811 9.170 -31.092 1.00 39.03 395 ARG A O 1
ATOM 3201 N N . LEU A 1 396 ? -24.205 10.989 -29.912 1.00 42.00 396 LEU A N 1
ATOM 3202 C CA . LEU A 1 396 ? -24.473 10.455 -28.573 1.00 42.00 396 LEU A CA 1
ATOM 3203 C C . LEU A 1 396 ? -25.974 10.406 -28.248 1.00 42.00 396 LEU A C 1
ATOM 3205 O O . LEU A 1 396 ? -26.426 9.470 -27.597 1.00 42.00 396 LEU A O 1
ATOM 3209 N N . SER A 1 397 ? -26.777 11.336 -28.773 1.00 36.38 397 SER A N 1
ATOM 3210 C CA . SER A 1 397 ? -28.231 11.359 -28.546 1.00 36.38 397 SER A CA 1
ATOM 3211 C C . SER A 1 397 ? -29.022 10.291 -29.317 1.00 36.38 397 SER A C 1
ATOM 3213 O O . SER A 1 397 ? -30.206 10.100 -29.048 1.00 36.38 397 SER A O 1
ATOM 3215 N N . LYS A 1 398 ? -28.390 9.551 -30.243 1.00 37.56 398 LYS A N 1
ATOM 3216 C CA . LYS A 1 398 ? -29.034 8.473 -31.025 1.00 37.56 398 LYS A CA 1
ATOM 3217 C C . LYS A 1 398 ? -28.669 7.044 -30.599 1.00 37.56 398 LYS A C 1
ATOM 3219 O O . LYS A 1 398 ? -29.062 6.100 -31.280 1.00 37.56 398 LYS A O 1
ATOM 3224 N N . LYS A 1 399 ? -27.977 6.855 -29.472 1.00 34.97 399 LYS A N 1
ATOM 3225 C CA . LYS A 1 399 ? -27.769 5.531 -28.859 1.00 34.97 399 LYS A CA 1
ATOM 3226 C C . LYS A 1 399 ? -27.820 5.629 -27.337 1.00 34.97 399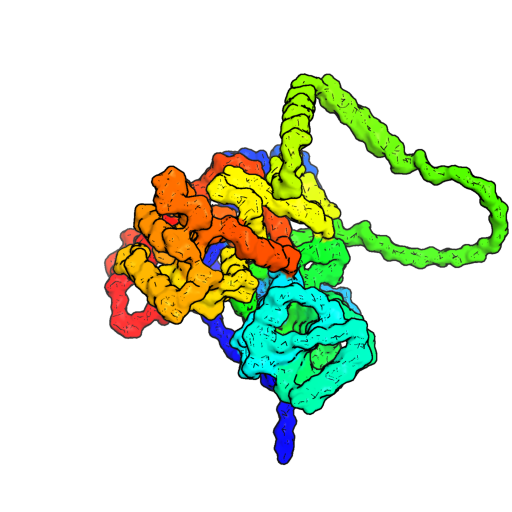 LYS A C 1
ATOM 3228 O O . LYS A 1 399 ? -26.805 5.780 -26.669 1.00 34.97 399 LYS A O 1
ATOM 3233 N N . THR A 1 400 ? -29.027 5.535 -26.796 1.00 33.66 400 THR A N 1
ATOM 3234 C CA . THR A 1 400 ? -29.259 5.290 -25.373 1.00 33.66 400 THR A CA 1
ATOM 3235 C C . THR A 1 400 ? -29.112 3.798 -25.081 1.00 33.66 400 THR A C 1
ATOM 3237 O O . THR A 1 400 ? -30.044 3.041 -25.330 1.00 33.66 400 THR A O 1
ATOM 3240 N N . ASP A 1 401 ? -27.963 3.412 -24.530 1.00 29.03 401 ASP A N 1
ATOM 3241 C CA . ASP A 1 401 ? -27.859 2.338 -23.537 1.00 29.03 401 ASP A CA 1
ATOM 3242 C C . ASP A 1 401 ? -27.205 2.957 -22.298 1.00 29.03 401 ASP A C 1
ATOM 3244 O O . ASP A 1 401 ? -26.100 3.498 -22.345 1.00 29.03 401 ASP A O 1
ATOM 3248 N N . LEU A 1 402 ? -27.947 2.968 -21.198 1.00 36.47 402 LEU A N 1
ATOM 3249 C CA . LEU A 1 402 ? -27.796 3.895 -20.076 1.00 36.47 402 LEU A CA 1
ATOM 3250 C C . LEU A 1 402 ? -26.720 3.489 -19.044 1.00 36.47 402 LEU A C 1
ATOM 3252 O O . LEU A 1 402 ? -26.821 3.872 -17.886 1.00 36.47 402 LEU A O 1
ATOM 3256 N N . ASP A 1 403 ? -25.662 2.780 -19.456 1.00 33.53 403 ASP A N 1
ATOM 3257 C CA . ASP A 1 403 ? -24.601 2.270 -18.557 1.00 33.53 403 ASP A CA 1
ATOM 3258 C C . ASP A 1 403 ? -23.151 2.594 -19.003 1.00 33.53 403 ASP A C 1
ATOM 3260 O O . ASP A 1 403 ? -22.178 2.118 -18.414 1.00 33.53 403 ASP A O 1
ATOM 3264 N N . SER A 1 404 ? -22.950 3.442 -20.020 1.00 31.64 404 SER A N 1
ATOM 3265 C CA . SER A 1 404 ? -21.632 3.692 -20.642 1.00 31.64 404 SER A CA 1
ATOM 3266 C C . SER A 1 404 ? -20.898 4.982 -20.214 1.00 31.64 404 SER A C 1
ATOM 3268 O O . SER A 1 404 ? -19.928 5.373 -20.861 1.00 31.64 404 SER A O 1
ATOM 3270 N N . ALA A 1 405 ? -21.310 5.665 -19.140 1.00 37.59 405 ALA A N 1
ATOM 3271 C CA . ALA A 1 405 ? -20.911 7.058 -18.865 1.00 37.59 405 ALA A CA 1
ATOM 3272 C C . ALA A 1 405 ? -19.720 7.286 -17.902 1.00 37.59 405 ALA A C 1
ATOM 3274 O O . ALA A 1 405 ? -19.559 8.399 -17.410 1.00 37.59 405 ALA A O 1
ATOM 3275 N N . ILE A 1 406 ? -18.893 6.291 -17.562 1.00 48.81 406 ILE A N 1
ATOM 3276 C CA . ILE A 1 406 ? -18.059 6.453 -16.350 1.00 48.81 406 ILE A CA 1
ATOM 3277 C C . ILE A 1 406 ? -16.776 7.280 -16.575 1.00 48.81 406 ILE A C 1
ATOM 3279 O O . ILE A 1 406 ? -16.380 7.987 -15.656 1.00 48.81 406 ILE A O 1
ATOM 3283 N N . PHE A 1 407 ? -16.160 7.306 -17.766 1.00 57.38 407 PHE A N 1
ATOM 3284 C CA . PHE A 1 407 ? -15.078 8.270 -18.034 1.00 57.38 407 PHE A CA 1
ATOM 3285 C C . PHE A 1 407 ? -14.844 8.476 -19.544 1.00 57.38 407 PHE A C 1
ATOM 3287 O O . PHE A 1 407 ? -14.568 7.525 -20.269 1.00 57.38 407 PHE A O 1
ATOM 3294 N N . TYR A 1 408 ? -14.984 9.707 -20.041 1.00 60.25 408 TYR A N 1
ATOM 3295 C CA . TYR A 1 408 ? -14.797 10.003 -21.474 1.00 60.25 408 TYR A CA 1
ATOM 3296 C C . TYR A 1 408 ? -13.823 11.149 -21.759 1.00 60.25 408 TYR A C 1
ATOM 3298 O O . TYR A 1 408 ? -13.446 11.343 -22.913 1.00 60.25 408 TYR A O 1
ATOM 3306 N N . PHE A 1 409 ? -13.398 11.904 -20.747 1.00 71.94 409 PHE A N 1
ATOM 3307 C CA . PHE A 1 409 ? -12.489 13.024 -20.943 1.00 71.94 409 PHE A CA 1
ATOM 3308 C C . PHE A 1 409 ? -11.723 13.360 -19.663 1.00 71.94 409 PHE A C 1
ATOM 3310 O O . PHE A 1 409 ? -12.173 13.077 -18.555 1.00 71.94 409 PHE A O 1
ATOM 3317 N N . ASP A 1 410 ? -10.558 13.970 -19.849 1.00 86.81 410 ASP A N 1
ATOM 3318 C CA . ASP A 1 410 ? -9.754 14.554 -18.783 1.00 86.81 410 ASP A CA 1
ATOM 3319 C C . ASP A 1 410 ? -10.323 15.932 -18.427 1.00 86.81 410 ASP A C 1
ATOM 3321 O O . ASP A 1 410 ? -10.284 16.849 -19.252 1.00 86.81 410 ASP A O 1
ATOM 3325 N N . LYS A 1 411 ? -10.874 16.074 -17.216 1.00 90.19 411 LYS A N 1
ATOM 3326 C CA . LYS A 1 411 ? -11.513 17.320 -16.767 1.00 90.19 411 LYS A CA 1
ATOM 3327 C C . LYS A 1 411 ? -10.499 18.437 -16.512 1.00 90.19 411 LYS A C 1
ATOM 3329 O O . LYS A 1 411 ? -10.858 19.607 -16.594 1.00 90.19 411 LYS A O 1
ATOM 3334 N N . PHE A 1 412 ? -9.251 18.089 -16.211 1.00 93.81 412 PHE A N 1
ATOM 3335 C CA . PHE A 1 412 ? -8.233 19.033 -15.750 1.00 93.81 412 PHE A CA 1
ATOM 3336 C C . PHE A 1 412 ? -7.139 19.279 -16.796 1.00 93.81 412 PHE A C 1
ATOM 3338 O O . PHE A 1 412 ? -6.085 19.827 -16.466 1.00 93.81 412 PHE A O 1
ATOM 3345 N N . LEU A 1 413 ? -7.376 18.883 -18.051 1.00 88.75 413 LEU A N 1
ATOM 3346 C CA . LEU A 1 413 ? -6.404 18.978 -19.141 1.00 88.75 413 LEU A CA 1
ATOM 3347 C C . LEU A 1 413 ? -5.927 20.416 -19.390 1.00 88.75 413 LEU A C 1
ATOM 3349 O O . LEU A 1 413 ? -4.753 20.639 -19.674 1.00 88.75 413 LEU A O 1
ATOM 3353 N N . SER A 1 414 ? -6.831 21.394 -19.285 1.00 86.88 414 SER A N 1
ATOM 3354 C CA . SER A 1 414 ? -6.538 22.816 -19.515 1.00 86.88 414 SER A CA 1
ATOM 3355 C C . SER A 1 414 ? -5.807 23.498 -18.359 1.00 86.88 414 SER A C 1
ATOM 3357 O O . SER A 1 414 ? -5.371 24.638 -18.497 1.00 86.88 414 SER A O 1
ATOM 3359 N N . ASN A 1 415 ? -5.695 22.844 -17.204 1.00 91.50 415 ASN A N 1
ATOM 3360 C CA . ASN A 1 415 ? -5.157 23.460 -16.002 1.00 91.50 415 ASN A CA 1
ATOM 3361 C C . ASN A 1 415 ? -3.655 23.194 -15.903 1.00 91.50 415 ASN A C 1
ATOM 3363 O O . ASN A 1 415 ? -3.209 22.044 -15.902 1.00 91.50 415 ASN A O 1
ATOM 3367 N N . ASN A 1 416 ? -2.858 24.248 -15.736 1.00 92.50 416 ASN A N 1
ATOM 3368 C CA . ASN A 1 416 ? -1.465 24.082 -15.329 1.00 92.50 416 ASN A CA 1
ATOM 3369 C C . ASN A 1 416 ? -1.386 23.523 -13.887 1.00 92.50 416 ASN A C 1
ATOM 3371 O O . ASN A 1 416 ? -2.384 23.469 -13.165 1.00 92.50 416 ASN A O 1
ATOM 3375 N N . ALA A 1 417 ? -0.203 23.058 -13.475 1.00 93.19 417 ALA A N 1
ATOM 3376 C CA . ALA A 1 417 ? -0.031 22.431 -12.160 1.00 93.19 417 ALA A CA 1
ATOM 3377 C C . ALA A 1 417 ? -0.365 23.376 -10.992 1.00 93.19 417 ALA A C 1
ATOM 3379 O O . ALA A 1 417 ? -0.920 22.931 -9.992 1.00 93.19 417 ALA A O 1
ATOM 3380 N N . ASN A 1 418 ? -0.060 24.665 -11.146 1.00 93.38 418 ASN A N 1
ATOM 3381 C CA . ASN A 1 418 ? -0.277 25.689 -10.131 1.00 93.38 418 ASN A CA 1
ATOM 3382 C C . ASN A 1 418 ? -1.765 25.916 -9.846 1.00 93.38 418 ASN A C 1
ATOM 3384 O O . ASN A 1 418 ? -2.239 25.687 -8.737 1.00 93.38 418 ASN A O 1
ATOM 3388 N N . ASN A 1 419 ? -2.523 26.254 -10.890 1.00 94.00 419 ASN A N 1
ATOM 3389 C CA . ASN A 1 419 ? -3.959 26.500 -10.806 1.00 94.00 419 ASN A CA 1
ATOM 3390 C C . ASN A 1 419 ? -4.705 25.245 -10.350 1.00 94.00 419 ASN A C 1
ATOM 3392 O O . ASN A 1 419 ? -5.712 25.332 -9.653 1.00 94.00 419 ASN A O 1
ATOM 3396 N N . LEU A 1 420 ? -4.233 24.061 -10.756 1.00 96.56 420 LEU A N 1
ATOM 3397 C CA . LEU A 1 420 ? -4.836 22.813 -10.312 1.00 96.56 420 LEU A CA 1
ATOM 3398 C C . LEU A 1 420 ? -4.568 22.532 -8.829 1.00 96.56 420 LEU A C 1
ATOM 3400 O O . LEU A 1 420 ? -5.450 21.995 -8.166 1.00 96.56 420 LEU A O 1
ATOM 3404 N N . LEU A 1 421 ? -3.391 22.892 -8.305 1.00 96.94 421 LEU A N 1
ATOM 3405 C CA . LEU A 1 421 ? -3.108 22.797 -6.874 1.00 96.94 421 LEU A CA 1
ATOM 3406 C C . LEU A 1 421 ? -4.022 23.732 -6.074 1.00 96.94 421 LEU A C 1
ATOM 3408 O O . LEU A 1 421 ? -4.602 23.290 -5.088 1.00 96.94 421 LEU A O 1
ATOM 3412 N N . ASP A 1 422 ? -4.223 24.971 -6.522 1.00 95.38 422 ASP A N 1
ATOM 3413 C CA . ASP A 1 422 ? -5.158 25.893 -5.862 1.00 95.38 422 ASP A CA 1
ATOM 3414 C C . ASP A 1 422 ? -6.578 25.319 -5.841 1.00 95.38 422 ASP A C 1
ATOM 3416 O O . ASP A 1 422 ? -7.185 25.187 -4.777 1.00 95.38 422 ASP A O 1
ATOM 3420 N N . GLN A 1 423 ? -7.066 24.845 -6.993 1.00 96.31 423 GLN A N 1
ATOM 3421 C CA . GLN A 1 423 ? -8.371 24.185 -7.080 1.00 96.31 423 GLN A CA 1
ATOM 3422 C C . GLN A 1 423 ? -8.458 22.939 -6.196 1.00 96.31 423 GLN A C 1
ATOM 3424 O O . GLN A 1 423 ? -9.514 22.672 -5.623 1.00 96.31 423 GLN A O 1
ATOM 3429 N N . PHE A 1 424 ? -7.371 22.176 -6.070 1.00 96.38 424 PHE A N 1
ATOM 3430 C CA . PHE A 1 424 ? -7.315 21.011 -5.196 1.00 96.38 424 PHE A CA 1
ATOM 3431 C C . PHE A 1 424 ? -7.487 21.409 -3.728 1.00 96.38 424 PHE A C 1
ATOM 3433 O O . PHE A 1 424 ? -8.321 20.831 -3.030 1.00 96.38 424 PHE A O 1
ATOM 3440 N N . ILE A 1 425 ? -6.750 22.418 -3.261 1.00 95.94 425 ILE A N 1
ATOM 3441 C CA . ILE A 1 425 ? -6.847 22.892 -1.878 1.00 95.94 425 ILE A CA 1
ATOM 3442 C C . ILE A 1 425 ? -8.230 23.497 -1.597 1.00 95.94 425 ILE A C 1
ATOM 3444 O O . ILE A 1 425 ? -8.837 23.182 -0.572 1.00 95.94 425 ILE A O 1
ATOM 3448 N N . GLU A 1 426 ? -8.776 24.290 -2.521 1.00 94.62 426 GLU A N 1
ATOM 3449 C CA . GLU A 1 426 ? -10.125 24.864 -2.409 1.00 94.62 426 GLU A CA 1
ATOM 3450 C C . GLU A 1 426 ? -11.219 23.791 -2.310 1.00 94.62 426 GLU A C 1
ATOM 3452 O O . GLU A 1 426 ? -12.210 23.968 -1.598 1.00 94.62 426 GLU A O 1
ATOM 3457 N N . ASN A 1 427 ? -11.029 22.660 -2.995 1.00 94.75 427 ASN A N 1
ATOM 3458 C CA . ASN A 1 427 ? -11.989 21.562 -3.074 1.00 94.75 427 ASN A CA 1
ATOM 3459 C C . ASN A 1 427 ? -11.599 20.349 -2.215 1.00 94.75 427 ASN A C 1
ATOM 3461 O O . ASN A 1 427 ? -12.135 19.259 -2.422 1.00 94.75 427 ASN A O 1
ATOM 3465 N N . ILE A 1 428 ? -10.722 20.514 -1.219 1.00 94.06 428 ILE A N 1
ATOM 3466 C CA . ILE A 1 428 ? -10.186 19.405 -0.408 1.00 94.06 428 ILE A CA 1
ATOM 3467 C C . ILE A 1 428 ? -11.271 18.581 0.314 1.00 94.06 428 ILE A C 1
ATOM 3469 O O . ILE A 1 428 ? -11.087 17.393 0.590 1.00 94.06 428 ILE A O 1
ATOM 3473 N N . GLU A 1 429 ? -12.426 19.189 0.605 1.00 91.94 429 GLU A N 1
ATOM 3474 C CA . GLU A 1 429 ? -13.572 18.514 1.225 1.00 91.94 429 GLU A CA 1
ATOM 3475 C C . GLU A 1 429 ? -14.562 17.897 0.220 1.00 91.94 429 GLU A C 1
ATOM 3477 O O . GLU A 1 429 ? -15.436 17.112 0.611 1.00 91.94 429 GLU A O 1
ATOM 3482 N N . SER A 1 430 ? -14.440 18.244 -1.065 1.00 93.88 430 SER A N 1
ATOM 3483 C CA . SER A 1 430 ? -15.370 17.851 -2.121 1.00 93.88 430 SER A CA 1
ATOM 3484 C C . SER A 1 430 ? -15.107 16.420 -2.582 1.00 93.88 430 SER A C 1
ATOM 3486 O O . SER A 1 430 ? -14.098 16.104 -3.215 1.00 93.88 430 SER A O 1
ATOM 3488 N N . LYS A 1 431 ? -16.064 15.532 -2.295 1.00 92.69 431 LYS A N 1
ATOM 3489 C CA . LYS A 1 431 ? -16.024 14.141 -2.769 1.00 92.69 431 LYS A CA 1
ATOM 3490 C C . LYS A 1 431 ? -16.128 14.050 -4.289 1.00 92.69 431 LYS A C 1
ATOM 3492 O O . LYS A 1 431 ? -15.492 13.180 -4.876 1.00 92.69 431 LYS A O 1
ATOM 3497 N N . ASP A 1 432 ? -16.910 14.933 -4.904 1.00 93.50 432 ASP A N 1
ATOM 3498 C CA . ASP A 1 432 ? -17.105 14.942 -6.353 1.00 93.50 432 ASP A CA 1
ATOM 3499 C C . ASP A 1 432 ? -15.830 15.394 -7.063 1.00 93.50 432 ASP A C 1
ATOM 3501 O O . ASP A 1 432 ? -15.398 14.738 -8.005 1.00 93.50 432 ASP A O 1
ATOM 3505 N N . TRP A 1 433 ? -15.152 16.424 -6.544 1.00 94.88 433 TRP A N 1
ATOM 3506 C CA . TRP A 1 433 ? -13.862 16.857 -7.087 1.00 94.88 433 TRP A CA 1
ATOM 3507 C C . TRP A 1 433 ? -12.800 15.757 -6.967 1.00 94.88 433 TRP A C 1
ATOM 3509 O O . TRP A 1 433 ? -12.099 15.464 -7.933 1.00 94.88 433 TRP A O 1
ATOM 3519 N N . ALA A 1 434 ? -12.715 15.088 -5.810 1.00 94.56 434 ALA A N 1
ATOM 3520 C CA . ALA A 1 434 ? -11.778 13.981 -5.619 1.00 94.56 434 ALA A CA 1
ATOM 3521 C C . ALA A 1 434 ? -12.054 12.814 -6.583 1.00 94.56 434 ALA A C 1
ATOM 3523 O O . ALA A 1 434 ? -11.121 12.229 -7.132 1.00 94.56 434 ALA A O 1
ATOM 3524 N N . LYS A 1 435 ? -13.334 12.509 -6.824 1.00 94.00 435 LYS A N 1
ATOM 3525 C CA . LYS A 1 435 ? -13.758 11.502 -7.800 1.00 94.00 435 LYS A CA 1
ATOM 3526 C C . LYS A 1 435 ? -13.413 11.919 -9.230 1.00 94.00 435 LYS A C 1
ATOM 3528 O O . LYS A 1 435 ? -12.942 11.091 -9.998 1.00 94.00 435 LYS A O 1
ATOM 3533 N N . ASP A 1 436 ? -13.599 13.185 -9.587 1.00 95.12 436 ASP A N 1
ATOM 3534 C CA . ASP A 1 436 ? -13.214 13.705 -10.901 1.00 95.12 436 ASP A CA 1
ATOM 3535 C C . ASP A 1 436 ? -11.700 13.633 -11.126 1.00 95.12 436 ASP A C 1
ATOM 3537 O O . ASP A 1 436 ? -11.255 13.343 -12.241 1.00 95.12 436 ASP A O 1
ATOM 3541 N N . LEU A 1 437 ? -10.899 13.866 -10.081 1.00 96.94 437 LEU A N 1
ATOM 3542 C CA . LEU A 1 437 ? -9.444 13.725 -10.140 1.00 96.94 437 LEU A CA 1
ATOM 3543 C C . LEU A 1 437 ? -9.038 12.260 -10.309 1.00 96.94 437 LEU A C 1
ATOM 3545 O O . LEU A 1 437 ? -8.222 11.957 -11.175 1.00 96.94 437 LEU A O 1
ATOM 3549 N N . GLU A 1 438 ? -9.633 11.347 -9.538 1.00 95.94 438 GLU A N 1
ATOM 3550 C CA . GLU A 1 438 ? -9.428 9.904 -9.706 1.00 95.94 438 GLU A CA 1
ATOM 3551 C C . GLU A 1 438 ? -9.809 9.449 -11.122 1.00 95.94 438 GLU A C 1
ATOM 3553 O O . GLU A 1 438 ? -9.079 8.689 -11.760 1.00 95.94 438 GLU A O 1
ATOM 3558 N N . ASN A 1 439 ? -10.918 9.972 -11.644 1.00 95.00 439 ASN A N 1
ATOM 3559 C CA . ASN A 1 439 ? -11.384 9.676 -12.986 1.00 95.00 439 ASN A CA 1
ATOM 3560 C C . ASN A 1 439 ? -10.438 10.194 -14.069 1.00 95.00 439 ASN A C 1
ATOM 3562 O O . ASN A 1 439 ? -10.107 9.464 -15.004 1.00 95.00 439 ASN A O 1
ATOM 3566 N N . SER A 1 440 ? -9.969 11.432 -13.927 1.00 95.94 440 SER A N 1
ATOM 3567 C CA . SER A 1 440 ? -9.011 12.028 -14.858 1.00 95.94 440 SER A CA 1
ATOM 3568 C C . SER A 1 440 ? -7.673 11.288 -14.804 1.00 95.94 440 SER A C 1
ATOM 3570 O O . SER A 1 440 ? -7.109 10.995 -15.855 1.00 95.94 440 SER A O 1
ATOM 3572 N N . PHE A 1 441 ? -7.215 10.888 -13.608 1.00 97.31 441 PHE A N 1
ATOM 3573 C CA . PHE A 1 441 ? -6.049 10.021 -13.420 1.00 97.31 441 PHE A CA 1
ATOM 3574 C C . PHE A 1 441 ? -6.195 8.695 -14.170 1.00 97.31 441 PHE A C 1
ATOM 3576 O O . PHE A 1 441 ? -5.328 8.365 -14.974 1.00 97.31 441 PHE A O 1
ATOM 3583 N N . LEU A 1 442 ? -7.280 7.946 -13.945 1.00 96.50 442 LEU A N 1
ATOM 3584 C CA . LEU A 1 442 ? -7.499 6.667 -14.625 1.00 96.50 442 LEU A CA 1
ATOM 3585 C C . LEU A 1 442 ? -7.552 6.846 -16.145 1.00 96.50 442 LEU A C 1
ATOM 3587 O O . LEU A 1 442 ? -6.938 6.067 -16.870 1.00 96.50 442 LEU A O 1
ATOM 3591 N N . TYR A 1 443 ? -8.214 7.897 -16.632 1.00 94.81 443 TYR A N 1
ATOM 3592 C CA . TYR A 1 443 ? -8.264 8.205 -18.058 1.00 94.81 443 TYR A CA 1
ATOM 3593 C C . TYR A 1 443 ? -6.869 8.442 -18.653 1.00 94.81 443 TYR A C 1
ATOM 3595 O O . TYR A 1 443 ? -6.538 7.845 -19.679 1.00 94.81 443 TYR A O 1
ATOM 3603 N N . VAL A 1 444 ? -6.029 9.276 -18.023 1.00 95.62 444 VAL A N 1
ATOM 3604 C CA . VAL A 1 444 ? -4.671 9.525 -18.533 1.00 95.62 444 VAL A CA 1
ATOM 3605 C C . VAL A 1 444 ? -3.765 8.310 -18.358 1.00 95.62 444 VAL A C 1
ATOM 3607 O O . VAL A 1 444 ? -3.043 7.986 -19.290 1.00 95.62 444 VAL A O 1
ATOM 3610 N N . PHE A 1 445 ? -3.858 7.574 -17.247 1.00 96.00 445 PHE A N 1
ATOM 3611 C CA . PHE A 1 445 ? -3.109 6.335 -17.008 1.00 96.00 445 PHE A CA 1
ATOM 3612 C C . PHE A 1 445 ? -3.370 5.301 -18.112 1.00 96.00 445 PHE A C 1
ATOM 3614 O O . PHE A 1 445 ? -2.438 4.736 -18.682 1.00 96.00 445 PHE A O 1
ATOM 3621 N N . LEU A 1 446 ? -4.636 5.107 -18.486 1.00 94.69 446 LEU A N 1
ATOM 3622 C CA . LEU A 1 446 ? -5.035 4.130 -19.500 1.00 94.69 446 LEU A CA 1
ATOM 3623 C C . LEU A 1 446 ? -4.600 4.501 -20.923 1.00 94.69 446 LEU A C 1
ATOM 3625 O O . LEU A 1 446 ? -4.501 3.615 -21.768 1.00 94.69 446 LEU A O 1
ATOM 3629 N N . LYS A 1 447 ? -4.252 5.767 -21.199 1.00 93.00 447 LYS A N 1
ATOM 3630 C CA . LYS A 1 447 ? -3.589 6.126 -22.468 1.00 93.00 447 LYS A CA 1
ATOM 3631 C C . LYS A 1 447 ? -2.196 5.511 -22.591 1.00 93.00 447 LYS A C 1
ATOM 3633 O O . LYS A 1 447 ? -1.765 5.220 -23.701 1.00 93.00 447 LYS A O 1
ATOM 3638 N N . HIS A 1 448 ? -1.504 5.317 -21.468 1.00 93.38 448 HIS A N 1
ATOM 3639 C CA . HIS A 1 448 ? -0.190 4.667 -21.427 1.00 93.38 448 HIS A CA 1
ATOM 3640 C C . HIS A 1 448 ? -0.295 3.142 -21.287 1.00 93.38 448 HIS A C 1
ATOM 3642 O O . HIS A 1 448 ? 0.671 2.445 -21.588 1.00 93.38 448 HIS A O 1
ATOM 3648 N N . HIS A 1 449 ? -1.467 2.632 -20.891 1.00 93.31 449 HIS A N 1
ATOM 3649 C CA . HIS A 1 449 ? -1.754 1.206 -20.697 1.00 93.31 449 HIS A CA 1
ATOM 3650 C C . HIS A 1 449 ? -3.028 0.765 -21.445 1.00 93.31 449 HIS A C 1
ATOM 3652 O O . HIS A 1 449 ? -4.037 0.430 -20.810 1.00 93.31 449 HIS A O 1
ATOM 3658 N N . PRO A 1 450 ? -3.018 0.779 -22.794 1.00 91.44 450 PRO A N 1
ATOM 3659 C CA . PRO A 1 450 ? -4.195 0.486 -23.614 1.00 91.44 450 PRO A CA 1
ATOM 3660 C C . PRO A 1 450 ? -4.678 -0.972 -23.527 1.00 91.44 450 PRO A C 1
ATOM 3662 O O . PRO A 1 450 ? -5.781 -1.275 -23.975 1.00 91.44 450 PRO A O 1
ATOM 3665 N N . GLU A 1 451 ? -3.881 -1.881 -22.959 1.00 92.56 451 GLU A N 1
ATOM 3666 C CA . GLU A 1 451 ? -4.261 -3.278 -22.713 1.00 92.56 451 GLU A CA 1
ATOM 3667 C C . GLU A 1 451 ? -5.381 -3.442 -21.665 1.00 92.56 451 GLU A C 1
ATOM 3669 O O . GLU A 1 451 ? -6.040 -4.485 -21.596 1.00 92.56 451 GLU A O 1
ATOM 3674 N N . TYR A 1 452 ? -5.621 -2.429 -20.829 1.00 95.00 452 TYR A N 1
ATOM 3675 C CA . TYR A 1 452 ? -6.626 -2.502 -19.772 1.00 95.00 452 TYR A CA 1
ATOM 3676 C C . TYR A 1 452 ? -7.993 -1.996 -20.232 1.00 95.00 452 TYR A C 1
ATOM 3678 O O . TYR A 1 452 ? -8.134 -0.973 -20.905 1.00 95.00 452 TYR A O 1
ATOM 3686 N N . ARG A 1 453 ? -9.052 -2.692 -19.802 1.00 91.06 453 ARG A N 1
ATOM 3687 C CA . ARG A 1 453 ? -10.430 -2.268 -20.060 1.00 91.06 453 ARG A CA 1
ATOM 3688 C C . ARG A 1 453 ? -10.851 -1.215 -19.050 1.00 91.06 453 ARG A C 1
ATOM 3690 O O . ARG A 1 453 ? -11.124 -1.508 -17.894 1.00 91.06 453 ARG A O 1
ATOM 3697 N N . HIS A 1 454 ? -11.045 -0.009 -19.550 1.00 86.75 454 HIS A N 1
ATOM 3698 C CA . HIS A 1 454 ? -11.450 1.161 -18.785 1.00 86.75 454 HIS A CA 1
ATOM 3699 C C . HIS A 1 454 ? -12.574 0.943 -17.749 1.00 86.75 454 HIS A C 1
ATOM 3701 O O . HIS A 1 454 ? -12.414 1.269 -16.576 1.00 86.75 454 HIS A O 1
ATOM 3707 N N . LYS A 1 455 ? -13.695 0.320 -18.143 1.00 89.75 455 LYS A N 1
ATOM 3708 C CA . LYS A 1 455 ? -14.842 0.061 -17.243 1.00 89.75 455 LYS A CA 1
ATOM 3709 C C . LYS A 1 455 ? -14.541 -0.908 -16.086 1.00 89.75 455 LYS A C 1
ATOM 3711 O O . LYS A 1 455 ? -15.346 -1.022 -15.167 1.00 89.75 455 LYS A O 1
ATOM 3716 N N . ASN A 1 456 ? -13.400 -1.586 -16.154 1.00 94.94 456 ASN A N 1
ATOM 3717 C CA . ASN A 1 456 ? -12.971 -2.647 -15.254 1.00 94.94 456 ASN A CA 1
ATOM 3718 C C . ASN A 1 456 ? -11.767 -2.236 -14.395 1.00 94.94 456 ASN A C 1
ATOM 3720 O O . ASN A 1 456 ? -11.219 -3.081 -13.688 1.00 94.94 456 ASN A O 1
ATOM 3724 N N . CYS A 1 457 ? -11.365 -0.962 -14.440 1.00 97.06 457 CYS A N 1
ATOM 3725 C CA . CYS A 1 457 ? -10.258 -0.433 -13.655 1.00 97.06 457 CYS A CA 1
ATOM 3726 C C . CYS A 1 457 ? -10.738 0.281 -12.386 1.00 97.06 457 CYS A C 1
ATOM 3728 O O . CYS A 1 457 ? -11.749 0.984 -12.394 1.00 97.06 457 CYS A O 1
ATOM 3730 N N . LEU A 1 458 ? -9.986 0.119 -11.297 1.00 96.81 458 LEU A N 1
ATOM 3731 C CA . LEU A 1 458 ? -10.164 0.848 -10.039 1.00 96.81 458 LEU A CA 1
ATOM 3732 C C . LEU A 1 458 ? -8.809 1.327 -9.528 1.00 96.81 458 LEU A C 1
ATOM 3734 O O . LEU A 1 458 ? -7.806 0.622 -9.672 1.00 96.81 458 LEU A O 1
ATOM 3738 N N . THR A 1 459 ? -8.784 2.480 -8.861 1.00 96.44 459 THR A N 1
ATOM 3739 C CA . THR A 1 459 ? -7.618 2.839 -8.057 1.00 96.44 459 THR A CA 1
ATOM 3740 C C . THR A 1 459 ? -7.647 2.097 -6.725 1.00 96.44 459 THR A C 1
ATOM 3742 O O . THR A 1 459 ? -8.698 1.811 -6.144 1.00 96.44 459 THR A O 1
ATOM 3745 N N . VAL A 1 460 ? -6.462 1.757 -6.232 1.00 96.00 460 VAL A N 1
ATOM 3746 C CA . VAL A 1 460 ? -6.260 1.143 -4.925 1.00 96.00 460 VAL A CA 1
ATOM 3747 C C . VAL A 1 460 ? -5.359 2.059 -4.113 1.00 96.00 460 VAL A C 1
ATOM 3749 O O . VAL A 1 460 ? -4.206 2.308 -4.467 1.00 96.00 460 VAL A O 1
ATOM 3752 N N . SER A 1 461 ? -5.883 2.529 -2.981 1.00 92.50 461 SER A N 1
ATOM 3753 C CA . SER A 1 461 ? -5.145 3.362 -2.025 1.00 92.50 461 SER A CA 1
ATOM 3754 C C . SER A 1 461 ? -4.234 2.514 -1.154 1.00 92.50 461 SER A C 1
ATOM 3756 O O . SER A 1 461 ? -4.538 2.186 -0.003 1.00 92.50 461 SER A O 1
ATOM 3758 N N . GLY A 1 462 ? -3.121 2.110 -1.751 1.00 89.38 462 GLY A N 1
ATOM 3759 C CA . GLY A 1 462 ? -2.171 1.164 -1.204 1.00 89.38 462 GLY A CA 1
ATOM 3760 C C . GLY A 1 462 ? -1.178 0.665 -2.252 1.00 89.38 462 GLY A C 1
ATOM 3761 O O . GLY A 1 462 ? -1.162 1.098 -3.402 1.00 89.38 462 GLY A O 1
ATOM 3762 N N . SER A 1 463 ? -0.327 -0.268 -1.835 1.00 87.19 463 SER A N 1
ATOM 3763 C CA . SER A 1 463 ? 0.523 -1.033 -2.762 1.00 87.19 463 SER A CA 1
ATOM 3764 C C . SER A 1 463 ? -0.238 -2.235 -3.339 1.00 87.19 463 SER A C 1
ATOM 3766 O O . SER A 1 463 ? -1.381 -2.473 -2.939 1.00 87.19 463 SER A O 1
ATOM 3768 N N . SER A 1 464 ? 0.404 -3.058 -4.185 1.00 90.25 464 SER A N 1
ATOM 3769 C CA . SER A 1 464 ? -0.175 -4.335 -4.642 1.00 90.25 464 SER A CA 1
ATOM 3770 C C . SER A 1 464 ? -0.703 -5.182 -3.481 1.00 90.25 464 SER A C 1
ATOM 3772 O O . SER A 1 464 ? -1.781 -5.760 -3.569 1.00 90.25 464 SER A O 1
ATOM 3774 N N . ARG A 1 465 ? -0.006 -5.162 -2.334 1.00 91.25 465 ARG A N 1
ATOM 3775 C CA . ARG A 1 465 ? -0.426 -5.841 -1.094 1.00 91.25 465 ARG A CA 1
ATOM 3776 C C . ARG A 1 465 ? -1.841 -5.481 -0.669 1.00 91.25 465 ARG A C 1
ATOM 3778 O O . ARG A 1 465 ? -2.580 -6.350 -0.229 1.00 91.25 465 ARG A O 1
ATOM 3785 N N . SER A 1 466 ? -2.225 -4.217 -0.822 1.00 93.62 466 SER A N 1
ATOM 3786 C CA . SER A 1 466 ? -3.558 -3.760 -0.446 1.00 93.62 466 SER A CA 1
ATOM 3787 C C . SER A 1 466 ? -4.614 -4.372 -1.346 1.00 93.62 466 SER A C 1
ATOM 3789 O O . SER A 1 466 ? -5.557 -4.962 -0.838 1.00 93.62 466 SER A O 1
ATOM 3791 N N . GLY A 1 467 ? -4.439 -4.303 -2.667 1.00 95.44 467 GLY A N 1
ATOM 3792 C CA . GLY A 1 467 ? -5.399 -4.898 -3.598 1.00 95.44 467 GLY A CA 1
ATOM 3793 C C . GLY A 1 467 ? -5.498 -6.414 -3.422 1.00 95.44 467 GLY A C 1
ATOM 3794 O O . GLY A 1 467 ? -6.598 -6.945 -3.287 1.00 95.44 467 GLY A O 1
ATOM 3795 N N . LEU A 1 468 ? -4.357 -7.098 -3.315 1.00 96.31 468 LEU A N 1
ATOM 3796 C CA . LEU A 1 468 ? -4.299 -8.546 -3.101 1.00 96.31 468 LEU A CA 1
ATOM 3797 C C . LEU A 1 468 ? -4.898 -8.960 -1.752 1.00 96.31 468 LEU A C 1
ATOM 3799 O O . LEU A 1 468 ? -5.679 -9.901 -1.701 1.00 96.31 468 LEU A O 1
ATOM 3803 N N . GLY A 1 469 ? -4.615 -8.224 -0.675 1.00 95.62 469 GLY A N 1
ATOM 3804 C CA . GLY A 1 469 ? -5.206 -8.459 0.643 1.00 95.62 469 GLY A CA 1
ATOM 3805 C C . GLY A 1 469 ? -6.726 -8.282 0.652 1.00 95.62 469 GLY A C 1
ATOM 3806 O O . GLY A 1 469 ? -7.440 -9.058 1.288 1.00 95.62 469 GLY A O 1
ATOM 3807 N N . LEU A 1 470 ? -7.248 -7.295 -0.085 1.00 96.56 470 LEU A N 1
ATOM 3808 C CA . LEU A 1 470 ? -8.692 -7.125 -0.257 1.00 96.56 470 LEU A CA 1
ATOM 3809 C C . LEU A 1 470 ? -9.306 -8.277 -1.060 1.00 96.56 470 LEU A C 1
ATOM 3811 O O . LEU A 1 470 ? -10.366 -8.787 -0.685 1.00 96.56 470 LEU A O 1
ATOM 3815 N N . LEU A 1 471 ? -8.643 -8.724 -2.130 1.00 97.06 471 LEU A N 1
ATOM 3816 C CA . LEU A 1 471 ? -9.077 -9.892 -2.898 1.00 97.06 471 LEU A CA 1
ATOM 3817 C C . LEU A 1 471 ? -9.132 -11.149 -2.024 1.00 97.06 471 LEU A C 1
ATOM 3819 O O . LEU A 1 471 ? -10.147 -11.858 -2.016 1.00 97.06 471 LEU A O 1
ATOM 3823 N N . GLY A 1 472 ? -8.061 -11.359 -1.258 1.00 96.31 472 GLY A N 1
ATOM 3824 C CA . GLY A 1 472 ? -7.831 -12.531 -0.436 1.00 96.31 472 GLY A CA 1
ATOM 3825 C C . GLY A 1 472 ? -8.807 -12.672 0.722 1.00 96.31 472 GLY A C 1
ATOM 3826 O O . GLY A 1 472 ? -9.551 -13.649 0.831 1.00 96.31 472 GLY A O 1
ATOM 3827 N N . PHE A 1 473 ? -8.839 -11.660 1.586 1.00 95.44 473 PHE A N 1
ATOM 3828 C CA . PHE A 1 473 ? -9.605 -11.717 2.829 1.00 95.44 473 PHE A CA 1
ATOM 3829 C C . PHE A 1 473 ? -11.061 -11.265 2.682 1.00 95.44 473 PHE A C 1
ATOM 3831 O O . PHE A 1 473 ? -11.886 -11.614 3.527 1.00 95.44 473 PHE A O 1
ATOM 3838 N N . HIS A 1 474 ? -11.407 -10.517 1.624 1.00 95.62 474 HIS A N 1
ATOM 3839 C CA . HIS A 1 474 ? -12.719 -9.862 1.542 1.00 95.62 474 HIS A CA 1
ATOM 3840 C C . HIS A 1 474 ? -13.494 -10.094 0.235 1.00 95.62 474 HIS A C 1
ATOM 3842 O O . HIS A 1 474 ? -14.722 -9.977 0.252 1.00 95.62 474 HIS A O 1
ATOM 3848 N N . CYS A 1 475 ? -12.853 -10.478 -0.877 1.00 95.62 475 CYS A N 1
ATOM 3849 C CA . CYS A 1 475 ? -13.562 -10.696 -2.151 1.00 95.62 475 CYS A CA 1
ATOM 3850 C C . CYS A 1 475 ? -13.828 -12.177 -2.475 1.00 95.62 475 CYS A C 1
ATOM 3852 O O . CYS A 1 475 ? -14.795 -12.487 -3.189 1.00 95.62 475 CYS A O 1
ATOM 3854 N N . GLY A 1 476 ? -13.044 -13.085 -1.888 1.00 93.50 476 GLY A N 1
ATOM 3855 C CA . GLY A 1 476 ? -13.280 -14.528 -1.924 1.00 93.50 476 GLY A CA 1
ATOM 3856 C C . GLY A 1 476 ? -12.227 -15.355 -2.658 1.00 93.50 476 GLY A C 1
ATOM 3857 O O . GLY A 1 476 ? -12.494 -16.532 -2.867 1.00 93.50 476 GLY A O 1
ATOM 3858 N N . ILE A 1 477 ? -11.069 -14.785 -3.011 1.00 97.12 477 ILE A N 1
ATOM 3859 C CA . ILE A 1 477 ? -9.920 -15.563 -3.496 1.00 97.12 477 ILE A CA 1
ATOM 3860 C C . ILE A 1 477 ? -9.171 -16.112 -2.276 1.00 97.12 477 ILE A C 1
ATOM 3862 O O . ILE A 1 477 ? -8.327 -15.441 -1.707 1.00 97.12 477 ILE A O 1
ATOM 3866 N N . LYS A 1 478 ? -9.540 -17.287 -1.773 1.00 95.94 478 LYS A N 1
ATOM 3867 C CA . LYS A 1 478 ? -9.080 -17.765 -0.456 1.00 95.94 478 LYS A CA 1
ATOM 3868 C C . LYS A 1 478 ? -7.732 -18.478 -0.490 1.00 95.94 478 LYS A C 1
ATOM 3870 O O . LYS A 1 478 ? -7.085 -18.565 0.552 1.00 95.94 478 LYS A O 1
ATOM 3875 N N . GLU A 1 479 ? -7.341 -19.004 -1.644 1.00 97.88 479 GLU A N 1
ATOM 3876 C CA . GLU A 1 479 ? -6.100 -19.754 -1.801 1.00 97.88 479 GLU A CA 1
ATOM 3877 C C . GLU A 1 479 ? -5.394 -19.391 -3.103 1.00 97.88 479 GLU A C 1
ATOM 3879 O O . GLU A 1 479 ? -6.041 -19.220 -4.137 1.00 97.88 479 GLU A O 1
ATOM 3884 N N . VAL A 1 480 ? -4.067 -19.276 -3.049 1.00 98.06 480 VAL A N 1
ATOM 3885 C CA . VAL A 1 480 ? -3.247 -18.941 -4.216 1.00 98.06 480 VAL A CA 1
ATOM 3886 C C . VAL A 1 480 ? -2.104 -19.932 -4.390 1.00 98.06 480 VAL A C 1
ATOM 3888 O O . VAL A 1 480 ? -1.378 -20.216 -3.439 1.00 98.06 480 VAL A O 1
ATOM 3891 N N . VAL A 1 481 ? -1.935 -20.431 -5.616 1.00 98.25 481 VAL A N 1
ATOM 3892 C CA . VAL A 1 481 ? -0.739 -21.161 -6.057 1.00 98.25 481 VAL A CA 1
ATOM 3893 C C . VAL A 1 481 ? 0.233 -20.170 -6.695 1.00 98.25 481 VAL A C 1
ATOM 3895 O O . VAL A 1 481 ? -0.188 -19.358 -7.516 1.00 98.25 481 VAL A O 1
ATOM 3898 N N . PHE A 1 482 ? 1.514 -20.204 -6.341 1.00 96.94 482 PHE A N 1
ATOM 3899 C CA . PHE A 1 482 ? 2.504 -19.279 -6.903 1.00 96.94 482 PHE A CA 1
ATOM 3900 C C . PHE A 1 482 ? 3.914 -19.906 -6.939 1.00 96.94 482 PHE A C 1
ATOM 3902 O O . PHE A 1 482 ? 4.162 -20.876 -6.212 1.00 96.94 482 PHE A O 1
ATOM 3909 N N . PRO A 1 483 ? 4.825 -19.407 -7.797 1.00 94.94 483 PRO A N 1
ATOM 3910 C CA . PRO A 1 483 ? 6.190 -19.919 -7.887 1.00 94.94 483 PRO A CA 1
ATOM 3911 C C . PRO A 1 483 ? 7.046 -19.528 -6.673 1.00 94.94 483 PRO A C 1
ATOM 3913 O O . PRO A 1 483 ? 6.953 -18.413 -6.166 1.00 94.94 483 PRO A O 1
ATOM 3916 N N . ASP A 1 484 ? 7.906 -20.435 -6.230 1.00 91.31 484 ASP A N 1
ATOM 3917 C CA . ASP A 1 484 ? 8.808 -20.258 -5.090 1.00 91.31 484 ASP A CA 1
ATOM 3918 C C . ASP A 1 484 ? 9.796 -19.098 -5.290 1.00 91.31 484 ASP A C 1
ATOM 3920 O O . ASP A 1 484 ? 10.003 -18.613 -6.406 1.00 91.31 484 ASP A O 1
ATOM 3924 N N . LEU A 1 485 ? 10.401 -18.627 -4.198 1.00 89.62 485 LEU A N 1
ATOM 3925 C CA . LEU A 1 485 ? 11.222 -17.411 -4.155 1.00 89.62 485 LEU A CA 1
ATOM 3926 C C . LEU A 1 485 ? 10.463 -16.140 -4.571 1.00 89.62 485 LEU A C 1
ATOM 3928 O O . LEU A 1 485 ? 11.085 -15.119 -4.888 1.00 89.62 485 LEU A O 1
ATOM 3932 N N . SER A 1 486 ? 9.130 -16.187 -4.588 1.00 89.25 486 SER A N 1
ATOM 3933 C CA . SER A 1 486 ? 8.280 -15.010 -4.741 1.00 89.25 486 SER A CA 1
ATOM 3934 C C . SER A 1 486 ? 8.272 -14.167 -3.466 1.00 89.25 486 SER A C 1
ATOM 3936 O O . SER A 1 486 ? 8.638 -14.603 -2.377 1.00 89.25 486 SER A O 1
ATOM 3938 N N . TRP A 1 487 ? 7.794 -12.929 -3.554 1.00 85.38 487 TRP A N 1
ATOM 3939 C CA . TRP A 1 487 ? 7.512 -12.176 -2.336 1.00 85.38 487 TRP A CA 1
ATOM 3940 C C . TRP A 1 487 ? 6.311 -12.766 -1.573 1.00 85.38 487 TRP A C 1
ATOM 3942 O O . TRP A 1 487 ? 5.448 -13.424 -2.139 1.00 85.38 487 TRP A O 1
ATOM 3952 N N . THR A 1 488 ? 6.249 -12.482 -0.272 1.00 86.06 488 THR A N 1
ATOM 3953 C CA . THR A 1 488 ? 5.377 -13.154 0.709 1.00 86.06 488 THR A CA 1
ATOM 3954 C C . THR A 1 488 ? 3.861 -12.950 0.482 1.00 86.06 488 THR A C 1
ATOM 3956 O O . THR A 1 488 ? 3.253 -12.060 1.104 1.00 86.06 488 THR A O 1
ATOM 3959 N N . TYR A 1 489 ? 3.242 -13.764 -0.381 1.00 92.38 489 TYR A N 1
ATOM 3960 C CA . TYR A 1 489 ? 1.796 -13.786 -0.660 1.00 92.38 489 TYR A CA 1
ATOM 3961 C C . TYR A 1 489 ? 0.954 -14.305 0.519 1.00 92.38 489 TYR A C 1
ATOM 3963 O O . TYR A 1 489 ? -0.224 -13.959 0.623 1.00 92.38 489 TYR A O 1
ATOM 3971 N N . GLU A 1 490 ? 1.557 -15.019 1.470 1.00 91.50 490 GLU A N 1
ATOM 3972 C CA . GLU A 1 490 ? 0.973 -15.485 2.743 1.00 91.50 490 GLU A CA 1
ATOM 3973 C C . GLU A 1 490 ? 0.379 -14.338 3.565 1.00 91.50 490 GLU A C 1
ATOM 3975 O O . GLU A 1 490 ? -0.477 -14.528 4.427 1.00 91.50 490 GLU A O 1
ATOM 3980 N N . HIS A 1 491 ? 0.864 -13.117 3.340 1.00 90.62 491 HIS A N 1
ATOM 3981 C CA . HIS A 1 491 ? 0.313 -11.937 3.984 1.00 90.62 491 HIS A CA 1
ATOM 3982 C C . HIS A 1 491 ? -1.004 -11.478 3.365 1.00 90.62 491 HIS A C 1
ATOM 3984 O O . HIS A 1 491 ? -1.757 -10.792 4.044 1.00 90.62 491 HIS A O 1
ATOM 3990 N N . CYS A 1 492 ? -1.270 -11.798 2.100 1.00 93.94 492 CYS A N 1
ATOM 3991 C CA . CYS A 1 492 ? -2.407 -11.277 1.342 1.00 93.94 492 CYS A CA 1
ATOM 3992 C C . CYS A 1 492 ? -3.555 -12.283 1.219 1.00 93.94 492 CYS A C 1
ATOM 3994 O O . CYS A 1 492 ? -4.687 -11.869 0.978 1.00 93.94 492 CYS A O 1
ATOM 3996 N N . PHE A 1 493 ? -3.283 -13.575 1.405 1.00 95.62 493 PHE A N 1
ATOM 3997 C CA . PHE A 1 493 ? -4.260 -14.641 1.212 1.00 95.62 493 PHE A CA 1
ATOM 3998 C C . PHE A 1 493 ? -4.401 -15.521 2.462 1.00 95.62 493 PHE A C 1
ATOM 4000 O O . PHE A 1 493 ? -3.413 -15.746 3.160 1.00 95.62 493 PHE A O 1
ATOM 4007 N N . PRO A 1 494 ? -5.612 -16.030 2.762 1.00 94.88 494 PRO A N 1
ATOM 4008 C CA . PRO A 1 494 ? -5.832 -16.954 3.877 1.00 94.88 494 PRO A CA 1
ATOM 4009 C C . PRO A 1 494 ? -5.007 -18.245 3.801 1.00 94.88 494 PRO A C 1
ATOM 4011 O O . PRO A 1 494 ? -4.576 -18.748 4.835 1.00 94.88 494 PRO A O 1
ATOM 4014 N N . SER A 1 495 ? -4.818 -18.780 2.594 1.00 96.31 495 SER A N 1
ATOM 4015 C CA . SER A 1 495 ? -4.034 -19.984 2.320 1.00 96.31 495 SER A CA 1
ATOM 4016 C C . SER A 1 495 ? -3.172 -19.775 1.079 1.00 96.31 495 SER A C 1
ATOM 4018 O O . SER A 1 495 ? -3.550 -19.031 0.171 1.00 96.31 495 SER A O 1
ATOM 4020 N N . VAL A 1 496 ? -2.027 -20.448 1.018 1.00 96.56 496 VAL A N 1
ATOM 4021 C CA . VAL A 1 496 ? -1.166 -20.449 -0.164 1.00 96.56 496 VAL A CA 1
ATOM 4022 C C . VAL A 1 496 ? -0.564 -21.826 -0.421 1.00 96.56 496 VAL A C 1
ATOM 4024 O O . VAL A 1 496 ? -0.479 -22.663 0.475 1.00 96.56 496 VAL A O 1
ATOM 4027 N N . SER A 1 497 ? -0.131 -22.051 -1.656 1.00 96.62 497 SER A N 1
ATOM 4028 C CA . SER A 1 497 ? 0.581 -23.246 -2.090 1.00 96.62 497 SER A CA 1
ATOM 4029 C C . SER A 1 497 ? 1.749 -22.853 -2.987 1.00 96.62 497 SER A C 1
ATOM 4031 O O . SER A 1 497 ? 1.556 -22.224 -4.022 1.00 96.62 497 SER A O 1
ATOM 4033 N N . VAL A 1 498 ? 2.956 -23.260 -2.610 1.00 95.38 498 VAL A N 1
ATOM 4034 C CA . VAL A 1 498 ? 4.178 -22.906 -3.342 1.00 95.38 498 VAL A CA 1
ATOM 4035 C C . VAL A 1 498 ? 4.587 -24.036 -4.284 1.00 95.38 498 VAL A C 1
ATOM 4037 O O . VAL A 1 498 ? 4.384 -25.218 -3.964 1.00 95.38 498 VAL A O 1
ATOM 4040 N N . VAL A 1 499 ? 5.137 -23.666 -5.441 1.00 96.69 499 VAL A N 1
ATOM 4041 C CA . VAL A 1 499 ? 5.744 -24.575 -6.422 1.00 96.69 499 VAL A CA 1
ATOM 4042 C C . VAL A 1 499 ? 7.178 -24.124 -6.709 1.00 96.69 499 VAL A C 1
ATOM 4044 O O . VAL A 1 499 ? 7.345 -22.983 -7.134 1.00 96.69 499 VAL A O 1
ATOM 4047 N N . PRO A 1 500 ? 8.198 -24.977 -6.503 1.00 95.12 500 PRO A N 1
ATOM 4048 C CA . PRO A 1 500 ? 9.592 -24.640 -6.787 1.00 95.12 500 PRO A CA 1
ATOM 4049 C C . PRO A 1 500 ? 9.814 -24.112 -8.208 1.00 95.12 500 PRO A C 1
ATOM 4051 O O . PRO A 1 500 ? 9.169 -24.552 -9.159 1.00 95.12 500 PRO A O 1
ATOM 4054 N N . LEU A 1 501 ? 10.754 -23.178 -8.354 1.00 93.44 501 LEU A N 1
ATOM 4055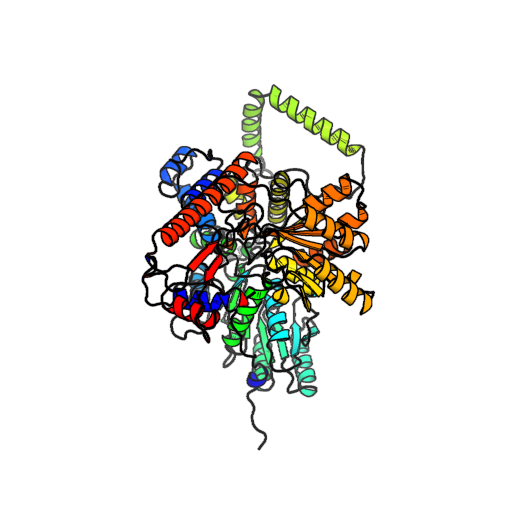 C CA . LEU A 1 501 ? 11.328 -22.861 -9.661 1.00 93.44 501 LEU A CA 1
ATOM 4056 C C . LEU A 1 501 ? 12.245 -24.007 -10.117 1.00 93.44 501 LEU A C 1
ATOM 4058 O O . LEU A 1 501 ? 12.704 -24.810 -9.305 1.00 93.44 501 LEU A O 1
ATOM 4062 N N . THR A 1 502 ? 12.554 -24.059 -11.411 1.00 92.31 502 THR A N 1
ATOM 4063 C CA . THR A 1 502 ? 13.592 -24.960 -11.938 1.00 92.31 502 THR A CA 1
ATOM 4064 C C . THR A 1 502 ? 14.981 -24.555 -11.429 1.00 92.31 502 THR A C 1
ATOM 4066 O O . THR A 1 502 ? 15.164 -23.417 -10.996 1.00 92.31 502 THR A O 1
ATOM 4069 N N . ASP A 1 503 ? 15.992 -25.411 -11.607 1.00 87.19 503 ASP A N 1
ATOM 4070 C CA . ASP A 1 503 ? 17.387 -25.127 -11.210 1.00 87.19 503 ASP A CA 1
ATOM 4071 C C . ASP A 1 503 ? 17.937 -23.810 -11.799 1.00 87.19 503 ASP A C 1
ATOM 4073 O O . ASP A 1 503 ? 18.669 -23.079 -11.137 1.00 87.19 503 ASP A O 1
ATOM 4077 N N . ASP A 1 504 ? 17.504 -23.446 -13.012 1.00 86.56 504 ASP A N 1
ATOM 4078 C CA . ASP A 1 504 ? 17.859 -22.175 -13.665 1.00 86.56 504 ASP A CA 1
ATOM 4079 C C . ASP A 1 504 ? 16.987 -20.967 -13.247 1.00 86.56 504 ASP A C 1
ATOM 4081 O O . ASP A 1 504 ? 17.025 -19.913 -13.886 1.00 86.56 504 ASP A O 1
ATOM 4085 N N . PHE A 1 505 ? 16.179 -21.101 -12.191 1.00 88.06 505 PHE A N 1
ATOM 4086 C CA . PHE A 1 505 ? 15.185 -20.123 -11.728 1.00 88.06 505 PHE A CA 1
ATOM 4087 C C . PHE A 1 505 ? 14.103 -19.748 -12.761 1.00 88.06 505 PHE A C 1
ATOM 4089 O O . PHE A 1 505 ? 13.596 -18.622 -12.744 1.00 88.06 505 PHE A O 1
ATOM 4096 N N . ASN A 1 506 ? 13.721 -20.678 -13.643 1.00 90.62 506 ASN A N 1
ATOM 4097 C CA . ASN A 1 506 ? 12.563 -20.547 -14.534 1.00 90.62 506 ASN A CA 1
ATOM 4098 C C . ASN A 1 506 ? 11.295 -21.150 -13.907 1.00 90.62 506 ASN A C 1
ATOM 4100 O O . ASN A 1 506 ? 11.353 -21.875 -12.915 1.00 90.62 506 ASN A O 1
ATOM 4104 N N . LEU A 1 507 ? 10.134 -20.851 -14.497 1.00 93.25 507 LEU A N 1
ATOM 4105 C CA . LEU A 1 507 ? 8.852 -21.413 -14.066 1.00 93.25 507 LEU A CA 1
ATOM 4106 C C . LEU A 1 507 ? 8.758 -22.915 -14.354 1.00 93.25 507 LEU A C 1
ATOM 4108 O O . LEU A 1 507 ? 8.876 -23.334 -15.506 1.00 93.25 507 LEU A O 1
ATOM 4112 N N . ASP A 1 508 ? 8.411 -23.695 -13.331 1.00 95.19 508 ASP A N 1
ATOM 4113 C CA . ASP A 1 508 ? 7.963 -25.077 -13.496 1.00 95.19 508 ASP A CA 1
ATOM 4114 C C . ASP A 1 508 ? 6.459 -25.118 -13.825 1.00 95.19 508 ASP A C 1
ATOM 4116 O O . ASP A 1 508 ? 5.595 -25.177 -12.947 1.00 95.19 508 ASP A O 1
ATOM 4120 N N . ILE A 1 509 ? 6.128 -25.062 -15.122 1.00 95.50 509 ILE A N 1
ATOM 4121 C CA . ILE A 1 509 ? 4.734 -25.150 -15.591 1.00 95.50 509 ILE A CA 1
ATOM 4122 C C . ILE A 1 509 ? 4.083 -26.452 -15.120 1.00 95.50 509 ILE A C 1
ATOM 4124 O O . ILE A 1 509 ? 2.927 -26.433 -14.696 1.00 95.50 509 ILE A O 1
ATOM 4128 N N . ASN A 1 510 ? 4.798 -27.575 -15.226 1.00 95.88 510 ASN A N 1
ATOM 4129 C CA . ASN A 1 510 ? 4.231 -28.887 -14.932 1.00 95.88 510 ASN A CA 1
ATOM 4130 C C . ASN A 1 510 ? 3.898 -28.983 -13.445 1.00 95.88 510 ASN A C 1
ATOM 4132 O O . ASN A 1 510 ? 2.760 -29.307 -13.112 1.00 95.88 510 ASN A O 1
ATOM 4136 N N . GLY A 1 511 ? 4.820 -28.572 -12.570 1.00 97.38 511 GLY A N 1
ATOM 4137 C CA . GLY A 1 511 ? 4.579 -28.501 -11.131 1.00 97.38 511 GLY A CA 1
ATOM 4138 C C . GLY A 1 511 ? 3.400 -27.593 -10.761 1.00 97.38 511 GLY A C 1
ATOM 4139 O O . GLY A 1 511 ? 2.585 -27.957 -9.908 1.00 97.38 511 GLY A O 1
ATOM 4140 N N . ILE A 1 512 ? 3.239 -26.441 -11.429 1.00 98.00 512 ILE A N 1
ATOM 4141 C CA . ILE A 1 512 ? 2.090 -25.544 -11.201 1.00 98.00 512 ILE A CA 1
ATOM 4142 C C . ILE A 1 512 ? 0.782 -26.225 -11.606 1.00 98.00 512 ILE A C 1
ATOM 4144 O O . ILE A 1 512 ? -0.175 -26.233 -10.830 1.00 98.00 512 ILE A O 1
ATOM 4148 N N . ILE A 1 513 ? 0.728 -26.815 -12.799 1.00 98.06 513 ILE A N 1
ATOM 4149 C CA . ILE A 1 513 ? -0.477 -27.482 -13.300 1.00 98.06 513 ILE A CA 1
ATOM 4150 C C . ILE A 1 513 ? -0.832 -28.704 -12.450 1.00 98.06 513 ILE A C 1
ATOM 4152 O O . ILE A 1 513 ? -2.002 -28.888 -12.117 1.00 98.06 513 ILE A O 1
ATOM 4156 N N . GLU A 1 514 ? 0.148 -29.515 -12.054 1.00 97.88 514 GLU A N 1
ATOM 4157 C CA . GLU A 1 514 ? -0.047 -30.654 -11.155 1.00 97.88 514 GLU A CA 1
ATOM 4158 C C . GLU A 1 514 ? -0.594 -30.211 -9.801 1.00 97.88 514 GLU A C 1
ATOM 4160 O O . GLU A 1 514 ? -1.588 -30.770 -9.333 1.00 97.88 514 GLU A O 1
ATOM 4165 N N . ARG A 1 515 ? -0.019 -29.156 -9.205 1.00 98.31 515 ARG A N 1
ATOM 4166 C CA . ARG A 1 515 ? -0.508 -28.608 -7.936 1.00 98.31 515 ARG A CA 1
ATOM 4167 C C . ARG A 1 515 ? -1.932 -28.082 -8.054 1.00 98.31 515 ARG A C 1
ATOM 4169 O O . ARG A 1 515 ? -2.744 -28.318 -7.166 1.00 98.31 515 ARG A O 1
ATOM 4176 N N . VAL A 1 516 ? -2.262 -27.374 -9.129 1.00 98.06 516 VAL A N 1
ATOM 4177 C CA . VAL A 1 516 ? -3.630 -26.884 -9.330 1.00 98.06 516 VAL A CA 1
ATOM 4178 C C . VAL A 1 516 ? -4.600 -28.047 -9.544 1.00 98.06 516 VAL A C 1
ATOM 4180 O O . VAL A 1 516 ? -5.676 -28.065 -8.951 1.00 98.06 516 VAL A O 1
ATOM 4183 N N . ASN A 1 517 ? -4.222 -29.056 -10.332 1.00 97.62 517 ASN A N 1
ATOM 4184 C CA . ASN A 1 517 ? -5.047 -30.247 -10.521 1.00 97.62 517 ASN A CA 1
ATOM 4185 C C . ASN A 1 517 ? -5.271 -30.990 -9.198 1.00 97.62 517 ASN A C 1
ATOM 4187 O O . ASN A 1 517 ? -6.398 -31.400 -8.943 1.00 97.62 517 ASN A O 1
ATOM 4191 N N . SER A 1 518 ? -4.253 -31.120 -8.338 1.00 97.75 518 SER A N 1
ATOM 4192 C CA . SER A 1 518 ? -4.416 -31.755 -7.025 1.00 97.75 518 SER A CA 1
ATOM 4193 C C . SER A 1 518 ? -5.428 -30.996 -6.163 1.00 97.75 518 SER A C 1
ATOM 4195 O O . SER A 1 518 ? -6.321 -31.611 -5.589 1.00 97.75 518 SER A O 1
ATOM 4197 N N . LYS A 1 519 ? -5.375 -29.657 -6.159 1.00 97.56 519 LYS A N 1
ATOM 4198 C CA . LYS A 1 519 ? -6.339 -28.807 -5.440 1.00 97.56 519 LYS A CA 1
ATOM 4199 C C . LYS A 1 519 ? -7.766 -28.968 -5.952 1.00 97.56 519 LYS A C 1
ATOM 4201 O O . LYS A 1 519 ? -8.691 -29.084 -5.156 1.00 97.56 519 LYS A O 1
ATOM 4206 N N . VAL A 1 520 ? -7.947 -29.010 -7.271 1.00 97.19 520 VAL A N 1
ATOM 4207 C CA . VAL A 1 520 ? -9.268 -29.208 -7.892 1.00 97.19 520 VAL A CA 1
ATOM 4208 C C . VAL A 1 520 ? -9.799 -30.628 -7.661 1.00 97.19 520 VAL A C 1
ATOM 4210 O O . VAL A 1 520 ? -11.008 -30.811 -7.542 1.00 97.19 520 VAL A O 1
ATOM 4213 N N . LEU A 1 521 ? -8.922 -31.633 -7.583 1.00 97.06 521 LEU A N 1
ATOM 4214 C CA . LEU A 1 521 ? -9.300 -33.007 -7.242 1.00 97.06 521 LEU A CA 1
ATOM 4215 C C . LEU A 1 521 ? -9.724 -33.138 -5.771 1.00 97.06 521 LEU A C 1
ATOM 4217 O O . LEU A 1 521 ? -10.701 -33.827 -5.488 1.00 97.06 521 LEU A O 1
ATOM 4221 N N . GLU A 1 522 ? -9.016 -32.477 -4.853 1.00 97.25 522 GLU A N 1
ATOM 4222 C CA . GLU A 1 522 ? -9.342 -32.448 -3.419 1.00 97.25 522 GLU A CA 1
ATOM 4223 C C . GLU A 1 522 ? -10.641 -31.674 -3.133 1.00 97.25 522 GLU A C 1
ATOM 4225 O O . GLU A 1 522 ? -11.471 -32.126 -2.343 1.00 97.25 522 GLU A O 1
ATOM 4230 N N . ASP A 1 523 ? -10.845 -30.530 -3.795 1.00 97.50 523 ASP A N 1
ATOM 4231 C CA . ASP A 1 523 ? -12.079 -29.745 -3.738 1.00 97.50 523 ASP A CA 1
ATOM 4232 C C . ASP A 1 523 ? -12.461 -29.218 -5.136 1.00 97.50 523 ASP A C 1
ATOM 4234 O O . ASP A 1 523 ? -11.914 -28.212 -5.597 1.00 97.50 523 ASP A O 1
ATOM 4238 N N . PRO A 1 524 ? -13.478 -29.800 -5.800 1.00 95.94 524 PRO A N 1
ATOM 4239 C CA . PRO A 1 524 ? -13.955 -29.313 -7.095 1.00 95.94 524 PRO A CA 1
ATOM 4240 C C . PRO A 1 524 ? -14.448 -27.857 -7.088 1.00 95.94 524 PRO A C 1
ATOM 4242 O O . PRO A 1 524 ? -14.508 -27.219 -8.140 1.00 95.94 524 PRO A O 1
ATOM 4245 N N . ASN A 1 525 ? -14.812 -27.293 -5.928 1.00 96.44 525 ASN A N 1
ATOM 4246 C CA . ASN A 1 525 ? -15.179 -25.879 -5.821 1.00 96.44 525 ASN A CA 1
ATOM 4247 C C . ASN A 1 525 ? -13.972 -24.941 -5.744 1.00 96.44 525 ASN A C 1
ATOM 4249 O O . ASN A 1 525 ? -14.182 -23.725 -5.797 1.00 96.44 525 ASN A O 1
ATOM 4253 N N . TRP A 1 526 ? -12.746 -25.465 -5.667 1.00 97.75 526 TRP A N 1
ATOM 4254 C CA . TRP A 1 526 ? -11.521 -24.672 -5.619 1.00 97.75 526 TRP A CA 1
ATOM 4255 C C . TRP A 1 526 ? -11.451 -23.659 -6.757 1.00 97.75 526 TRP A C 1
ATOM 4257 O O . TRP A 1 526 ? -11.157 -22.498 -6.515 1.00 97.75 526 TRP A O 1
ATOM 4267 N N . ILE A 1 527 ? -11.885 -24.016 -7.969 1.00 96.06 527 ILE A N 1
ATOM 4268 C CA . ILE A 1 527 ? -11.930 -23.104 -9.130 1.00 96.06 527 ILE A CA 1
ATOM 4269 C C . ILE A 1 527 ? -12.709 -21.794 -8.884 1.00 96.06 527 ILE A C 1
ATOM 4271 O O . ILE A 1 527 ? -12.496 -20.804 -9.574 1.00 96.06 527 ILE A O 1
ATOM 4275 N N . LYS A 1 528 ? -13.624 -21.759 -7.902 1.00 95.06 528 LYS A N 1
ATOM 4276 C CA . LYS A 1 528 ? -14.438 -20.573 -7.575 1.00 95.06 528 LYS A CA 1
ATOM 4277 C C . LYS A 1 528 ? -13.749 -19.611 -6.604 1.00 95.06 528 LYS A C 1
ATOM 4279 O O . LYS A 1 528 ? -14.241 -18.495 -6.430 1.00 95.06 528 LYS A O 1
ATOM 4284 N N . TYR A 1 529 ? -12.701 -20.055 -5.911 1.00 96.31 529 TYR A N 1
ATOM 4285 C CA . TYR A 1 529 ? -12.018 -19.282 -4.868 1.00 96.31 529 TYR A CA 1
ATOM 4286 C C . TYR A 1 529 ? -10.486 -19.379 -4.914 1.00 96.31 529 TYR A C 1
ATOM 4288 O O . TYR A 1 529 ? -9.818 -18.691 -4.147 1.00 96.31 529 TYR A O 1
ATOM 4296 N N . GLY A 1 530 ? -9.932 -20.238 -5.758 1.00 97.94 530 GLY A N 1
ATOM 4297 C CA . GLY A 1 530 ? -8.511 -20.440 -5.972 1.00 97.94 530 GLY A CA 1
ATOM 4298 C C . GLY A 1 530 ? -7.996 -19.589 -7.124 1.00 97.94 530 GLY A C 1
ATOM 4299 O O . GLY A 1 530 ? -8.741 -19.281 -8.057 1.00 97.94 530 GLY A O 1
ATOM 4300 N N . ALA A 1 531 ? -6.724 -19.210 -7.064 1.00 98.50 531 ALA A N 1
ATOM 4301 C CA . ALA A 1 531 ? -6.050 -18.516 -8.155 1.00 98.50 531 ALA A CA 1
ATOM 4302 C C . ALA A 1 531 ? -4.587 -18.954 -8.296 1.00 98.50 531 ALA A C 1
ATOM 4304 O O . ALA A 1 531 ? -4.004 -19.521 -7.373 1.00 98.50 531 ALA A O 1
ATOM 4305 N N . VAL A 1 532 ? -3.983 -18.650 -9.443 1.00 98.56 532 VAL A N 1
ATOM 4306 C CA . VAL A 1 532 ? -2.532 -18.720 -9.654 1.00 98.56 532 VAL A CA 1
ATOM 4307 C C . VAL A 1 532 ? -1.977 -17.300 -9.702 1.00 98.56 532 VAL A C 1
ATOM 4309 O O . VAL A 1 532 ? -2.440 -16.510 -10.518 1.00 98.56 532 VAL A O 1
ATOM 4312 N N . ALA A 1 533 ? -1.014 -16.953 -8.849 1.00 97.62 533 ALA A N 1
ATOM 4313 C CA . ALA A 1 533 ? -0.361 -15.643 -8.883 1.00 97.62 533 ALA A CA 1
ATOM 4314 C C . ALA A 1 533 ? 0.993 -15.712 -9.585 1.00 97.62 533 ALA A C 1
ATOM 4316 O O . ALA A 1 533 ? 1.793 -16.612 -9.336 1.00 97.62 533 ALA A O 1
ATOM 4317 N N . LEU A 1 534 ? 1.232 -14.736 -10.455 1.00 95.81 534 LEU A N 1
ATOM 4318 C CA . LEU A 1 534 ? 2.453 -14.581 -11.227 1.00 95.81 534 LEU A CA 1
ATOM 4319 C C . LEU A 1 534 ? 2.929 -13.134 -11.110 1.00 95.81 534 LEU A C 1
ATOM 4321 O O . LEU A 1 534 ? 2.171 -12.195 -11.349 1.00 95.81 534 LEU A O 1
ATOM 4325 N N . ASN A 1 535 ? 4.205 -12.957 -10.795 1.00 91.75 535 ASN A N 1
ATOM 4326 C CA . ASN A 1 535 ? 4.914 -11.691 -10.900 1.00 91.75 535 ASN A CA 1
ATOM 4327 C C . ASN A 1 535 ? 5.995 -11.818 -11.981 1.00 91.75 535 ASN A C 1
ATOM 4329 O O . ASN A 1 535 ? 6.916 -12.625 -11.873 1.00 91.75 535 ASN A O 1
ATOM 4333 N N . ASN A 1 536 ? 5.885 -11.018 -13.038 1.00 91.06 536 ASN A N 1
ATOM 4334 C CA . ASN A 1 536 ? 6.870 -10.977 -14.113 1.00 91.06 536 ASN A CA 1
ATOM 4335 C C . ASN A 1 536 ? 7.138 -9.512 -14.499 1.00 91.06 536 ASN A C 1
ATOM 4337 O O . ASN A 1 536 ? 6.207 -8.841 -14.943 1.00 91.06 536 ASN A O 1
ATOM 4341 N N . PRO A 1 537 ? 8.364 -8.981 -14.343 1.00 91.50 537 PRO A N 1
ATOM 4342 C CA . PRO A 1 537 ? 9.572 -9.643 -13.843 1.00 91.50 537 PRO A CA 1
ATOM 4343 C C . PRO A 1 537 ? 9.466 -10.191 -12.419 1.00 91.50 537 PRO A C 1
ATOM 4345 O O . PRO A 1 537 ? 8.839 -9.586 -11.544 1.00 91.50 537 PRO A O 1
ATOM 4348 N N . HIS A 1 538 ? 10.116 -11.328 -12.196 1.00 91.19 538 HIS A N 1
ATOM 4349 C CA . HIS A 1 538 ? 10.040 -12.076 -10.955 1.00 91.19 538 HIS A CA 1
ATOM 4350 C C . HIS A 1 538 ? 10.832 -11.402 -9.831 1.00 91.19 538 HIS A C 1
ATOM 4352 O O . HIS A 1 538 ? 11.981 -10.978 -9.978 1.00 91.19 538 HIS A O 1
ATOM 4358 N N . ASN A 1 539 ? 10.202 -11.326 -8.666 1.00 86.75 539 ASN A N 1
ATOM 4359 C CA . ASN A 1 539 ? 10.782 -10.883 -7.405 1.00 86.75 539 ASN A CA 1
ATOM 4360 C C . ASN A 1 539 ? 10.654 -12.049 -6.425 1.00 86.75 539 ASN A C 1
ATOM 4362 O O . ASN A 1 539 ? 9.518 -12.412 -6.144 1.00 86.75 539 ASN A O 1
ATOM 4366 N N . ALA A 1 540 ? 11.737 -12.613 -5.889 1.00 84.38 540 ALA A N 1
ATOM 4367 C CA . ALA A 1 540 ? 13.048 -11.989 -5.651 1.00 84.38 540 ALA A CA 1
ATOM 4368 C C . ALA A 1 540 ? 14.173 -12.305 -6.654 1.00 84.38 540 ALA A C 1
ATOM 4370 O O . ALA A 1 540 ? 15.245 -11.714 -6.553 1.00 84.38 540 ALA A O 1
ATOM 4371 N N . THR A 1 541 ? 13.959 -13.186 -7.636 1.00 88.31 541 THR A N 1
ATOM 4372 C CA . THR A 1 541 ? 15.065 -13.673 -8.489 1.00 88.31 541 THR A CA 1
ATOM 4373 C C . THR A 1 541 ? 15.577 -12.660 -9.520 1.00 88.31 541 THR A C 1
ATOM 4375 O O . THR A 1 541 ? 16.693 -12.820 -10.005 1.00 88.31 541 THR A O 1
ATOM 4378 N N . GLY A 1 542 ? 14.802 -11.638 -9.891 1.00 88.81 542 GLY A N 1
ATOM 4379 C CA . GLY A 1 542 ? 15.188 -10.702 -10.954 1.00 88.81 542 GLY A CA 1
ATOM 4380 C C . GLY A 1 542 ? 15.179 -11.324 -12.357 1.00 88.81 542 GLY A C 1
ATOM 4381 O O . GLY A 1 542 ? 15.830 -10.814 -13.271 1.00 88.81 542 GLY A O 1
ATOM 4382 N N . GLN A 1 543 ? 14.480 -12.451 -12.524 1.00 89.56 543 GLN A N 1
ATOM 4383 C CA . GLN A 1 543 ? 14.299 -13.105 -13.817 1.00 89.56 543 GLN A CA 1
ATOM 4384 C C . GLN A 1 543 ? 13.108 -12.509 -14.573 1.00 89.56 543 GLN A C 1
ATOM 4386 O O . GLN A 1 543 ? 12.143 -12.022 -13.987 1.00 89.56 543 GLN A O 1
ATOM 4391 N N . GLU A 1 544 ? 13.172 -12.581 -15.894 1.00 92.62 544 GLU A N 1
ATOM 4392 C CA . GLU A 1 544 ? 12.016 -12.420 -16.768 1.00 92.62 544 GLU A CA 1
ATOM 4393 C C . GLU A 1 544 ? 11.689 -13.803 -17.307 1.00 92.62 544 GLU A C 1
ATOM 4395 O O . GLU A 1 544 ? 12.547 -14.444 -17.913 1.00 92.62 544 GLU A O 1
ATOM 4400 N N . PHE A 1 545 ? 10.463 -14.260 -17.089 1.00 92.25 545 PHE A N 1
ATOM 4401 C CA . PHE A 1 545 ? 10.038 -15.553 -17.598 1.00 92.25 545 PHE A CA 1
ATOM 4402 C C . PHE A 1 545 ? 9.744 -15.493 -19.096 1.00 92.25 545 PHE A C 1
ATOM 4404 O O . PHE A 1 545 ? 9.197 -14.512 -19.609 1.00 92.25 545 PHE A O 1
ATOM 4411 N N . ASP A 1 546 ? 10.079 -16.575 -19.799 1.00 91.56 546 ASP A N 1
ATOM 4412 C CA . ASP A 1 546 ? 9.863 -16.688 -21.238 1.00 91.56 546 ASP A CA 1
ATOM 4413 C C . ASP A 1 546 ? 8.367 -16.555 -21.587 1.00 91.56 546 ASP A C 1
ATOM 4415 O O . ASP A 1 546 ? 7.491 -17.220 -21.029 1.00 91.56 546 ASP A O 1
ATOM 4419 N N . SER A 1 547 ? 8.060 -15.684 -22.550 1.00 93.44 547 SER A N 1
ATOM 4420 C CA . SER A 1 547 ? 6.680 -15.394 -22.952 1.00 93.44 547 SER A CA 1
ATOM 4421 C C . SER A 1 547 ? 5.944 -16.600 -23.554 1.00 93.44 547 SER A C 1
ATOM 4423 O O . SER A 1 547 ? 4.723 -16.682 -23.434 1.00 93.44 547 SER A O 1
ATOM 4425 N N . LYS A 1 548 ? 6.637 -17.534 -24.217 1.00 93.50 548 LYS A N 1
ATOM 4426 C CA . LYS A 1 548 ? 6.039 -18.768 -24.756 1.00 93.50 548 LYS A CA 1
ATOM 4427 C C . LYS A 1 548 ? 5.662 -19.719 -23.625 1.00 93.50 548 LYS A C 1
ATOM 4429 O O . LYS A 1 548 ? 4.554 -20.250 -23.637 1.00 93.50 548 LYS A O 1
ATOM 4434 N N . VAL A 1 549 ? 6.555 -19.869 -22.646 1.00 93.25 549 VAL A N 1
ATOM 4435 C CA . VAL A 1 549 ? 6.340 -20.657 -21.418 1.00 93.25 549 VAL A CA 1
ATOM 4436 C C . VAL A 1 549 ? 5.127 -20.102 -20.665 1.00 93.25 549 VAL A C 1
ATOM 4438 O O . VAL A 1 549 ? 4.173 -20.828 -20.388 1.00 93.25 549 VAL A O 1
ATOM 4441 N N . LEU A 1 550 ? 5.081 -18.785 -20.451 1.00 96.19 550 LEU A N 1
ATOM 4442 C CA . LEU A 1 550 ? 3.926 -18.126 -19.841 1.00 96.19 550 LEU A CA 1
ATOM 4443 C C . LEU A 1 550 ? 2.636 -18.371 -20.632 1.00 96.19 550 LEU A C 1
ATOM 4445 O O . LEU A 1 550 ? 1.654 -18.822 -20.056 1.00 96.19 550 LEU A O 1
ATOM 4449 N N . LYS A 1 551 ? 2.621 -18.154 -21.953 1.00 97.19 551 LYS A N 1
ATOM 4450 C CA . LYS A 1 551 ? 1.425 -18.402 -22.781 1.00 97.19 551 LYS A CA 1
ATOM 4451 C C . LYS A 1 551 ? 0.909 -19.836 -22.685 1.00 97.19 551 LYS A C 1
ATOM 4453 O O . LYS A 1 551 ? -0.304 -20.032 -22.662 1.00 97.19 551 LYS A O 1
ATOM 4458 N N . GLN A 1 552 ? 1.803 -20.823 -22.627 1.00 96.88 552 GLN A N 1
ATOM 4459 C CA . GLN A 1 552 ? 1.417 -22.220 -22.447 1.00 96.88 552 GLN A CA 1
ATOM 4460 C C . GLN A 1 552 ? 0.704 -22.426 -21.105 1.00 96.88 552 GLN A C 1
ATOM 4462 O O . GLN A 1 552 ? -0.376 -23.013 -21.079 1.00 96.88 552 GLN A O 1
ATOM 4467 N N . LEU A 1 553 ? 1.266 -21.898 -20.014 1.00 98.00 553 LEU A N 1
ATOM 4468 C CA . LEU A 1 553 ? 0.644 -21.954 -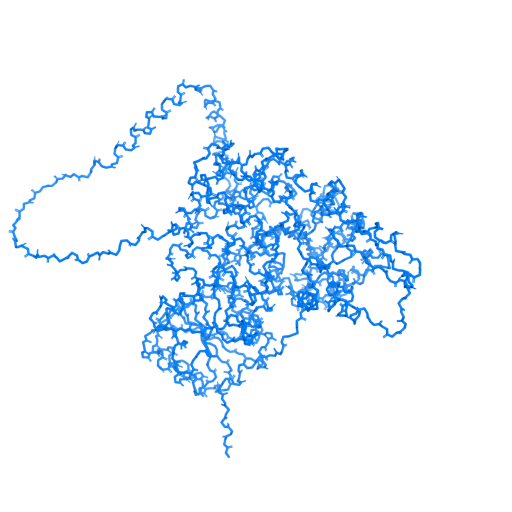18.691 1.00 98.00 553 LEU A CA 1
ATOM 4469 C C . LEU A 1 553 ? -0.723 -21.250 -18.678 1.00 98.00 553 LEU A C 1
ATOM 4471 O O . LEU A 1 553 ? -1.707 -21.826 -18.217 1.00 98.00 553 LEU A O 1
ATOM 4475 N N . LEU A 1 554 ? -0.802 -20.035 -19.231 1.00 98.25 554 LEU A N 1
ATOM 4476 C CA . LEU A 1 554 ? -2.043 -19.256 -19.295 1.00 98.25 554 LEU A CA 1
ATOM 4477 C C . LEU A 1 554 ? -3.139 -20.007 -20.043 1.00 98.25 554 LEU A C 1
ATOM 4479 O O . LEU A 1 554 ? -4.256 -20.094 -19.545 1.00 98.25 554 LEU A O 1
ATOM 4483 N N . LYS A 1 555 ? -2.823 -20.593 -21.201 1.00 97.81 555 LYS A N 1
ATOM 4484 C CA . LYS A 1 555 ? -3.784 -21.388 -21.968 1.00 97.81 555 LYS A CA 1
ATOM 4485 C C . LYS A 1 555 ? -4.378 -22.516 -21.114 1.00 97.81 555 LYS A C 1
ATOM 4487 O O . LYS A 1 555 ? -5.594 -22.604 -20.995 1.00 97.81 555 LYS A O 1
ATOM 4492 N N . LEU A 1 556 ? -3.528 -23.321 -20.471 1.00 97.62 556 LEU A N 1
ATOM 4493 C CA . LEU A 1 556 ? -3.957 -24.476 -19.671 1.00 97.62 556 LEU A CA 1
ATOM 4494 C C . LEU A 1 556 ? -4.818 -24.088 -18.458 1.00 97.62 556 LEU A C 1
ATOM 4496 O O . LEU A 1 556 ? -5.750 -24.810 -18.102 1.00 97.62 556 LEU A O 1
ATOM 4500 N N . LEU A 1 557 ? -4.508 -22.962 -17.812 1.00 98.25 557 LEU A N 1
ATOM 4501 C CA . LEU A 1 557 ? -5.259 -22.468 -16.657 1.00 98.25 557 LEU A CA 1
ATOM 4502 C C . LEU A 1 557 ? -6.599 -21.839 -17.069 1.00 98.25 557 LEU A C 1
ATOM 4504 O O . LEU A 1 557 ? -7.636 -22.133 -16.469 1.00 98.25 557 LEU A O 1
ATOM 4508 N N . LEU A 1 558 ? -6.591 -20.997 -18.106 1.00 98.06 558 LEU A N 1
ATOM 4509 C CA . LEU A 1 558 ? -7.781 -20.283 -18.571 1.00 98.06 558 LEU A CA 1
ATOM 4510 C C . LEU A 1 558 ? -8.786 -21.217 -19.253 1.00 98.06 558 LEU A C 1
ATOM 4512 O O . LEU A 1 558 ? -9.985 -21.012 -19.094 1.00 98.06 558 LEU A O 1
ATOM 4516 N N . GLU A 1 559 ? -8.340 -22.289 -19.919 1.00 96.31 559 GLU A N 1
ATOM 4517 C CA . GLU A 1 559 ? -9.232 -23.341 -20.439 1.00 96.31 559 GLU A CA 1
ATOM 4518 C C . GLU A 1 559 ? -10.108 -23.968 -19.341 1.00 96.31 559 GLU A C 1
ATOM 4520 O O . GLU A 1 559 ? -11.236 -24.387 -19.603 1.00 96.31 559 GLU A O 1
ATOM 4525 N N . LYS A 1 560 ? -9.613 -23.981 -18.098 1.00 95.88 560 LYS A N 1
ATOM 4526 C CA . LYS A 1 560 ? -10.311 -24.498 -16.915 1.00 95.88 560 LYS A CA 1
ATOM 4527 C C . LYS A 1 560 ? -10.985 -23.407 -16.075 1.00 95.88 560 LYS A C 1
ATOM 4529 O O . LYS A 1 560 ? -11.444 -23.705 -14.974 1.00 95.88 560 LYS A O 1
ATOM 4534 N N . ASN A 1 561 ? -11.051 -22.166 -16.569 1.00 96.56 561 ASN A N 1
ATOM 4535 C CA . ASN A 1 561 ? -11.616 -21.013 -15.857 1.00 96.56 561 ASN A CA 1
ATOM 4536 C C . ASN A 1 561 ? -10.971 -20.773 -14.477 1.00 96.56 561 ASN A C 1
ATOM 4538 O O . ASN A 1 561 ? -11.646 -20.409 -13.513 1.00 96.56 561 ASN A O 1
ATOM 4542 N N . ILE A 1 562 ? -9.664 -21.016 -14.361 1.00 98.12 562 ILE A N 1
ATOM 4543 C CA . ILE A 1 562 ? -8.908 -20.737 -13.136 1.00 98.12 562 ILE A CA 1
ATOM 4544 C C . ILE A 1 562 ? -8.524 -19.258 -13.124 1.00 98.12 562 ILE A C 1
ATOM 4546 O O . ILE A 1 562 ? -8.024 -18.738 -14.123 1.00 98.12 562 ILE A O 1
ATOM 4550 N N . PHE A 1 563 ? -8.723 -18.582 -11.989 1.00 98.56 563 PHE A N 1
ATOM 4551 C CA . PHE A 1 563 ? -8.280 -17.199 -11.839 1.00 98.56 563 PHE A CA 1
ATOM 4552 C C . PHE A 1 563 ? -6.756 -17.093 -11.899 1.00 98.56 563 PHE A C 1
ATOM 4554 O O . PHE A 1 563 ? -6.038 -17.878 -11.279 1.00 98.56 563 PHE A O 1
ATOM 4561 N N . ILE A 1 564 ? -6.267 -16.072 -12.595 1.00 98.62 564 ILE A N 1
ATOM 4562 C CA . ILE A 1 564 ? -4.841 -15.761 -12.687 1.00 98.62 564 ILE A CA 1
ATOM 4563 C C . ILE A 1 564 ? -4.632 -14.334 -12.201 1.00 98.62 564 ILE A C 1
ATOM 4565 O O . ILE A 1 564 ? -5.309 -13.415 -12.657 1.00 98.62 564 ILE A O 1
ATOM 4569 N N . ILE A 1 565 ? -3.704 -14.147 -11.271 1.00 98.50 565 ILE A N 1
ATOM 4570 C CA . ILE A 1 565 ? -3.323 -12.845 -10.735 1.00 98.50 565 ILE A CA 1
ATOM 4571 C C . ILE A 1 565 ? -2.001 -12.433 -11.378 1.00 98.50 565 ILE A C 1
ATOM 4573 O O . ILE A 1 565 ? -0.979 -13.083 -11.188 1.00 98.50 565 ILE A O 1
ATOM 4577 N N . ASP A 1 566 ? -2.043 -11.332 -12.113 1.00 97.38 566 ASP A N 1
ATOM 4578 C CA . ASP A 1 566 ? -0.918 -10.648 -12.738 1.00 97.38 566 ASP A CA 1
ATOM 4579 C C . ASP A 1 566 ? -0.440 -9.515 -11.816 1.00 97.38 566 ASP A C 1
ATOM 4581 O O . ASP A 1 566 ? -1.043 -8.439 -11.758 1.00 97.38 566 ASP A O 1
ATOM 4585 N N . ASP A 1 567 ? 0.603 -9.783 -11.026 1.00 95.25 567 ASP A N 1
ATOM 4586 C CA . ASP A 1 567 ? 1.207 -8.828 -10.091 1.00 95.25 567 ASP A CA 1
ATOM 4587 C C . ASP A 1 567 ? 2.339 -8.038 -10.757 1.00 95.25 567 ASP A C 1
ATOM 4589 O O . ASP A 1 567 ? 3.512 -8.429 -10.767 1.00 95.25 567 ASP A O 1
ATOM 4593 N N . LEU A 1 568 ? 1.975 -6.871 -11.284 1.00 92.81 568 LEU A N 1
ATOM 4594 C CA . LEU A 1 568 ? 2.855 -5.981 -12.031 1.00 92.81 568 LEU A CA 1
ATOM 4595 C C . LEU A 1 568 ? 3.492 -4.942 -11.113 1.00 92.81 568 LEU A C 1
ATOM 4597 O O . LEU A 1 568 ? 3.212 -3.742 -11.162 1.00 92.81 568 LEU A O 1
ATOM 4601 N N . SER A 1 569 ? 4.390 -5.424 -10.260 1.00 87.69 569 SER A N 1
ATOM 4602 C CA . SER A 1 569 ? 5.174 -4.567 -9.369 1.00 87.69 569 SER A CA 1
ATOM 4603 C C . SER A 1 569 ? 6.457 -4.007 -10.006 1.00 87.69 569 SER A C 1
ATOM 4605 O O . SER A 1 569 ? 6.988 -3.023 -9.493 1.00 87.69 569 SER A O 1
ATOM 4607 N N . TYR A 1 570 ? 6.962 -4.611 -11.091 1.00 89.50 570 TYR A N 1
ATOM 4608 C CA . TYR A 1 570 ? 8.262 -4.289 -11.718 1.00 89.50 570 TYR A CA 1
ATOM 4609 C C . TYR A 1 570 ? 8.187 -4.133 -13.243 1.00 89.50 570 TYR A C 1
ATOM 4611 O O . TYR A 1 570 ? 9.172 -4.372 -13.946 1.00 89.50 570 TYR A O 1
ATOM 4619 N N . GLN A 1 571 ? 7.025 -3.748 -13.765 1.00 90.62 571 GLN A N 1
ATOM 4620 C CA . GLN A 1 571 ? 6.796 -3.653 -15.202 1.00 90.62 571 GLN A CA 1
ATOM 4621 C C . GLN A 1 571 ? 7.853 -2.764 -15.886 1.00 90.62 571 GLN A C 1
ATOM 4623 O O . GLN A 1 571 ? 8.052 -1.607 -15.515 1.00 90.62 571 GLN A O 1
ATOM 4628 N N . ASN A 1 572 ? 8.548 -3.316 -16.887 1.00 89.94 572 ASN A N 1
ATOM 4629 C CA . ASN A 1 572 ? 9.620 -2.657 -17.653 1.00 89.94 572 ASN A CA 1
ATOM 4630 C C . ASN A 1 572 ? 10.813 -2.121 -16.825 1.00 89.94 572 ASN A C 1
ATOM 4632 O O . ASN A 1 572 ? 11.614 -1.327 -17.333 1.00 89.94 572 ASN A O 1
ATOM 4636 N N . VAL A 1 573 ? 10.953 -2.517 -15.557 1.00 91.19 573 VAL A N 1
ATOM 4637 C CA . VAL A 1 573 ? 12.122 -2.187 -14.730 1.00 91.19 573 VAL A CA 1
ATOM 4638 C C . VAL A 1 573 ? 13.242 -3.166 -15.073 1.00 91.19 573 VAL A C 1
ATOM 4640 O O . VAL A 1 573 ? 13.036 -4.373 -14.998 1.00 91.19 573 VAL A O 1
ATOM 4643 N N . ALA A 1 574 ? 14.408 -2.654 -15.464 1.00 91.06 574 ALA A N 1
ATOM 4644 C CA . ALA A 1 574 ? 15.616 -3.444 -15.706 1.00 91.06 574 ALA A CA 1
ATOM 4645 C C . ALA A 1 574 ? 16.858 -2.533 -15.668 1.00 91.06 574 ALA A C 1
ATOM 4647 O O . ALA A 1 574 ? 16.752 -1.367 -16.063 1.00 91.06 574 ALA A O 1
ATOM 4648 N N . PRO A 1 575 ? 18.040 -3.022 -15.250 1.00 90.25 575 PRO A N 1
ATOM 4649 C CA . PRO A 1 575 ? 19.294 -2.270 -15.317 1.00 90.25 575 PRO A CA 1
ATOM 4650 C C . PRO A 1 575 ? 19.859 -2.272 -16.746 1.00 90.25 575 PRO A C 1
ATOM 4652 O O . PRO A 1 575 ? 20.914 -2.840 -17.008 1.00 90.25 575 PRO A O 1
ATOM 4655 N N . THR A 1 576 ? 19.133 -1.667 -17.687 1.00 89.12 576 THR A N 1
ATOM 4656 C CA . THR A 1 576 ? 19.526 -1.594 -19.102 1.00 89.12 576 THR A CA 1
ATOM 4657 C C . THR A 1 576 ? 19.277 -0.200 -19.663 1.00 89.12 576 THR A C 1
ATOM 4659 O O . THR A 1 576 ? 18.203 0.352 -19.449 1.00 89.12 576 THR A O 1
ATOM 4662 N N . GLY A 1 577 ? 20.165 0.335 -20.500 1.00 83.81 577 GLY A N 1
ATOM 4663 C CA . GLY A 1 577 ? 20.006 1.674 -21.094 1.00 83.81 577 GLY A CA 1
ATOM 4664 C C . GLY A 1 577 ? 18.846 1.814 -22.092 1.00 83.81 577 GLY A C 1
ATOM 4665 O O . GLY A 1 577 ? 18.609 2.885 -22.659 1.00 83.81 577 GLY A O 1
ATOM 4666 N N . LYS A 1 578 ? 18.107 0.726 -22.333 1.00 87.25 578 LYS A N 1
ATOM 4667 C CA . LYS A 1 578 ? 16.900 0.673 -23.161 1.00 87.25 578 LYS A CA 1
ATOM 4668 C C . LYS A 1 578 ? 15.671 0.404 -22.293 1.00 87.25 578 LYS A C 1
ATOM 4670 O O . LYS A 1 578 ? 15.740 -0.272 -21.269 1.00 87.25 578 LYS A O 1
ATOM 4675 N N . LEU A 1 579 ? 14.518 0.889 -22.745 1.00 87.00 579 LEU A N 1
ATOM 4676 C CA . LEU A 1 579 ? 13.233 0.506 -22.169 1.00 87.00 579 LEU A CA 1
ATOM 4677 C C . LEU A 1 579 ? 12.802 -0.830 -22.788 1.00 87.00 579 LEU A C 1
ATOM 4679 O O . LEU A 1 579 ? 12.156 -0.862 -23.834 1.00 87.00 579 LEU A O 1
ATOM 4683 N N . LYS A 1 580 ? 13.235 -1.937 -22.181 1.00 83.88 580 LYS A N 1
ATOM 4684 C CA . LYS A 1 580 ? 12.822 -3.284 -22.582 1.00 83.88 580 LYS A CA 1
ATOM 4685 C C . LYS A 1 580 ? 11.338 -3.466 -22.257 1.00 83.88 580 LYS A C 1
ATOM 4687 O O . LYS A 1 580 ? 10.949 -3.331 -21.100 1.00 83.88 580 LYS A O 1
ATOM 4692 N N . GLN A 1 581 ? 10.529 -3.748 -23.275 1.00 87.12 581 GLN A N 1
ATOM 4693 C CA . GLN A 1 581 ? 9.109 -4.047 -23.100 1.00 87.12 581 GLN A CA 1
ATOM 4694 C C . GLN A 1 581 ? 8.946 -5.514 -22.711 1.00 87.12 581 GLN A C 1
ATOM 4696 O O . GLN A 1 581 ? 9.118 -6.404 -23.542 1.00 87.12 581 GLN A O 1
ATOM 4701 N N . ILE A 1 582 ? 8.639 -5.748 -21.441 1.00 88.94 582 ILE A N 1
ATOM 4702 C CA . ILE A 1 582 ? 8.367 -7.079 -20.897 1.00 88.94 582 ILE A CA 1
ATOM 4703 C C . ILE A 1 582 ? 6.859 -7.279 -20.966 1.00 88.94 582 ILE A C 1
ATOM 4705 O O . ILE A 1 582 ? 6.115 -6.454 -20.450 1.00 88.94 582 ILE A O 1
ATOM 4709 N N . LYS A 1 583 ? 6.377 -8.320 -21.644 1.00 91.56 583 LYS A N 1
ATOM 4710 C CA . LYS A 1 583 ? 4.929 -8.486 -21.825 1.00 91.56 583 LYS A CA 1
ATOM 4711 C C . LYS A 1 583 ? 4.255 -8.885 -20.514 1.00 91.56 583 LYS A C 1
ATOM 4713 O O . LYS A 1 583 ? 4.706 -9.811 -19.839 1.00 91.56 583 LYS A O 1
ATOM 4718 N N . THR A 1 584 ? 3.158 -8.206 -20.192 1.00 93.62 584 THR A N 1
ATOM 4719 C CA . THR A 1 584 ? 2.326 -8.524 -19.022 1.00 93.62 584 THR A CA 1
ATOM 4720 C C . THR A 1 584 ? 1.526 -9.802 -19.258 1.00 93.62 584 THR A C 1
ATOM 4722 O O . THR A 1 584 ? 1.268 -10.181 -20.406 1.00 93.62 584 THR A O 1
ATOM 4725 N N . ILE A 1 585 ? 1.061 -10.460 -18.191 1.00 96.56 585 ILE A N 1
ATOM 4726 C CA . ILE A 1 585 ? 0.156 -11.610 -18.339 1.00 96.56 585 ILE A CA 1
ATOM 4727 C C . ILE A 1 585 ? -1.127 -11.190 -19.058 1.00 96.56 585 ILE A C 1
ATOM 4729 O O . ILE A 1 585 ? -1.627 -11.937 -19.904 1.00 96.56 585 ILE A O 1
ATOM 4733 N N . ARG A 1 586 ? -1.626 -9.974 -18.800 1.00 96.19 586 ARG A N 1
ATOM 4734 C CA . ARG A 1 586 ? -2.753 -9.412 -19.550 1.00 96.19 586 ARG A CA 1
ATOM 4735 C C . ARG A 1 586 ? -2.481 -9.336 -21.056 1.00 96.19 586 ARG A C 1
ATOM 4737 O O . ARG A 1 586 ? -3.281 -9.854 -21.830 1.00 96.19 586 ARG A O 1
ATOM 4744 N N . GLN A 1 587 ? -1.357 -8.760 -21.476 1.00 96.19 587 GLN A N 1
ATOM 4745 C CA . GLN A 1 587 ? -1.000 -8.655 -22.896 1.00 96.19 587 GLN A CA 1
ATOM 4746 C C . GLN A 1 587 ? -0.835 -10.036 -23.544 1.00 96.19 587 GLN A C 1
ATOM 4748 O O . GLN A 1 587 ? -1.335 -10.275 -24.641 1.00 96.19 587 GLN A O 1
ATOM 4753 N N . LEU A 1 588 ? -0.192 -10.981 -22.850 1.00 97.50 588 LEU A N 1
ATOM 4754 C CA . LEU A 1 588 ? -0.057 -12.359 -23.333 1.00 97.50 588 LEU A CA 1
ATOM 4755 C C . LEU A 1 588 ? -1.418 -13.063 -23.464 1.00 97.50 588 LEU A C 1
ATOM 4757 O O . LEU A 1 588 ? -1.612 -13.840 -24.398 1.00 97.50 588 LEU A O 1
ATOM 4761 N N . THR A 1 589 ? -2.361 -12.767 -22.568 1.00 97.75 589 THR A N 1
ATOM 4762 C CA . THR A 1 589 ? -3.744 -13.265 -22.622 1.00 97.75 589 THR A CA 1
ATOM 4763 C C . THR A 1 589 ? -4.497 -12.686 -23.816 1.00 97.75 589 THR A C 1
ATOM 4765 O O . THR A 1 589 ? -5.146 -13.431 -24.546 1.00 97.75 589 THR A O 1
ATOM 4768 N N . ASP A 1 590 ? -4.382 -11.380 -24.063 1.00 96.62 590 ASP A N 1
ATOM 4769 C CA . ASP A 1 590 ? -5.026 -10.738 -25.212 1.00 96.62 590 ASP A CA 1
ATOM 4770 C C . ASP A 1 590 ? -4.444 -11.264 -26.546 1.00 96.62 590 ASP A C 1
ATOM 4772 O O . ASP A 1 590 ? -5.179 -11.441 -27.516 1.00 96.62 590 ASP A O 1
ATOM 4776 N N . GLU A 1 591 ? -3.157 -11.634 -26.591 1.00 97.44 591 GLU A N 1
ATOM 4777 C CA . GLU A 1 591 ? -2.558 -12.332 -27.741 1.00 97.44 591 GLU A CA 1
ATOM 4778 C C . GLU A 1 591 ? -3.110 -13.753 -27.941 1.00 97.44 591 GLU A C 1
ATOM 4780 O O . GLU A 1 591 ? -3.305 -14.177 -29.082 1.00 97.44 591 GLU A O 1
ATOM 4785 N N . LEU A 1 592 ? -3.367 -14.502 -26.861 1.00 98.06 592 LEU A N 1
ATOM 4786 C CA . LEU A 1 592 ? -4.016 -15.818 -26.946 1.00 98.06 592 LEU A CA 1
ATOM 4787 C C . LEU A 1 592 ? -5.460 -15.699 -27.447 1.00 98.06 592 LEU A C 1
ATOM 4789 O O . LEU A 1 592 ? -5.886 -16.520 -28.259 1.00 98.06 592 LEU A O 1
ATOM 4793 N N . LEU A 1 593 ? -6.182 -14.667 -27.000 1.00 97.19 593 LEU A N 1
ATOM 4794 C CA . LEU A 1 593 ? -7.536 -14.355 -27.454 1.00 97.19 593 LEU A CA 1
ATOM 4795 C C . LEU A 1 593 ? -7.549 -13.999 -28.946 1.00 97.19 593 LEU A C 1
ATOM 4797 O O . LEU A 1 593 ? -8.311 -14.585 -29.710 1.00 97.19 593 LEU A O 1
ATOM 4801 N N . ALA A 1 594 ? -6.670 -13.091 -29.379 1.00 96.88 594 ALA A N 1
ATOM 4802 C CA . ALA A 1 594 ? -6.549 -12.705 -30.785 1.00 96.88 594 ALA A CA 1
ATOM 4803 C C . ALA A 1 594 ? -6.149 -13.886 -31.687 1.00 96.88 594 ALA A C 1
ATOM 4805 O O . ALA A 1 594 ? -6.580 -13.966 -32.834 1.00 96.88 594 ALA A O 1
ATOM 4806 N N . GLY A 1 595 ? -5.349 -14.819 -31.159 1.00 96.50 595 GLY A N 1
ATOM 4807 C CA . GLY A 1 595 ? -4.978 -16.059 -31.839 1.00 96.50 595 GLY A CA 1
ATOM 4808 C C . GLY A 1 595 ? -6.050 -17.155 -31.827 1.00 96.50 595 GLY A C 1
ATOM 4809 O O . GLY A 1 595 ? -5.819 -18.204 -32.421 1.00 96.50 595 GLY A O 1
ATOM 4810 N N . GLY A 1 596 ? -7.189 -16.953 -31.153 1.00 96.69 596 GLY A N 1
ATOM 4811 C CA . GLY A 1 596 ? -8.272 -17.939 -31.055 1.00 96.69 596 GLY A CA 1
ATOM 4812 C C . GLY A 1 596 ? -7.979 -19.134 -30.138 1.00 96.69 596 GLY A C 1
ATOM 4813 O O . GLY A 1 596 ? -8.673 -20.143 -30.216 1.00 96.69 596 GLY A O 1
ATOM 4814 N N . TYR A 1 597 ? -6.959 -19.047 -29.278 1.00 97.38 597 TYR A N 1
ATOM 4815 C CA . TYR A 1 597 ? -6.593 -20.124 -28.347 1.00 97.38 597 TYR A CA 1
ATOM 4816 C C . TYR A 1 597 ? -7.445 -20.145 -27.076 1.00 97.38 597 TYR A C 1
ATOM 4818 O O . TYR A 1 597 ? -7.513 -21.176 -26.416 1.00 97.38 597 TYR A O 1
ATOM 4826 N N . ILE A 1 598 ? -8.053 -19.010 -26.729 1.00 98.06 598 ILE A N 1
ATOM 4827 C CA . ILE A 1 598 ? -8.990 -18.854 -25.614 1.00 98.06 598 ILE A CA 1
ATOM 4828 C C . ILE A 1 598 ? -10.176 -17.999 -26.066 1.00 98.06 598 ILE A C 1
ATOM 4830 O O . ILE A 1 598 ? -10.084 -17.246 -27.036 1.00 98.06 598 ILE A O 1
ATOM 4834 N N . THR A 1 599 ? -11.284 -18.087 -25.341 1.00 97.81 599 THR A N 1
ATOM 4835 C CA . THR A 1 599 ? -12.485 -17.273 -25.564 1.00 97.81 599 THR A CA 1
ATOM 4836 C C . THR A 1 599 ? -12.433 -15.951 -24.794 1.00 97.81 599 THR A C 1
ATOM 4838 O O . THR A 1 599 ? -11.645 -15.777 -23.859 1.00 97.81 599 THR A O 1
ATOM 4841 N N . GLU A 1 600 ? -13.311 -15.005 -25.147 1.00 95.56 600 GLU A N 1
ATOM 4842 C CA . GLU A 1 600 ? -13.440 -13.754 -24.391 1.00 95.56 600 GLU A CA 1
ATOM 4843 C C . GLU A 1 600 ? -13.845 -14.013 -22.930 1.00 95.56 600 GLU A C 1
ATOM 4845 O O . GLU A 1 600 ? -13.305 -13.372 -22.026 1.00 95.56 600 GLU A O 1
ATOM 4850 N N . GLU A 1 601 ? -14.735 -14.979 -22.687 1.00 97.00 601 GLU A N 1
ATOM 4851 C CA . GLU A 1 601 ? -15.158 -15.365 -21.338 1.00 97.00 601 GLU A CA 1
ATOM 4852 C C . GLU A 1 601 ? -13.973 -15.849 -20.496 1.00 97.00 601 GLU A C 1
ATOM 4854 O O . GLU A 1 601 ? -13.765 -15.357 -19.388 1.00 97.00 601 GLU A O 1
ATOM 4859 N N . GLN A 1 602 ? -13.137 -16.727 -21.055 1.00 98.00 602 GLN A N 1
ATOM 4860 C CA . GLN A 1 602 ? -11.928 -17.222 -20.391 1.00 98.00 602 GLN A CA 1
ATOM 4861 C C . GLN A 1 602 ? -10.942 -16.088 -20.085 1.00 98.00 602 GLN A C 1
ATOM 4863 O O . GLN A 1 602 ? -10.365 -16.042 -19.001 1.00 98.00 602 GLN A O 1
ATOM 4868 N N . SER A 1 603 ? -10.797 -15.107 -20.982 1.00 96.81 603 SER A N 1
ATOM 4869 C CA . SER A 1 603 ? -9.914 -13.951 -20.755 1.00 96.81 603 SER A CA 1
ATOM 4870 C C . SER A 1 603 ? -10.304 -13.099 -19.532 1.00 96.81 603 SER A C 1
ATOM 4872 O O . SER A 1 603 ? -9.471 -12.346 -19.005 1.00 96.81 603 SER A O 1
ATOM 4874 N N . ASN A 1 604 ? -11.555 -13.217 -19.060 1.00 97.44 604 ASN A N 1
ATOM 4875 C CA . ASN A 1 604 ? -12.057 -12.453 -17.921 1.00 97.44 604 ASN A CA 1
ATOM 4876 C C . ASN A 1 604 ? -11.530 -12.947 -16.564 1.00 97.44 604 ASN A C 1
ATOM 4878 O O . ASN A 1 604 ? -11.621 -12.210 -15.581 1.00 97.44 604 ASN A O 1
ATOM 4882 N N . PHE A 1 605 ? -10.942 -14.148 -16.514 1.00 98.06 605 PHE A N 1
ATOM 4883 C CA . PHE A 1 605 ? -10.380 -14.756 -15.302 1.00 98.06 605 PHE A CA 1
ATOM 4884 C C . PHE A 1 605 ? -8.979 -14.242 -14.940 1.00 98.06 605 PHE A C 1
ATOM 4886 O O . PHE A 1 605 ? -8.426 -14.618 -13.909 1.00 98.06 605 PHE A O 1
ATOM 4893 N N . VAL A 1 606 ? -8.407 -13.346 -15.744 1.00 98.38 606 VAL A N 1
ATOM 4894 C CA . VAL A 1 606 ? -7.169 -12.645 -15.387 1.00 98.38 606 VAL A CA 1
ATOM 4895 C C . VAL A 1 606 ? -7.500 -11.378 -14.602 1.00 98.38 606 VAL A C 1
ATOM 4897 O O . VAL A 1 606 ? -8.329 -10.568 -15.027 1.00 98.38 606 VAL A O 1
ATOM 4900 N N . ILE A 1 607 ? -6.818 -11.204 -13.476 1.00 98.50 607 ILE A N 1
ATOM 4901 C CA . ILE A 1 607 ? -6.848 -10.035 -12.602 1.00 98.50 607 ILE A CA 1
ATOM 4902 C C . ILE A 1 607 ? -5.470 -9.393 -12.667 1.00 98.50 607 ILE A C 1
ATOM 4904 O O . ILE A 1 607 ? -4.493 -10.051 -12.329 1.00 98.50 607 ILE A O 1
ATOM 4908 N N . THR A 1 608 ? -5.379 -8.120 -13.036 1.00 98.12 608 THR A N 1
ATOM 4909 C CA . THR A 1 608 ? -4.087 -7.423 -13.099 1.00 98.12 608 THR A CA 1
ATOM 4910 C C . THR A 1 608 ? -4.011 -6.340 -12.049 1.00 98.12 608 THR A C 1
ATOM 4912 O O . THR A 1 608 ? -4.880 -5.477 -12.000 1.00 98.12 608 THR A O 1
ATOM 4915 N N . ILE A 1 609 ? -2.958 -6.354 -11.232 1.00 97.06 609 ILE A N 1
ATOM 4916 C CA . ILE A 1 609 ? -2.646 -5.279 -10.293 1.00 97.06 609 ILE A CA 1
ATOM 4917 C C . ILE A 1 609 ? -1.337 -4.601 -10.690 1.00 97.06 609 ILE A C 1
ATOM 4919 O O . ILE A 1 609 ? -0.260 -5.183 -10.616 1.00 97.06 609 ILE A O 1
ATOM 4923 N N . HIS A 1 610 ? -1.444 -3.346 -11.110 1.00 96.44 610 HIS A N 1
ATOM 4924 C CA . HIS A 1 610 ? -0.332 -2.516 -11.542 1.00 96.44 610 HIS A CA 1
ATOM 4925 C C . HIS A 1 610 ? 0.064 -1.557 -10.424 1.00 96.44 610 HIS A C 1
ATOM 4927 O O . HIS A 1 610 ? -0.678 -0.637 -10.073 1.00 96.44 610 HIS A O 1
ATOM 4933 N N . SER A 1 611 ? 1.254 -1.754 -9.863 1.00 93.81 611 SER A N 1
ATOM 4934 C CA . SER A 1 611 ? 1.799 -0.863 -8.840 1.00 93.81 611 SER A CA 1
ATOM 4935 C C . SER A 1 611 ? 2.676 0.209 -9.464 1.00 93.81 611 SER A C 1
ATOM 4937 O O . SER A 1 611 ? 3.641 -0.092 -10.161 1.00 93.81 611 SER A O 1
ATOM 4939 N N . LEU A 1 612 ? 2.419 1.466 -9.110 1.00 93.44 612 LEU A N 1
ATOM 4940 C CA . LEU A 1 612 ? 3.247 2.594 -9.541 1.00 93.44 612 LEU A CA 1
ATOM 4941 C C . LEU A 1 612 ? 4.555 2.675 -8.726 1.00 93.44 612 LEU A C 1
ATOM 4943 O O . LEU A 1 612 ? 5.442 3.476 -9.007 1.00 93.44 612 LEU A O 1
ATOM 4947 N N . SER A 1 613 ? 4.714 1.818 -7.708 1.00 90.50 613 SER A N 1
ATOM 4948 C CA . SER A 1 613 ? 5.791 1.933 -6.720 1.00 90.50 613 SER A CA 1
ATOM 4949 C C . SER A 1 613 ? 7.192 1.903 -7.333 1.00 90.50 613 SER A C 1
ATOM 4951 O O . SER A 1 613 ? 8.046 2.697 -6.946 1.00 90.50 613 SER A O 1
ATOM 4953 N N . LYS A 1 614 ? 7.461 0.948 -8.231 1.00 89.31 614 LYS A N 1
ATOM 4954 C CA . LYS A 1 614 ? 8.809 0.737 -8.796 1.00 89.31 614 LYS A CA 1
ATOM 4955 C C . LYS A 1 614 ? 8.908 1.238 -10.220 1.00 89.31 614 LYS A C 1
ATOM 4957 O O . LYS A 1 614 ? 9.936 1.799 -10.583 1.00 89.31 614 LYS A O 1
ATOM 4962 N N . THR A 1 615 ? 7.828 1.076 -10.977 1.00 87.56 615 THR A N 1
ATOM 4963 C CA . THR A 1 615 ? 7.698 1.615 -12.326 1.00 87.56 615 THR A CA 1
ATOM 4964 C C . THR A 1 615 ? 7.894 3.135 -12.304 1.00 87.56 615 THR A C 1
ATOM 4966 O O . THR A 1 615 ? 8.787 3.646 -12.970 1.00 87.56 615 THR A O 1
ATOM 4969 N N . ASP A 1 616 ? 7.216 3.871 -11.428 1.00 91.12 616 ASP A N 1
ATOM 4970 C CA . ASP A 1 616 ? 7.245 5.344 -11.492 1.00 91.12 616 ASP A CA 1
ATOM 4971 C C . ASP A 1 616 ? 8.153 5.985 -10.445 1.00 91.12 616 ASP A C 1
ATOM 4973 O O . ASP A 1 616 ? 8.109 7.191 -10.225 1.00 91.12 616 ASP A O 1
ATOM 4977 N N . SER A 1 617 ? 8.969 5.176 -9.763 1.00 90.38 617 SER A N 1
ATOM 4978 C CA . SER A 1 617 ? 9.718 5.597 -8.579 1.00 90.38 617 SER A CA 1
ATOM 4979 C C . SER A 1 617 ? 8.829 6.276 -7.530 1.00 90.38 617 SER A C 1
ATOM 4981 O O . SER A 1 617 ? 9.176 7.320 -6.987 1.00 90.38 617 SER A O 1
ATOM 4983 N N . PHE A 1 618 ? 7.674 5.663 -7.247 1.00 89.50 618 PHE A N 1
ATOM 4984 C CA . PHE A 1 618 ? 6.550 6.272 -6.532 1.00 89.50 618 PHE A CA 1
ATOM 4985 C C . PHE A 1 618 ? 6.064 5.422 -5.342 1.00 89.50 618 PHE A C 1
ATOM 4987 O O . PHE A 1 618 ? 4.872 5.258 -5.076 1.00 89.50 618 PHE A O 1
ATOM 4994 N N . ALA A 1 619 ? 7.000 4.781 -4.639 1.00 91.00 619 ALA A N 1
ATOM 4995 C CA . ALA A 1 619 ? 6.693 3.710 -3.694 1.00 91.00 619 ALA A CA 1
ATOM 4996 C C . ALA A 1 619 ? 6.080 4.201 -2.373 1.00 91.00 619 ALA A C 1
ATOM 4998 O O . ALA A 1 619 ? 5.187 3.551 -1.817 1.00 91.00 619 ALA A O 1
ATOM 4999 N N . GLY A 1 620 ? 6.530 5.354 -1.882 1.00 92.00 620 GLY A N 1
ATOM 5000 C CA . GLY A 1 620 ? 5.978 6.039 -0.713 1.00 92.00 620 GLY A CA 1
ATOM 5001 C C . GLY A 1 620 ? 4.564 6.561 -0.913 1.00 92.00 620 GLY A C 1
ATOM 5002 O O . GLY A 1 620 ? 3.832 6.686 0.064 1.00 92.00 620 GLY A O 1
ATOM 5003 N N . ALA A 1 621 ? 4.150 6.802 -2.157 1.00 93.44 621 ALA A N 1
ATOM 5004 C CA . ALA A 1 621 ? 2.824 7.321 -2.473 1.00 93.44 621 ALA A CA 1
ATOM 5005 C C . ALA A 1 621 ? 1.690 6.334 -2.186 1.00 93.44 621 ALA A C 1
ATOM 5007 O O . ALA A 1 621 ? 0.572 6.738 -1.860 1.00 93.44 621 ALA A O 1
ATOM 5008 N N . ARG A 1 622 ? 1.996 5.029 -2.246 1.00 94.00 622 ARG A N 1
ATOM 5009 C CA . ARG A 1 622 ? 1.035 3.942 -2.008 1.00 94.00 622 ARG A CA 1
ATOM 5010 C C . ARG A 1 622 ? -0.172 4.047 -2.945 1.00 94.00 622 ARG A C 1
ATOM 5012 O O . ARG A 1 622 ? -1.298 4.230 -2.487 1.00 94.00 622 ARG A O 1
ATOM 5019 N N . LEU A 1 623 ? 0.081 3.910 -4.243 1.00 95.81 623 LEU A N 1
ATOM 5020 C CA . LEU A 1 623 ? -0.945 3.910 -5.281 1.00 95.81 623 LEU A CA 1
ATOM 5021 C C . LEU A 1 623 ? -0.752 2.722 -6.229 1.00 95.81 623 LEU A C 1
ATOM 5023 O O . LEU A 1 623 ? 0.372 2.412 -6.632 1.00 95.81 623 LEU A O 1
ATOM 5027 N N . SER A 1 624 ? -1.856 2.059 -6.565 1.00 96.25 624 SER A N 1
ATOM 5028 C CA . SER A 1 624 ? -1.911 0.990 -7.567 1.00 96.25 624 SER A CA 1
ATOM 5029 C C . SER A 1 624 ? -3.208 1.103 -8.371 1.00 96.25 624 SER A C 1
ATOM 5031 O O . SER A 1 624 ? -4.192 1.659 -7.882 1.00 96.25 624 SER A O 1
ATOM 5033 N N . VAL A 1 625 ? -3.226 0.546 -9.577 1.00 97.50 625 VAL A N 1
ATOM 5034 C CA . VAL A 1 625 ? -4.430 0.383 -10.403 1.00 97.50 625 VAL A CA 1
ATOM 5035 C C . VAL A 1 625 ? -4.699 -1.106 -10.558 1.00 97.50 625 VAL A C 1
ATOM 5037 O O . VAL A 1 625 ? -3.774 -1.879 -10.787 1.00 97.50 625 VAL A O 1
ATOM 5040 N N . ILE A 1 626 ? -5.952 -1.524 -10.408 1.00 97.88 626 ILE A N 1
ATOM 5041 C CA . ILE A 1 626 ? -6.355 -2.919 -10.595 1.00 97.88 626 ILE A CA 1
ATOM 5042 C C . ILE A 1 626 ? -7.382 -3.035 -11.717 1.00 97.88 626 ILE A C 1
ATOM 5044 O O . ILE A 1 626 ? -8.333 -2.257 -11.754 1.00 97.88 626 ILE A O 1
ATOM 5048 N N . GLU A 1 627 ? -7.203 -4.006 -12.610 1.00 98.06 627 GLU A N 1
ATOM 5049 C CA . GLU A 1 627 ? -8.176 -4.396 -13.630 1.00 98.06 627 GLU A CA 1
ATOM 5050 C C . GLU A 1 627 ? -8.774 -5.768 -13.285 1.00 98.06 627 GLU A C 1
ATOM 5052 O O . GLU A 1 627 ? -8.048 -6.748 -13.100 1.00 98.06 627 GLU A O 1
ATOM 5057 N N . ILE A 1 628 ? -10.107 -5.848 -13.220 1.00 98.19 628 ILE A N 1
ATOM 5058 C CA . ILE A 1 628 ? -10.843 -7.108 -13.043 1.00 98.19 628 ILE A CA 1
ATOM 5059 C C . ILE A 1 628 ? -11.969 -7.166 -14.063 1.00 98.19 628 ILE A C 1
ATOM 5061 O O . ILE A 1 628 ? -12.929 -6.403 -13.979 1.00 98.19 628 ILE A O 1
ATOM 5065 N N . ARG A 1 629 ? -11.862 -8.087 -15.023 1.00 96.94 629 ARG A N 1
ATOM 5066 C CA . ARG A 1 629 ? -12.877 -8.256 -16.070 1.00 96.94 629 ARG A CA 1
ATOM 5067 C C . ARG A 1 629 ? -14.057 -9.138 -15.628 1.00 96.94 629 ARG A C 1
ATOM 5069 O O . ARG A 1 629 ? -15.148 -8.979 -16.170 1.00 96.94 629 ARG A O 1
ATOM 5076 N N . ASP A 1 630 ? -13.881 -10.001 -14.622 1.00 97.38 630 ASP A N 1
ATOM 5077 C CA . ASP A 1 630 ? -14.996 -10.691 -13.956 1.00 97.38 630 ASP A CA 1
ATOM 5078 C C . ASP A 1 630 ? -15.878 -9.700 -13.174 1.00 97.38 630 ASP A C 1
ATOM 5080 O O . ASP A 1 630 ? -15.480 -9.142 -12.147 1.00 97.38 630 ASP A O 1
ATOM 5084 N N . GLN A 1 631 ? -17.112 -9.494 -13.639 1.00 96.25 631 GLN A N 1
ATOM 5085 C CA . GLN A 1 631 ? -17.985 -8.447 -13.104 1.00 96.25 631 GLN A CA 1
ATOM 5086 C C . GLN A 1 631 ? -18.395 -8.695 -11.645 1.00 96.25 631 GLN A C 1
ATOM 5088 O O . GLN A 1 631 ? -18.598 -7.751 -10.874 1.00 96.25 631 GLN A O 1
ATOM 5093 N N . LYS A 1 632 ? -18.517 -9.964 -11.238 1.00 96.25 632 LYS A N 1
ATOM 5094 C CA . LYS A 1 632 ? -18.907 -10.330 -9.872 1.00 96.25 632 LYS A CA 1
ATOM 5095 C C . LYS A 1 632 ? -17.812 -9.956 -8.880 1.00 96.25 632 LYS A C 1
ATOM 5097 O O . LYS A 1 632 ? -18.108 -9.382 -7.830 1.00 96.25 632 LYS A O 1
ATOM 5102 N N . LEU A 1 633 ? -16.563 -10.279 -9.197 1.00 97.44 633 LEU A N 1
ATOM 5103 C CA . LEU A 1 633 ? -15.404 -9.944 -8.388 1.00 97.44 633 LEU A CA 1
ATOM 5104 C C . LEU A 1 633 ? -15.124 -8.438 -8.415 1.00 97.44 633 LEU A C 1
ATOM 5106 O O . LEU A 1 633 ? -14.927 -7.852 -7.349 1.00 97.44 633 LEU A O 1
ATOM 5110 N N . PHE A 1 634 ? -15.209 -7.801 -9.587 1.00 98.00 634 PHE A N 1
ATOM 5111 C CA . PHE A 1 634 ? -15.066 -6.352 -9.733 1.00 98.00 634 PHE A CA 1
ATOM 5112 C C . PHE A 1 634 ? -16.050 -5.589 -8.838 1.00 98.00 634 PHE A C 1
ATOM 5114 O O . PHE A 1 634 ? -15.643 -4.734 -8.054 1.00 98.00 634 PHE A O 1
ATOM 5121 N N . ASN A 1 635 ? -17.342 -5.936 -8.882 1.00 97.25 635 ASN A N 1
ATOM 5122 C CA . ASN A 1 635 ? -18.370 -5.262 -8.086 1.00 97.25 635 ASN A CA 1
ATOM 5123 C C . ASN A 1 635 ? -18.148 -5.431 -6.575 1.00 97.25 635 ASN A C 1
ATOM 5125 O O . ASN A 1 635 ? -18.372 -4.490 -5.811 1.00 97.25 635 ASN A O 1
ATOM 5129 N N . LYS A 1 636 ? -17.680 -6.607 -6.130 1.00 96.56 636 LYS A N 1
ATOM 5130 C CA . LYS A 1 636 ? -17.315 -6.832 -4.723 1.00 96.56 636 LYS A CA 1
ATOM 5131 C C . LYS A 1 636 ? -16.153 -5.943 -4.300 1.00 96.56 636 LYS A C 1
ATOM 5133 O O . LYS A 1 636 ? -16.250 -5.282 -3.267 1.00 96.56 636 LYS A O 1
ATOM 5138 N N . LEU A 1 637 ? -15.079 -5.920 -5.092 1.00 97.19 637 LEU A N 1
ATOM 5139 C CA . LEU A 1 637 ? -13.910 -5.108 -4.782 1.00 97.19 637 LEU A CA 1
ATOM 5140 C C . LEU A 1 637 ? -14.271 -3.621 -4.780 1.00 97.19 637 LEU A C 1
ATOM 5142 O O . LEU A 1 637 ? -13.958 -2.939 -3.812 1.00 97.19 637 LEU A O 1
ATOM 5146 N N . LYS A 1 638 ? -15.013 -3.148 -5.789 1.00 96.62 638 LYS A N 1
ATOM 5147 C CA . LYS A 1 638 ? -15.517 -1.770 -5.878 1.00 96.62 638 LYS A CA 1
ATOM 5148 C C . LYS A 1 638 ? -16.316 -1.363 -4.640 1.00 96.62 638 LYS A C 1
ATOM 5150 O O . LYS A 1 638 ? -16.117 -0.281 -4.101 1.00 96.62 638 LYS A O 1
ATOM 5155 N N . ALA A 1 639 ? -17.206 -2.229 -4.155 1.00 96.38 639 ALA A N 1
ATOM 5156 C CA . ALA A 1 639 ? -17.983 -1.946 -2.948 1.00 96.38 639 ALA A CA 1
ATOM 5157 C C . ALA A 1 639 ? -17.099 -1.799 -1.696 1.00 96.38 639 ALA A C 1
ATOM 5159 O O . ALA A 1 639 ? -17.421 -1.012 -0.809 1.00 96.38 639 ALA A O 1
ATOM 5160 N N . ILE A 1 640 ? -15.991 -2.541 -1.622 1.00 95.75 640 ILE A N 1
ATOM 5161 C CA . ILE A 1 640 ? -15.033 -2.452 -0.517 1.00 95.75 640 ILE A CA 1
ATOM 5162 C C . ILE A 1 640 ? -14.158 -1.205 -0.659 1.00 95.75 640 ILE A C 1
ATOM 5164 O O . ILE A 1 640 ? -14.020 -0.454 0.306 1.00 95.75 640 ILE A O 1
ATOM 5168 N N . THR A 1 641 ? -13.604 -0.936 -1.842 1.00 94.69 641 THR A N 1
ATOM 5169 C CA . THR A 1 641 ? -12.734 0.227 -2.064 1.00 94.69 641 THR A CA 1
ATOM 5170 C C . THR A 1 641 ? -13.456 1.547 -1.808 1.00 94.69 641 THR A C 1
ATOM 5172 O O . THR A 1 641 ? -12.841 2.450 -1.258 1.00 94.69 641 THR A O 1
ATOM 5175 N N . LEU A 1 642 ? -14.770 1.636 -2.056 1.00 93.94 642 LEU A N 1
ATOM 5176 C CA . LEU A 1 642 ? -15.593 2.806 -1.703 1.00 93.94 642 LEU A CA 1
ATOM 5177 C C . LEU A 1 642 ? -15.619 3.142 -0.200 1.00 93.94 642 LEU A C 1
ATOM 5179 O O . LEU A 1 642 ? -15.990 4.252 0.181 1.00 93.94 642 LEU A O 1
ATOM 5183 N N . THR A 1 643 ? -15.249 2.197 0.665 1.00 95.19 643 THR A N 1
ATOM 5184 C CA . THR A 1 643 ? -15.156 2.416 2.118 1.00 95.19 643 THR A CA 1
ATOM 5185 C C . THR A 1 643 ? -13.772 2.890 2.565 1.00 95.19 643 THR A C 1
ATOM 5187 O O . THR A 1 643 ? -13.611 3.326 3.706 1.00 95.19 643 THR A O 1
ATOM 5190 N N . ILE A 1 644 ? -12.781 2.826 1.673 1.00 95.81 644 ILE A N 1
ATOM 5191 C CA . ILE A 1 644 ? -11.398 3.231 1.908 1.00 95.81 644 ILE A CA 1
ATOM 5192 C C . ILE A 1 644 ? -11.220 4.630 1.320 1.00 95.81 644 ILE A C 1
ATOM 5194 O O . ILE A 1 644 ? -11.548 4.883 0.164 1.00 95.81 644 ILE A O 1
ATOM 5198 N N . LYS A 1 645 ? -10.696 5.561 2.117 1.00 95.69 645 LYS A N 1
ATOM 5199 C CA . LYS A 1 645 ? -10.415 6.919 1.640 1.00 95.69 645 LYS A CA 1
ATOM 5200 C C . LYS A 1 645 ? -9.290 6.900 0.599 1.00 95.69 645 LYS A C 1
ATOM 5202 O O . LYS A 1 645 ? -8.272 6.249 0.859 1.00 95.69 645 LYS A O 1
ATOM 5207 N N . PRO A 1 646 ? -9.440 7.618 -0.529 1.00 95.31 646 PRO A N 1
ATOM 5208 C CA . PRO A 1 646 ? -8.411 7.665 -1.550 1.00 95.31 646 PRO A CA 1
ATOM 5209 C C . PRO A 1 646 ? -7.147 8.360 -1.031 1.00 95.31 646 PRO A C 1
ATOM 5211 O O . PRO A 1 646 ? -7.250 9.366 -0.329 1.00 95.31 646 PRO A O 1
ATOM 5214 N N . ASN A 1 647 ? -5.965 7.867 -1.409 1.00 96.94 647 ASN A N 1
ATOM 5215 C CA . ASN A 1 647 ? -4.705 8.599 -1.242 1.00 96.94 647 ASN A CA 1
ATOM 5216 C C . ASN A 1 647 ? -4.647 9.728 -2.289 1.00 96.94 647 ASN A C 1
ATOM 5218 O O . ASN A 1 647 ? -3.981 9.613 -3.318 1.00 96.94 647 ASN A O 1
ATOM 5222 N N . ILE A 1 648 ? -5.433 10.781 -2.072 1.00 97.31 648 ILE A N 1
ATOM 5223 C CA . ILE A 1 648 ? -5.732 11.801 -3.076 1.00 97.31 648 ILE A CA 1
ATOM 5224 C C . ILE A 1 648 ? -4.512 12.637 -3.490 1.00 97.31 648 ILE A C 1
ATOM 5226 O O . ILE A 1 648 ? -4.395 12.993 -4.657 1.00 97.31 648 ILE A O 1
ATOM 5230 N N . GLY A 1 649 ? -3.553 12.878 -2.595 1.00 97.56 649 GLY A N 1
ATOM 5231 C CA . GLY A 1 649 ? -2.274 13.510 -2.921 1.00 97.56 649 GLY A CA 1
ATOM 5232 C C . GLY A 1 649 ? -1.398 12.631 -3.818 1.00 97.56 649 GLY A C 1
ATOM 5233 O O . GLY A 1 649 ? -0.725 13.140 -4.714 1.00 97.56 649 GLY A O 1
ATOM 5234 N N . ALA A 1 650 ? -1.451 11.306 -3.642 1.00 97.56 650 ALA A N 1
ATOM 5235 C CA . ALA A 1 650 ? -0.784 10.371 -4.549 1.00 97.56 650 ALA A CA 1
ATOM 5236 C C . ALA A 1 650 ? -1.449 10.355 -5.935 1.00 97.56 650 ALA A C 1
ATOM 5238 O O . ALA A 1 650 ? -0.751 10.375 -6.946 1.00 97.56 650 ALA A O 1
ATOM 5239 N N . ILE A 1 651 ? -2.788 10.359 -5.982 1.00 98.12 651 ILE A N 1
ATOM 5240 C CA . ILE A 1 651 ? -3.562 10.430 -7.233 1.00 98.12 651 ILE A CA 1
ATOM 5241 C C . ILE A 1 651 ? -3.282 11.749 -7.962 1.00 98.12 651 ILE A C 1
ATOM 5243 O O . ILE A 1 651 ? -3.049 11.729 -9.165 1.00 98.12 651 ILE A O 1
ATOM 5247 N N . PHE A 1 652 ? -3.252 12.877 -7.248 1.00 98.38 652 PHE A N 1
ATOM 5248 C CA . PHE A 1 652 ? -2.938 14.194 -7.804 1.00 98.38 652 PHE A CA 1
ATOM 5249 C C . PHE A 1 652 ? -1.578 14.203 -8.504 1.00 98.38 652 PHE A C 1
ATOM 5251 O O . PHE A 1 652 ? -1.476 14.575 -9.673 1.00 98.38 652 PHE A O 1
ATOM 5258 N N . LEU A 1 653 ? -0.536 13.735 -7.817 1.00 98.00 653 LEU A N 1
ATOM 5259 C CA . LEU A 1 653 ? 0.809 13.717 -8.381 1.00 98.00 653 LEU A CA 1
ATOM 5260 C C . LEU A 1 653 ? 0.932 12.721 -9.548 1.00 98.00 653 LEU A C 1
ATOM 5262 O O . LEU A 1 653 ? 1.530 13.052 -10.571 1.00 98.00 653 LEU A O 1
ATOM 5266 N N . ALA A 1 654 ? 0.303 11.545 -9.447 1.00 97.94 654 ALA A N 1
ATOM 5267 C CA . ALA A 1 654 ? 0.265 10.580 -10.544 1.00 97.94 654 ALA A CA 1
ATOM 5268 C C . ALA A 1 654 ? -0.502 11.118 -11.766 1.00 97.94 654 ALA A C 1
ATOM 5270 O O . ALA A 1 654 ? -0.050 10.945 -12.894 1.00 97.94 654 ALA A O 1
ATOM 5271 N N . TYR A 1 655 ? -1.617 11.826 -11.569 1.00 98.19 655 TYR A N 1
ATOM 5272 C CA . TYR A 1 655 ? -2.337 12.508 -12.647 1.00 98.19 655 TYR A CA 1
ATOM 5273 C C . TYR A 1 655 ? -1.432 13.514 -13.371 1.00 98.19 655 TYR A C 1
ATOM 5275 O O . TYR A 1 655 ? -1.319 13.468 -14.598 1.00 98.19 655 TYR A O 1
ATOM 5283 N N . LEU A 1 656 ? -0.728 14.375 -12.624 1.00 97.81 656 LEU A N 1
ATOM 5284 C CA . LEU A 1 656 ? 0.203 15.347 -13.204 1.00 97.81 656 LEU A CA 1
ATOM 5285 C C . LEU A 1 656 ? 1.345 14.683 -13.986 1.00 97.81 656 LEU A C 1
ATOM 5287 O O . LEU A 1 656 ? 1.814 15.250 -14.972 1.00 97.81 656 LEU A O 1
ATOM 5291 N N . PHE A 1 657 ? 1.785 13.494 -13.572 1.00 97.06 657 PHE A N 1
ATOM 5292 C CA . PHE A 1 657 ? 2.775 12.709 -14.304 1.00 97.06 657 PHE A CA 1
ATOM 5293 C C . PHE A 1 657 ? 2.187 12.142 -15.604 1.00 97.06 657 PHE A C 1
ATOM 5295 O O . PHE A 1 657 ? 2.689 12.441 -16.687 1.00 97.06 657 PHE A O 1
ATOM 5302 N N . TYR A 1 658 ? 1.091 11.381 -15.515 1.00 97.00 658 TYR A N 1
ATOM 5303 C CA . TYR A 1 658 ? 0.522 10.626 -16.636 1.00 97.00 658 TYR A CA 1
ATOM 5304 C C . TYR A 1 658 ? -0.230 11.480 -17.666 1.00 97.00 658 TYR A C 1
ATOM 5306 O O . TYR A 1 658 ? -0.402 11.032 -18.798 1.00 97.00 658 TYR A O 1
ATOM 5314 N N . ARG A 1 659 ? -0.638 12.717 -17.344 1.00 95.25 659 ARG A N 1
ATOM 5315 C CA . ARG A 1 659 ? -1.213 13.641 -18.346 1.00 95.25 659 ARG A CA 1
ATOM 5316 C C . ARG A 1 659 ? -0.213 14.058 -19.433 1.00 95.25 659 ARG A C 1
ATOM 5318 O O . ARG A 1 659 ? -0.618 14.578 -20.471 1.00 95.25 659 ARG A O 1
ATOM 5325 N N . ASN A 1 660 ? 1.083 13.840 -19.201 1.00 95.06 660 ASN A N 1
ATOM 5326 C CA . ASN A 1 660 ? 2.122 14.040 -20.204 1.00 95.06 660 ASN A CA 1
ATOM 5327 C C . ASN A 1 660 ? 2.017 13.018 -21.343 1.00 95.06 660 ASN A C 1
ATOM 5329 O O . ASN A 1 660 ? 1.391 11.964 -21.228 1.00 95.06 660 ASN A O 1
ATOM 5333 N N . LYS A 1 661 ? 2.687 13.325 -22.456 1.00 93.25 661 LYS A N 1
ATOM 5334 C CA . LYS A 1 661 ? 2.778 12.420 -23.603 1.00 93.25 661 LYS A CA 1
ATOM 5335 C C . LYS A 1 661 ? 3.512 11.124 -23.240 1.00 93.25 661 LYS A C 1
ATOM 5337 O O . LYS A 1 661 ? 4.401 11.114 -22.384 1.00 93.25 661 LYS A O 1
ATOM 5342 N N . THR A 1 662 ? 3.180 10.040 -23.936 1.00 92.81 662 THR A N 1
ATOM 5343 C CA . THR A 1 662 ? 3.793 8.717 -23.742 1.00 92.81 662 THR A CA 1
ATOM 5344 C C . THR A 1 662 ? 5.298 8.727 -23.983 1.00 92.81 662 THR A C 1
ATOM 5346 O O . THR A 1 662 ? 6.039 8.059 -23.268 1.00 92.81 662 THR A O 1
ATOM 5349 N N . GLU A 1 663 ? 5.788 9.543 -24.914 1.00 93.56 663 GLU A N 1
ATOM 5350 C CA . GLU A 1 663 ? 7.220 9.709 -25.164 1.00 93.56 663 GLU A CA 1
ATOM 5351 C C . GLU A 1 663 ? 7.948 10.277 -23.939 1.00 93.56 663 GLU A C 1
ATOM 5353 O O . GLU A 1 663 ? 9.039 9.815 -23.604 1.00 93.56 663 GLU A O 1
ATOM 5358 N N . THR A 1 664 ? 7.329 11.228 -23.235 1.00 94.44 664 THR A N 1
ATOM 5359 C CA . THR A 1 664 ? 7.889 11.847 -22.028 1.00 94.44 664 THR A CA 1
ATOM 5360 C C . THR A 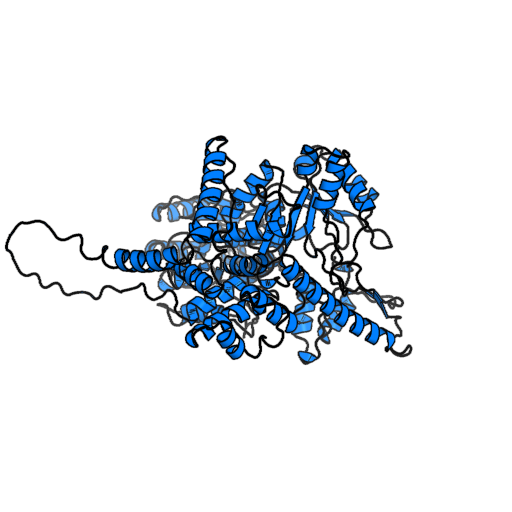1 664 ? 7.943 10.854 -20.866 1.00 94.44 664 THR A C 1
ATOM 5362 O O . THR A 1 664 ? 8.981 10.724 -20.217 1.00 94.44 664 THR A O 1
ATOM 5365 N N . ALA A 1 665 ? 6.864 10.098 -20.633 1.00 94.62 665 ALA A N 1
ATOM 5366 C CA . ALA A 1 665 ? 6.843 9.043 -19.614 1.00 94.62 665 ALA A CA 1
ATOM 5367 C C . ALA A 1 665 ? 7.875 7.938 -19.918 1.00 94.62 665 ALA A C 1
ATOM 5369 O O . ALA A 1 665 ? 8.651 7.539 -19.047 1.00 94.62 665 ALA A O 1
ATOM 5370 N N . ASN A 1 666 ? 7.979 7.518 -21.182 1.00 94.12 666 ASN A N 1
ATOM 5371 C CA . ASN A 1 666 ? 8.992 6.560 -21.623 1.00 94.12 666 ASN A CA 1
ATOM 5372 C C . ASN A 1 666 ? 10.421 7.088 -21.435 1.00 94.12 666 ASN A C 1
ATOM 5374 O O . ASN A 1 666 ? 11.306 6.321 -21.053 1.00 94.12 666 ASN A O 1
ATOM 5378 N N . ALA A 1 667 ? 10.664 8.380 -21.677 1.00 94.44 667 ALA A N 1
ATOM 5379 C CA . ALA A 1 667 ? 11.959 9.008 -21.424 1.00 94.44 667 ALA A CA 1
ATOM 5380 C C . ALA A 1 667 ? 12.317 8.988 -19.928 1.00 94.44 667 ALA A C 1
ATOM 5382 O O . ALA A 1 667 ? 13.452 8.652 -19.580 1.00 94.44 667 ALA A O 1
ATOM 5383 N N . TYR A 1 668 ? 11.347 9.246 -19.045 1.00 95.31 668 TYR A N 1
ATOM 5384 C CA . TYR A 1 668 ? 11.522 9.111 -17.597 1.00 95.31 668 TYR A CA 1
ATOM 5385 C C . TYR A 1 668 ? 11.886 7.676 -17.189 1.00 95.31 668 TYR A C 1
ATOM 5387 O O . TYR A 1 668 ? 12.888 7.451 -16.506 1.00 95.31 668 TYR A O 1
ATOM 5395 N N . TRP A 1 669 ? 11.128 6.678 -17.652 1.00 94.69 669 TRP A N 1
ATOM 5396 C CA . TRP A 1 669 ? 11.407 5.271 -17.345 1.00 94.69 669 TRP A CA 1
ATOM 5397 C C . TRP A 1 669 ? 12.731 4.780 -17.942 1.00 94.69 669 TRP A C 1
ATOM 5399 O O . TRP A 1 669 ? 13.413 3.948 -17.339 1.00 94.69 669 TRP A O 1
ATOM 5409 N N . LYS A 1 670 ? 13.136 5.314 -19.100 1.00 94.81 670 LYS A N 1
ATOM 5410 C CA . LYS A 1 670 ? 14.456 5.052 -19.680 1.00 94.81 670 LYS A CA 1
ATOM 5411 C C . LYS A 1 670 ? 15.566 5.630 -18.804 1.00 94.81 670 LYS A C 1
ATOM 5413 O O . LYS A 1 670 ? 16.501 4.901 -18.499 1.00 94.81 670 LYS A O 1
ATOM 5418 N N . LEU A 1 671 ? 15.439 6.880 -18.344 1.00 94.44 671 LEU A N 1
ATOM 5419 C CA . LEU A 1 671 ? 16.390 7.487 -17.404 1.00 94.44 671 LEU A CA 1
ATOM 5420 C C . LEU A 1 671 ? 16.513 6.645 -16.127 1.00 94.44 671 LEU A C 1
ATOM 5422 O O . LEU A 1 671 ? 17.622 6.342 -15.695 1.00 94.44 671 LEU A O 1
ATOM 5426 N N . ARG A 1 672 ? 15.386 6.190 -15.564 1.00 94.25 672 ARG A N 1
ATOM 5427 C CA . ARG A 1 672 ? 15.357 5.277 -14.409 1.00 94.25 672 ARG A CA 1
ATOM 5428 C C . ARG A 1 672 ? 16.180 4.010 -14.671 1.00 94.25 672 ARG A C 1
ATOM 5430 O O . ARG A 1 672 ? 17.010 3.644 -13.841 1.00 94.25 672 ARG A O 1
ATOM 5437 N N . ASN A 1 673 ? 15.968 3.350 -15.809 1.00 93.88 673 ASN A N 1
ATOM 5438 C CA . ASN A 1 673 ? 16.700 2.131 -16.163 1.00 93.88 673 ASN A CA 1
ATOM 5439 C C . ASN A 1 673 ? 18.192 2.387 -16.430 1.00 93.88 673 ASN A C 1
ATOM 5441 O O . ASN A 1 673 ? 19.020 1.591 -15.994 1.00 93.88 673 ASN A O 1
ATOM 5445 N N . SER A 1 674 ? 18.551 3.510 -17.058 1.00 93.94 674 SER A N 1
ATOM 5446 C CA . SER A 1 674 ? 19.950 3.923 -17.236 1.00 93.94 674 SER A CA 1
ATOM 5447 C C . SER A 1 674 ? 20.664 4.123 -15.898 1.00 93.94 674 SER A C 1
ATOM 5449 O O . SER A 1 674 ? 21.797 3.688 -15.740 1.00 93.94 674 SER A O 1
ATOM 5451 N N . ILE A 1 675 ? 19.999 4.691 -14.890 1.00 93.25 675 ILE A N 1
ATOM 5452 C CA . ILE A 1 675 ? 20.595 4.839 -13.553 1.00 93.25 675 ILE A CA 1
ATOM 5453 C C . ILE A 1 675 ? 20.782 3.472 -12.878 1.00 93.25 675 ILE A C 1
ATOM 5455 O O . ILE A 1 675 ? 21.777 3.242 -12.189 1.00 93.25 675 ILE A O 1
ATOM 5459 N N . PHE A 1 676 ? 19.849 2.535 -13.069 1.00 91.44 676 PHE A N 1
ATOM 5460 C CA . PHE A 1 676 ? 20.041 1.159 -12.605 1.00 91.44 676 PHE A CA 1
ATOM 5461 C C . PHE A 1 676 ? 21.204 0.461 -13.323 1.00 91.44 676 PHE A C 1
ATOM 5463 O O . PHE A 1 676 ? 21.965 -0.252 -12.673 1.00 91.44 676 PHE A O 1
ATOM 5470 N N . GLU A 1 677 ? 21.369 0.688 -14.625 1.00 92.94 677 GLU A N 1
ATOM 5471 C CA . GLU A 1 677 ? 22.504 0.190 -15.409 1.00 92.94 677 GLU A CA 1
ATOM 5472 C C . GLU A 1 677 ? 23.835 0.771 -14.912 1.00 92.94 677 GLU A C 1
ATOM 5474 O O . GLU A 1 677 ? 24.772 0.014 -14.681 1.00 92.94 677 GLU A O 1
ATOM 5479 N N . GLU A 1 678 ? 23.911 2.082 -14.652 1.00 93.06 678 GLU A N 1
ATOM 5480 C CA . GLU A 1 678 ? 25.085 2.729 -14.047 1.00 93.06 678 GLU A CA 1
ATOM 5481 C C . GLU A 1 678 ? 25.474 2.048 -12.725 1.00 93.06 678 GLU A C 1
ATOM 5483 O O . GLU A 1 678 ? 26.627 1.655 -12.541 1.00 93.06 678 GLU A O 1
ATOM 5488 N N . ARG A 1 679 ? 24.498 1.830 -11.830 1.00 90.38 679 ARG A N 1
ATOM 5489 C CA . ARG A 1 679 ? 24.718 1.141 -10.545 1.00 90.38 679 ARG A CA 1
ATOM 5490 C C . ARG A 1 679 ? 25.188 -0.300 -10.738 1.00 90.38 679 ARG A C 1
ATOM 5492 O O . ARG A 1 679 ? 26.107 -0.738 -10.049 1.00 90.38 679 ARG A O 1
ATOM 5499 N N . MET A 1 680 ? 24.583 -1.032 -11.672 1.00 90.69 680 MET A N 1
ATOM 5500 C CA . MET A 1 680 ? 24.969 -2.410 -11.982 1.00 90.69 680 MET A CA 1
ATOM 5501 C C . MET A 1 680 ? 26.392 -2.476 -12.550 1.00 90.69 680 MET A C 1
ATOM 5503 O O . MET A 1 680 ? 27.182 -3.327 -12.147 1.00 90.69 680 MET A O 1
ATOM 5507 N N . ASN A 1 681 ? 26.766 -1.536 -13.417 1.00 91.94 681 ASN A N 1
ATOM 5508 C CA . ASN A 1 681 ? 28.118 -1.435 -13.955 1.00 91.94 681 ASN A CA 1
ATOM 5509 C C . ASN A 1 681 ? 29.145 -1.168 -12.851 1.00 91.94 681 ASN A C 1
ATOM 5511 O O . ASN A 1 681 ? 30.184 -1.824 -12.832 1.00 91.94 681 ASN A O 1
ATOM 5515 N N . SER A 1 682 ? 28.849 -0.283 -11.894 1.00 91.12 682 SER A N 1
ATOM 5516 C CA . SER A 1 682 ? 29.725 -0.061 -10.735 1.00 91.12 682 SER A CA 1
ATOM 5517 C C . SER A 1 682 ? 29.924 -1.333 -9.906 1.00 91.12 682 SER A C 1
ATOM 5519 O O . SER A 1 682 ? 31.048 -1.640 -9.514 1.00 91.12 682 SER A O 1
ATOM 5521 N N . ILE A 1 683 ? 28.855 -2.100 -9.678 1.00 88.69 683 ILE A N 1
ATOM 5522 C CA . ILE A 1 683 ? 28.916 -3.371 -8.946 1.00 88.69 683 ILE A CA 1
ATOM 5523 C C . ILE A 1 683 ? 29.764 -4.404 -9.707 1.00 88.69 683 ILE A C 1
ATOM 5525 O O . ILE A 1 683 ? 30.638 -5.036 -9.117 1.00 88.69 683 ILE A O 1
ATOM 5529 N N . ASN A 1 684 ? 29.563 -4.538 -11.019 1.00 90.06 684 ASN A N 1
ATOM 5530 C CA . ASN A 1 684 ? 30.347 -5.449 -11.856 1.00 90.06 684 ASN A CA 1
ATOM 5531 C C . ASN A 1 684 ? 31.836 -5.080 -11.859 1.00 90.06 684 ASN A C 1
ATOM 5533 O O . ASN A 1 684 ? 32.687 -5.952 -11.709 1.00 90.06 684 ASN A O 1
ATOM 5537 N N . GLN A 1 685 ? 32.158 -3.788 -11.966 1.00 91.50 685 GLN A N 1
ATOM 5538 C CA . GLN A 1 685 ? 33.536 -3.303 -11.869 1.00 91.50 685 GLN A CA 1
ATOM 5539 C C . GLN A 1 685 ? 34.151 -3.606 -10.497 1.00 91.50 685 GLN A C 1
ATOM 5541 O O . GLN A 1 685 ? 35.306 -4.016 -10.423 1.00 91.50 685 GLN A O 1
ATOM 5546 N N . ALA A 1 686 ? 33.388 -3.469 -9.409 1.00 89.12 686 ALA A N 1
ATOM 5547 C CA . ALA A 1 686 ? 33.867 -3.809 -8.070 1.00 89.12 686 ALA A CA 1
ATOM 5548 C C . ALA A 1 686 ? 34.223 -5.302 -7.936 1.00 89.12 686 ALA A C 1
ATOM 5550 O O . ALA A 1 686 ? 35.248 -5.626 -7.339 1.00 89.12 686 ALA A O 1
ATOM 5551 N N . VAL A 1 687 ? 33.422 -6.200 -8.522 1.00 88.44 687 VAL A N 1
ATOM 5552 C CA . VAL A 1 687 ? 33.706 -7.648 -8.543 1.00 88.44 687 VAL A CA 1
ATOM 5553 C C . VAL A 1 687 ? 34.924 -7.964 -9.411 1.00 88.44 687 VAL A C 1
ATOM 5555 O O . VAL A 1 687 ? 35.795 -8.709 -8.975 1.00 88.44 687 VAL A O 1
ATOM 5558 N N . LEU A 1 688 ? 35.025 -7.371 -10.606 1.00 88.19 688 LEU A N 1
ATOM 5559 C CA . LEU A 1 688 ? 36.175 -7.561 -11.503 1.00 88.19 688 LEU A CA 1
ATOM 5560 C C . LEU A 1 688 ? 37.494 -7.104 -10.866 1.00 88.19 688 LEU A C 1
ATOM 5562 O O . LEU A 1 688 ? 38.530 -7.733 -11.068 1.00 88.19 688 LEU A O 1
ATOM 5566 N N . ASN A 1 689 ? 37.444 -6.036 -10.070 1.00 91.00 689 ASN A N 1
ATOM 5567 C CA . ASN A 1 689 ? 38.602 -5.485 -9.375 1.00 91.00 689 ASN A CA 1
ATOM 5568 C C . ASN A 1 689 ? 38.911 -6.188 -8.043 1.00 91.00 689 ASN A C 1
ATOM 5570 O O . ASN A 1 689 ? 39.881 -5.811 -7.385 1.00 91.00 689 ASN A O 1
ATOM 5574 N N . LEU A 1 690 ? 38.114 -7.177 -7.613 1.00 87.00 690 LEU A N 1
ATOM 5575 C CA . LEU A 1 690 ? 38.335 -7.904 -6.364 1.00 87.00 690 LEU A CA 1
ATOM 5576 C C . LEU A 1 690 ? 39.449 -8.955 -6.560 1.00 87.00 690 LEU A C 1
ATOM 5578 O O . LEU A 1 690 ? 39.225 -9.953 -7.247 1.00 87.00 690 LEU A O 1
ATOM 5582 N N . PRO A 1 691 ? 40.646 -8.789 -5.955 1.00 90.81 691 PRO A N 1
ATOM 5583 C CA . PRO A 1 691 ? 41.756 -9.717 -6.169 1.00 90.81 691 PRO A CA 1
ATOM 5584 C C . PRO A 1 691 ? 41.420 -11.126 -5.678 1.00 90.81 691 PRO A C 1
ATOM 5586 O O . PRO A 1 691 ? 40.705 -11.285 -4.682 1.00 90.81 691 PRO A O 1
ATOM 5589 N N . LYS A 1 692 ? 41.984 -12.159 -6.319 1.00 88.38 692 LYS A N 1
ATOM 5590 C CA . LYS A 1 692 ? 41.741 -13.568 -5.953 1.00 88.38 692 LYS A CA 1
ATOM 5591 C C . LYS A 1 692 ? 42.066 -13.853 -4.485 1.00 88.38 692 LYS A C 1
ATOM 5593 O O . LYS A 1 692 ? 41.372 -14.634 -3.842 1.00 88.38 692 LYS A O 1
ATOM 5598 N N . GLU A 1 693 ? 43.071 -13.180 -3.926 1.00 91.88 693 GLU A N 1
ATOM 5599 C CA . GLU A 1 693 ? 43.469 -13.313 -2.521 1.00 91.88 693 GLU A CA 1
ATOM 5600 C C . GLU A 1 693 ? 42.393 -12.790 -1.554 1.00 91.88 693 GLU A C 1
ATOM 5602 O O . GLU A 1 693 ? 42.291 -13.274 -0.422 1.00 91.88 693 GLU A O 1
ATOM 5607 N N . ARG A 1 694 ? 41.579 -11.817 -1.996 1.00 88.88 694 ARG A N 1
ATOM 5608 C CA . ARG A 1 694 ? 40.450 -11.244 -1.243 1.00 88.88 694 ARG A CA 1
ATOM 5609 C C . ARG A 1 694 ? 39.113 -11.917 -1.568 1.00 88.88 694 ARG A C 1
ATOM 5611 O O . ARG A 1 694 ? 38.235 -11.899 -0.711 1.00 88.88 694 ARG A O 1
ATOM 5618 N N . ASN A 1 695 ? 38.971 -12.556 -2.732 1.00 89.88 695 ASN A N 1
ATOM 5619 C CA . ASN A 1 695 ? 37.780 -13.315 -3.129 1.00 89.88 695 ASN A CA 1
ATOM 5620 C C . ASN A 1 695 ? 37.907 -14.831 -2.876 1.00 89.88 695 ASN A C 1
ATOM 5622 O O . ASN A 1 695 ? 37.690 -15.651 -3.767 1.00 89.88 695 ASN A O 1
ATOM 5626 N N . LYS A 1 696 ? 38.266 -15.236 -1.651 1.00 88.81 696 LYS A N 1
ATOM 5627 C CA . LYS A 1 696 ? 38.484 -16.660 -1.311 1.00 88.81 696 LYS A CA 1
ATOM 5628 C C . LYS A 1 696 ? 37.233 -17.536 -1.468 1.00 88.81 696 LYS A C 1
ATOM 5630 O O . LYS A 1 696 ? 37.363 -18.750 -1.608 1.00 88.81 696 LYS A O 1
ATOM 5635 N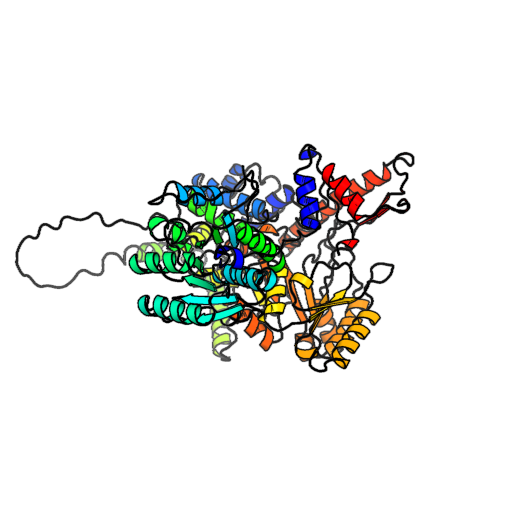 N . PHE A 1 697 ? 36.050 -16.922 -1.435 1.00 89.25 697 PHE A N 1
ATOM 5636 C CA . PHE A 1 697 ? 34.757 -17.601 -1.531 1.00 89.25 697 PHE A CA 1
ATOM 5637 C C . PHE A 1 697 ? 34.172 -17.621 -2.947 1.00 89.25 697 PHE A C 1
ATOM 5639 O O . PHE A 1 697 ? 33.075 -18.142 -3.124 1.00 89.25 697 PHE A O 1
ATOM 5646 N N . ASP A 1 698 ? 34.906 -17.078 -3.926 1.00 91.19 698 ASP A N 1
ATOM 5647 C CA . ASP A 1 698 ? 34.505 -17.044 -5.335 1.00 91.19 698 ASP A CA 1
ATOM 5648 C C . ASP A 1 698 ? 33.133 -16.368 -5.521 1.00 91.19 698 ASP A C 1
ATOM 5650 O O . ASP A 1 698 ? 32.173 -16.916 -6.053 1.00 91.19 698 ASP A O 1
ATOM 5654 N N . ILE A 1 699 ? 33.028 -15.163 -4.955 1.00 89.88 699 ILE A N 1
ATOM 5655 C CA . ILE A 1 699 ? 31.833 -14.328 -5.007 1.00 89.88 699 ILE A CA 1
ATOM 5656 C C . ILE A 1 699 ? 31.683 -13.771 -6.419 1.00 89.88 699 ILE A C 1
ATOM 5658 O O . ILE A 1 699 ? 32.598 -13.118 -6.930 1.00 89.88 699 ILE A O 1
ATOM 5662 N N . THR A 1 700 ? 30.505 -13.962 -7.004 1.00 91.50 700 THR A N 1
ATOM 5663 C CA . THR A 1 700 ? 30.113 -13.370 -8.285 1.00 91.50 700 THR A CA 1
ATOM 5664 C C . THR A 1 700 ? 28.781 -12.637 -8.151 1.00 91.50 700 THR A C 1
ATOM 5666 O O . THR A 1 700 ? 28.027 -12.836 -7.195 1.00 91.50 700 THR A O 1
ATOM 5669 N N . ILE A 1 701 ? 28.497 -11.733 -9.091 1.00 90.44 701 ILE A N 1
ATOM 5670 C CA . ILE A 1 701 ? 27.225 -11.012 -9.133 1.00 90.44 701 ILE A CA 1
ATOM 5671 C C . ILE A 1 701 ? 26.583 -11.209 -10.500 1.00 90.44 701 ILE A C 1
ATOM 5673 O O . ILE A 1 701 ? 27.174 -10.892 -11.532 1.00 90.44 701 ILE A O 1
ATOM 5677 N N . LYS A 1 702 ? 25.352 -11.720 -10.497 1.00 89.75 702 LYS A N 1
ATOM 5678 C CA . LYS A 1 702 ? 24.529 -11.904 -11.690 1.00 89.75 702 LYS A CA 1
ATOM 5679 C C . LYS A 1 702 ? 23.548 -10.742 -11.804 1.00 89.75 702 LYS A C 1
ATOM 5681 O O . LYS A 1 702 ? 22.742 -10.499 -10.902 1.00 89.75 702 LYS A O 1
ATOM 5686 N N . ALA A 1 703 ? 23.623 -10.024 -12.923 1.00 89.62 703 ALA A N 1
ATOM 5687 C CA . ALA A 1 703 ? 22.677 -8.962 -13.233 1.00 89.62 703 ALA A CA 1
ATOM 5688 C C . ALA A 1 703 ? 21.268 -9.545 -13.469 1.00 89.62 703 ALA A C 1
ATOM 5690 O O . ALA A 1 703 ? 21.141 -10.617 -14.071 1.00 89.62 703 ALA A O 1
ATOM 5691 N N . PRO A 1 704 ? 20.208 -8.851 -13.028 1.00 90.25 704 PRO A N 1
ATOM 5692 C CA . PRO A 1 704 ? 18.844 -9.277 -13.296 1.00 90.25 704 PRO A CA 1
ATOM 5693 C C . PRO A 1 704 ? 18.481 -9.060 -14.770 1.00 90.25 704 PRO A C 1
ATOM 5695 O O . PRO A 1 704 ? 18.879 -8.067 -15.383 1.00 90.25 704 PRO A O 1
ATOM 5698 N N . THR A 1 705 ? 17.681 -9.963 -15.336 1.00 90.06 705 THR A N 1
ATOM 5699 C CA . THR A 1 705 ? 17.143 -9.824 -16.702 1.00 90.06 705 THR A CA 1
ATOM 5700 C C . THR A 1 705 ? 15.874 -8.965 -16.744 1.00 90.06 705 THR A C 1
ATOM 5702 O O . THR A 1 705 ? 15.512 -8.463 -17.813 1.00 90.06 705 THR A O 1
ATOM 5705 N N . GLY A 1 706 ? 15.233 -8.778 -15.585 1.00 88.50 706 GLY A N 1
ATOM 5706 C CA . GLY A 1 706 ? 14.144 -7.842 -15.303 1.00 88.50 706 GLY A CA 1
ATOM 5707 C C . GLY A 1 706 ? 14.050 -7.562 -13.795 1.00 88.50 706 GLY A C 1
ATOM 5708 O O . GLY A 1 706 ? 14.668 -8.249 -12.993 1.00 88.50 706 GLY A O 1
ATOM 5709 N N . SER A 1 707 ? 13.283 -6.560 -13.368 1.00 88.25 707 SER A N 1
ATOM 5710 C CA . SER A 1 707 ? 13.340 -6.011 -12.002 1.00 88.25 707 SER A CA 1
ATOM 5711 C C . SER A 1 707 ? 14.680 -5.306 -11.711 1.00 88.25 707 SER A C 1
ATOM 5713 O O . SER A 1 707 ? 15.351 -4.809 -12.611 1.00 88.25 707 SER A O 1
ATOM 5715 N N . MET A 1 708 ? 15.038 -5.165 -10.436 1.00 86.25 708 MET A N 1
ATOM 5716 C CA . MET A 1 708 ? 16.169 -4.354 -9.965 1.00 86.25 708 MET A CA 1
ATOM 5717 C C . MET A 1 708 ? 17.087 -5.109 -8.992 1.00 86.25 708 MET A C 1
ATOM 5719 O O . MET A 1 708 ? 17.888 -4.483 -8.300 1.00 86.25 708 MET A O 1
ATOM 5723 N N . TYR A 1 709 ? 16.945 -6.435 -8.898 1.00 84.94 709 TYR A N 1
ATOM 5724 C CA . TYR A 1 709 ? 17.595 -7.260 -7.878 1.00 84.94 709 TYR A CA 1
ATOM 5725 C C . TYR A 1 709 ? 18.765 -8.064 -8.448 1.00 84.94 709 TYR A C 1
ATOM 5727 O O . TYR A 1 709 ? 18.534 -9.122 -9.030 1.00 84.94 709 TYR A O 1
ATOM 5735 N N . PRO A 1 710 ? 20.017 -7.592 -8.302 1.00 87.75 710 PRO A N 1
ATOM 5736 C CA . PRO A 1 710 ? 21.172 -8.423 -8.607 1.00 87.75 710 PRO A CA 1
ATOM 5737 C C . PRO A 1 710 ? 21.281 -9.578 -7.614 1.00 87.75 710 PRO A C 1
ATOM 5739 O O . PRO A 1 710 ? 21.005 -9.421 -6.422 1.00 87.75 710 PRO A O 1
ATOM 5742 N N . GLN A 1 711 ? 21.722 -10.731 -8.107 1.00 88.81 711 GLN A N 1
ATOM 5743 C CA . GLN A 1 711 ? 21.984 -11.899 -7.276 1.00 88.81 711 GLN A CA 1
ATOM 5744 C C . GLN A 1 711 ? 23.472 -11.947 -6.942 1.00 88.81 711 GLN A C 1
ATOM 5746 O O . GLN A 1 711 ? 24.305 -11.940 -7.846 1.00 88.81 711 GLN A O 1
ATOM 5751 N N . MET A 1 712 ? 23.804 -12.008 -5.654 1.00 89.19 712 MET A N 1
ATOM 5752 C CA . MET A 1 712 ? 25.161 -12.304 -5.198 1.00 89.19 712 MET A CA 1
ATOM 5753 C C . MET A 1 712 ? 25.279 -13.811 -4.974 1.00 89.19 712 MET A C 1
ATOM 5755 O O . MET A 1 712 ? 24.551 -14.369 -4.154 1.00 89.19 712 MET A O 1
ATOM 5759 N N . ILE A 1 713 ? 26.190 -14.453 -5.696 1.00 89.94 713 ILE A N 1
ATOM 5760 C CA . ILE A 1 713 ? 26.440 -15.893 -5.630 1.00 89.94 713 ILE A CA 1
ATOM 5761 C C . ILE A 1 713 ? 27.750 -16.107 -4.870 1.00 89.94 713 ILE A C 1
ATOM 5763 O O . ILE A 1 713 ? 28.717 -15.381 -5.089 1.00 89.94 713 ILE A O 1
ATOM 5767 N N . ILE A 1 714 ? 27.761 -17.071 -3.947 1.00 90.38 714 ILE A N 1
ATOM 5768 C CA . ILE A 1 714 ? 28.937 -17.462 -3.162 1.00 90.38 714 ILE A CA 1
ATOM 5769 C C . ILE A 1 714 ? 29.217 -18.936 -3.467 1.00 90.38 714 ILE A C 1
ATOM 5771 O O . ILE A 1 714 ? 28.613 -19.808 -2.842 1.00 90.38 714 ILE A O 1
ATOM 5775 N N . ASP A 1 715 ? 30.117 -19.220 -4.411 1.00 90.06 715 ASP A N 1
ATOM 5776 C CA . ASP A 1 715 ? 30.334 -20.598 -4.882 1.00 90.06 715 ASP A CA 1
ATOM 5777 C C . ASP A 1 715 ? 31.033 -21.479 -3.835 1.00 90.06 715 ASP A C 1
ATOM 5779 O O . ASP A 1 715 ? 30.807 -22.687 -3.772 1.00 90.06 715 ASP A O 1
ATOM 5783 N N . LYS A 1 716 ? 31.873 -20.892 -2.972 1.00 90.00 716 LYS A N 1
ATOM 5784 C CA . LYS A 1 716 ? 32.632 -21.627 -1.945 1.00 90.00 716 LYS A CA 1
ATOM 5785 C C . LYS A 1 716 ? 32.199 -21.238 -0.536 1.00 90.00 716 LYS A C 1
ATOM 5787 O O . LYS A 1 716 ? 33.008 -20.751 0.253 1.00 90.00 716 LYS A O 1
ATOM 5792 N N . LEU A 1 717 ? 30.924 -21.444 -0.204 1.00 87.12 717 LEU A N 1
ATOM 5793 C CA . LEU A 1 717 ? 30.422 -21.227 1.156 1.00 87.12 717 LEU A CA 1
ATOM 5794 C C . LEU A 1 717 ? 30.976 -22.303 2.121 1.00 87.12 717 LEU A C 1
ATOM 5796 O O . LEU A 1 717 ? 30.774 -23.493 1.877 1.00 87.12 717 LEU A O 1
ATOM 5800 N N . PRO A 1 718 ? 31.660 -21.934 3.224 1.00 85.38 718 PRO A N 1
ATOM 5801 C CA . PRO A 1 718 ? 32.168 -22.911 4.186 1.00 85.38 718 PRO A CA 1
ATOM 5802 C C . PRO A 1 718 ? 31.056 -23.740 4.841 1.00 85.38 718 PRO A C 1
ATOM 5804 O O . PRO A 1 718 ? 30.008 -23.209 5.215 1.00 85.38 718 PRO A O 1
ATOM 5807 N N . SER A 1 719 ? 31.321 -25.031 5.053 1.00 85.56 719 SER A N 1
ATOM 5808 C CA . SER A 1 719 ? 30.393 -25.941 5.731 1.00 85.56 719 SER A CA 1
ATOM 5809 C C . SER A 1 719 ? 29.990 -25.419 7.114 1.00 85.56 719 SER A C 1
ATOM 5811 O O . SER A 1 719 ? 30.839 -25.017 7.909 1.00 85.56 719 SER A O 1
ATOM 5813 N N . GLY A 1 720 ? 28.690 -25.460 7.417 1.00 82.19 720 GLY A N 1
ATOM 5814 C CA . GLY A 1 720 ? 28.139 -25.040 8.711 1.00 82.19 720 GLY A CA 1
ATOM 5815 C C . GLY A 1 720 ? 27.789 -23.550 8.831 1.00 82.19 720 GLY A C 1
ATOM 5816 O O . GLY A 1 720 ? 27.246 -23.153 9.860 1.00 82.19 720 GLY A O 1
ATOM 5817 N N . LEU A 1 721 ? 28.040 -22.727 7.804 1.00 84.06 721 LEU A N 1
ATOM 5818 C CA . LEU A 1 721 ? 27.559 -21.342 7.753 1.00 84.06 721 LEU A CA 1
ATOM 5819 C C . LEU A 1 721 ? 26.193 -21.253 7.065 1.00 84.06 721 LEU A C 1
ATOM 5821 O O . LEU A 1 721 ? 26.019 -21.741 5.952 1.00 84.06 721 LEU A O 1
ATOM 5825 N N . SER A 1 722 ? 25.233 -20.578 7.704 1.00 86.75 722 SER A N 1
ATOM 5826 C CA . SER A 1 722 ? 23.954 -20.231 7.076 1.00 86.75 722 SER A CA 1
ATOM 5827 C C . SER A 1 722 ? 24.000 -18.837 6.448 1.00 86.75 722 SER A C 1
ATOM 5829 O O . SER A 1 722 ? 24.638 -17.916 6.972 1.00 86.75 722 SER A O 1
ATOM 5831 N N . LEU A 1 723 ? 23.272 -18.656 5.342 1.00 86.81 723 LEU A N 1
ATOM 5832 C CA . LEU A 1 723 ? 23.134 -17.351 4.686 1.00 86.81 723 LEU A CA 1
ATOM 5833 C C . LEU A 1 723 ? 22.460 -16.318 5.601 1.00 86.81 723 LEU A C 1
ATOM 5835 O O . LEU A 1 723 ? 22.824 -15.145 5.574 1.00 86.81 723 LEU A O 1
ATOM 5839 N N . ASP A 1 724 ? 21.539 -16.754 6.463 1.00 84.69 724 ASP A N 1
ATOM 5840 C CA . ASP A 1 724 ? 20.886 -15.890 7.451 1.00 84.69 724 ASP A CA 1
ATOM 5841 C C . ASP A 1 724 ? 21.870 -15.299 8.461 1.00 84.69 724 ASP A C 1
ATOM 5843 O O . ASP A 1 724 ? 21.792 -14.112 8.793 1.00 84.69 724 ASP A O 1
ATOM 5847 N N . TRP A 1 725 ? 22.814 -16.111 8.945 1.00 86.38 725 TRP A N 1
ATOM 5848 C CA . TRP A 1 725 ? 23.831 -15.647 9.881 1.00 86.38 725 TRP A CA 1
ATOM 5849 C C . TRP A 1 725 ? 24.788 -14.658 9.212 1.00 86.38 725 TRP A C 1
ATOM 5851 O O . TRP A 1 725 ? 25.096 -13.614 9.795 1.00 86.38 725 TRP A O 1
ATOM 5861 N N . LEU A 1 726 ? 25.190 -14.941 7.967 1.00 87.81 726 LEU A N 1
ATOM 5862 C CA . LEU A 1 726 ? 26.022 -14.046 7.165 1.00 87.81 726 LEU A CA 1
ATOM 5863 C C . LEU A 1 726 ? 25.329 -12.696 6.933 1.00 87.81 726 LEU A C 1
ATOM 5865 O O . LEU A 1 726 ? 25.914 -11.653 7.219 1.00 87.81 726 LEU A O 1
ATOM 5869 N N . ALA A 1 727 ? 24.069 -12.709 6.491 1.00 88.50 727 ALA A N 1
ATOM 5870 C CA . ALA A 1 727 ? 23.281 -11.503 6.251 1.00 88.50 727 ALA A CA 1
ATOM 5871 C C . ALA A 1 727 ? 23.138 -10.647 7.521 1.00 88.50 727 ALA A C 1
ATOM 5873 O O . ALA A 1 727 ? 23.384 -9.442 7.494 1.00 88.50 727 ALA A O 1
ATOM 5874 N N . SER A 1 728 ? 22.821 -11.262 8.667 1.00 86.94 728 SER A N 1
ATOM 5875 C CA . SER A 1 728 ? 22.757 -10.563 9.959 1.00 86.94 728 SER A CA 1
ATOM 5876 C C . SER A 1 728 ? 24.122 -10.047 10.443 1.00 86.94 728 SER A C 1
ATOM 5878 O O . SER A 1 728 ? 24.194 -9.032 11.140 1.00 86.94 728 SER A O 1
ATOM 5880 N N . GLY A 1 729 ? 25.218 -10.740 10.124 1.00 89.12 729 GLY A N 1
ATOM 5881 C CA . GLY A 1 729 ? 26.582 -10.287 10.405 1.00 89.12 729 GLY A CA 1
ATOM 5882 C C . GLY A 1 729 ? 26.953 -9.045 9.597 1.00 89.12 729 GLY A C 1
ATOM 5883 O O . GLY A 1 729 ? 27.396 -8.052 10.173 1.00 89.12 729 GLY A O 1
ATOM 5884 N N . LEU A 1 730 ? 26.697 -9.083 8.289 1.00 89.19 730 LEU A N 1
ATOM 5885 C CA . LEU A 1 730 ? 26.933 -7.977 7.361 1.00 89.19 730 LEU A CA 1
ATOM 5886 C C . LEU A 1 730 ? 26.067 -6.759 7.696 1.00 89.19 730 LEU A C 1
ATOM 5888 O O . LEU A 1 730 ? 26.573 -5.638 7.711 1.00 89.19 730 LEU A O 1
ATOM 5892 N N . ALA A 1 731 ? 24.804 -6.968 8.082 1.00 88.75 731 ALA A N 1
ATOM 5893 C CA . ALA A 1 731 ? 23.907 -5.879 8.464 1.00 88.75 731 ALA A CA 1
ATOM 5894 C C . ALA A 1 731 ? 24.476 -5.052 9.625 1.00 88.75 731 ALA A C 1
ATOM 5896 O O . ALA A 1 731 ? 24.485 -3.825 9.574 1.00 88.75 731 ALA A O 1
ATOM 5897 N N . ARG A 1 732 ? 25.047 -5.712 10.641 1.00 88.12 732 ARG A N 1
ATOM 5898 C CA . ARG A 1 732 ? 25.706 -5.042 11.778 1.00 88.12 732 ARG A CA 1
ATOM 5899 C C . ARG A 1 732 ? 26.964 -4.265 11.383 1.00 88.12 732 ARG A C 1
ATOM 5901 O O . ARG A 1 732 ? 27.355 -3.355 12.106 1.00 88.12 732 ARG A O 1
ATOM 5908 N N . GLN A 1 733 ? 27.557 -4.594 10.239 1.00 90.81 733 GLN A N 1
ATOM 5909 C CA . GLN A 1 733 ? 28.690 -3.892 9.630 1.00 90.81 733 GLN A CA 1
ATOM 5910 C C . GLN A 1 733 ? 28.245 -2.871 8.571 1.00 90.81 733 GLN A C 1
ATOM 5912 O O . GLN A 1 733 ? 29.054 -2.431 7.765 1.00 90.81 733 GLN A O 1
ATOM 5917 N N . GLY A 1 734 ? 26.960 -2.507 8.534 1.00 87.75 734 GLY A N 1
ATOM 5918 C CA . GLY A 1 734 ? 26.445 -1.506 7.600 1.00 87.75 734 GLY A CA 1
ATOM 5919 C C . GLY A 1 734 ? 26.140 -2.026 6.194 1.00 87.75 734 GLY A C 1
ATOM 5920 O O . GLY A 1 734 ? 25.802 -1.217 5.334 1.00 87.75 734 GLY A O 1
ATOM 5921 N N . ILE A 1 735 ? 26.183 -3.344 5.960 1.00 87.88 735 ILE A N 1
ATOM 5922 C CA . ILE A 1 735 ? 25.868 -3.971 4.667 1.00 87.88 735 ILE A CA 1
ATOM 5923 C C . ILE A 1 735 ? 24.570 -4.779 4.777 1.00 87.88 735 ILE A C 1
ATOM 5925 O O . ILE A 1 735 ? 24.548 -5.900 5.279 1.00 87.88 735 ILE A O 1
ATOM 5929 N N . GLY A 1 736 ? 23.459 -4.216 4.312 1.00 86.44 736 GLY A N 1
ATOM 5930 C CA . GLY A 1 736 ? 22.164 -4.896 4.283 1.00 86.44 736 GLY A CA 1
ATOM 5931 C C . GLY A 1 736 ? 22.007 -5.767 3.038 1.00 86.44 736 GLY A C 1
ATOM 5932 O O . GLY A 1 736 ? 21.941 -5.242 1.930 1.00 86.44 736 GLY A O 1
ATOM 5933 N N . LEU A 1 737 ? 21.918 -7.086 3.221 1.00 87.00 737 LEU A N 1
ATOM 5934 C CA . LEU A 1 737 ? 21.640 -8.081 2.178 1.00 87.00 737 LEU A CA 1
ATOM 5935 C C . LEU A 1 737 ? 20.520 -9.008 2.647 1.00 87.00 737 LEU A C 1
ATOM 5937 O O . LEU A 1 737 ? 20.459 -9.355 3.826 1.00 87.00 737 LEU A O 1
ATOM 5941 N N . ILE A 1 738 ? 19.647 -9.425 1.731 1.00 86.19 738 ILE A N 1
ATOM 5942 C CA . ILE A 1 738 ? 18.564 -10.362 2.042 1.00 86.19 738 ILE A CA 1
ATOM 5943 C C . ILE A 1 738 ? 18.923 -11.739 1.476 1.00 86.19 738 ILE A C 1
ATOM 5945 O O . ILE A 1 738 ? 19.131 -11.843 0.266 1.00 86.19 738 ILE A O 1
ATOM 5949 N N . PRO A 1 739 ? 19.007 -12.790 2.309 1.00 87.62 739 PRO A N 1
ATOM 5950 C CA . PRO A 1 739 ? 19.253 -14.135 1.816 1.00 87.62 739 PRO A CA 1
ATOM 5951 C C . PRO A 1 739 ? 18.004 -14.655 1.095 1.00 87.62 739 PRO A C 1
ATOM 5953 O O . PRO A 1 739 ? 16.884 -14.438 1.563 1.00 87.62 739 PRO A O 1
ATOM 5956 N N . LEU A 1 740 ? 18.189 -15.358 -0.029 1.00 85.81 740 LEU A N 1
ATOM 5957 C CA . LEU A 1 740 ? 17.065 -15.892 -0.809 1.00 85.81 740 LEU A CA 1
ATOM 5958 C C . LEU A 1 740 ? 16.198 -16.872 -0.011 1.00 85.81 740 LEU A C 1
ATOM 5960 O O . LEU A 1 740 ? 15.009 -16.906 -0.261 1.00 85.81 740 LEU A O 1
ATOM 5964 N N . SER A 1 741 ? 16.741 -17.540 1.016 1.00 84.31 741 SER A N 1
ATOM 5965 C CA . SER A 1 741 ? 15.987 -18.379 1.968 1.00 84.31 741 SER A CA 1
ATOM 5966 C C . SER A 1 741 ? 14.907 -17.639 2.774 1.00 84.31 741 SER A C 1
ATOM 5968 O O . SER A 1 741 ? 14.179 -18.259 3.545 1.00 84.31 741 SER A O 1
ATOM 5970 N N . THR A 1 742 ? 14.842 -16.306 2.673 1.00 82.88 742 THR A N 1
ATOM 5971 C CA . THR A 1 742 ? 13.758 -15.493 3.249 1.00 82.88 742 THR A CA 1
ATOM 5972 C C . THR A 1 742 ? 12.480 -15.530 2.406 1.00 82.88 742 THR A C 1
ATOM 5974 O O . THR A 1 742 ? 11.407 -15.224 2.935 1.00 82.88 742 THR A O 1
ATOM 5977 N N . PHE A 1 743 ? 12.620 -15.819 1.114 1.00 82.50 743 PHE A N 1
ATOM 5978 C CA . PHE A 1 743 ? 11.546 -15.960 0.134 1.00 82.50 743 PHE A CA 1
ATOM 5979 C C . PHE A 1 743 ? 11.274 -17.438 -0.094 1.00 82.50 743 PHE A C 1
ATOM 5981 O O . PHE A 1 743 ? 10.110 -17.722 -0.436 1.00 82.50 743 PHE A O 1
#

Foldseek 3Di:
DPPPDFLCVQQDWADDDDQLLVVLVVLLVPFPDDPVPFAALHPFFFDDDQLLLQLLLCLLQVHPSPPSVRGPVCLVVVCVVSVHDPVCSLVSVLLSQLSNLLLGAAPQLRHDLQGDDPLVVVVQCCQAPVFDDHDDFHSCVPVVFGFKGKAFQADLVLLLLLLQLCQPIRPDQAAEEEEEQDDHDPLSCDGHRYHYDYFYNDLVSVLVVLVVVCVVPQNHQYEYEDQAQDDPVSLVSLLVCVRRGNYAYEYPNQDTLVRDSCVPPPRQQRYKYWHFCVNVPVLRSQATMIMIGGHRVSSVSSSSLCCLQFNHHFSLSVSVSSSCVVVVLPVPPDPPPDPPPPPDDDDDDDDDDDDDDDPPPPVVVVVVVVVVVVCVPCVPVVVVVVVVVVVVVVVVVPDDPPPPPQADDQPCLPPRSSRVVVVCSVCVNPPVVLSSLQRNLLVLVCVLVVLFDSVQKDKDQGFVSNLLLCLASFLQLAEEEEEALAPDSVSRHNYYHYFYAPPVREDPLVSSLVVVVVVCVVPVCCQVRYAYEDEAVGPPPLEGYDLVSLLVSLLSCLVVNHAYEFEAPFQQAFLDLASDHRDTSSNSLVVCCVVVSHDPSSSQSYKYKHGCNHQVSRVSNRMIMIGGSPPSSSVRSVSVSVSTNHSSSSSSSSSSNSSDDSVSSNVSSSVSSPVLNVVVVVVQVVLVPQDCVRLVQVWDWAGRPTGRHIDIDRNRDDPPDDPSVVQSVVSSVSYHDDDSVSD

Radius of gyration: 28.75 Å; chains: 1; bounding box: 87×83×85 Å

Secondary structure (DSSP, 8-state):
------GGGGGPBPPP---HHHHHHHHHHHSSS-TTT-EE--SSPPP--HHHHHHHHHHHHT--TT-TTS-TT-HHHHHHHTT--GGGHHHHHHHHHHHHHHSSPPPGGGSBTTB--HHHHHHHHHHHTSSSS------STTTS---EEEE-SHHHHHHHHHHHHHHHHBSSS-EEEEEES----GGGG-BTTEEEEEE-S-HHHHHHHHHHHHHH-TTS-EEEEE-SPPPHHHHHHHHHHHHHS-EEEEE-S---GGGSGGGSTT-GGGEEEEE-GGGT-GGGGGS--EEEES-HHHHHHHHHHHHHHT-S--HHHHHHHHHHHHTTTT-TT------------------------SSSSHHHHHHHHHHHHHHTT-HHHHHHHHHHHHHHHHHHTT---TT--S--S-TTTT--HHHHHHHHHHTTT-HHHHHHHHHHHHHHHHHH-TTS-GGGEEEEES-HHHHHHHIIIIIS--EEEEETT---GGGTSSEEEEEPPPTTS---HHHHHHHHHHHHHH-TTGGGTEEEEE-SS-TTT-----HHHHHHHHHHHHTTT-EEEEEESSTT--SSSS---PPPHHHHHHHHHHTTSS-HHHHTTEEEEEEHHHHTT-TTT-EEEEEE--HHHHHHHHHHHTTSPP-HHHHHHHHHHHTS-HHHHHHHHHHHHHHHHHHHHHHHHHHHTS-TTT-TT-EEEEPPSSSS-PEEEETTPPTT--HHHHHHHHHHTTEE---GGG-